Protein 4QHW (pdb70)

Foldseek 3Di:
DFFKDKAWQLQFKFWDFPRQQWDRDPQHIDNHADQGIKMKGKKWFQFKWKWWKWFFWAFAFWKWKDWVPDIFIFGHDHPHTDTGTTGMDTRHGTFMTMMMMGGDTHPDRHHTGTTIMMITRTPHDMFADDPHDSQVSLQFKKKKKWFDDDPAFFWKKKKKKAWAPLQDDLKWWTWDFDFWDWTGDDDPQWDKGKTWGAFPDFDQDLVVDPPQRAKAFDWAWPQKDKDKGGDVHIHIMIIHTAPDDHPDMKMKMGWAFPVPAKIKDWIWIQNVVVRDIITTTIIIGGNDGGGTHTTMIMMTNNGSNCLQGKHKMKMDFMWTAGPVGDIFTIWKMFMDMDVSVVVRNHQFWDKADDPPQIIMTMRNGGGDHDHSDMYTGDRDDDDDDDPVVVVVVD

Radius of gyration: 24.27 Å; Cα contacts (8 Å, |Δi|>4): 1242; chains: 1; bounding box: 59×66×51 Å

Nearest PDB structures (foldseek):
  4qhw-assembly1_A  TM=1.003E+00  e=2.823E-78  Bacteroides caccae ATCC 43185
  8pn5-assembly4_D  TM=7.816E-01  e=3.533E-12  Bacillus cereus
  8pmu-assembly1_A  TM=7.713E-01  e=2.130E-11  Bacillus cereus
  6qe7-assembly1_A  TM=2.405E-01  e=1.167E-02  Acetivibrio thermocellus
  3u37-assembly2_H  TM=4.743E-01  e=4.272E+00  Butyrivibrio proteoclasticus B316

Solvent-accessible surface area: 18450 Å² total

B-factor: mean 20.61, std 12.81, range [6.28, 116.5]

Sequence (394 aa):
QPQQVVVGVSGNGYVTRQQQDGARITQRGVTHWTNPKKSIIVSIYFYLHQPTTADLSSLYAKKGHSEIKVSSYGKKGFKVNLQQSNDFTKVPVGSSSIDIRQQAGYVRRIDLQGVSKSSGEGFGEEIKQLIADNVTGKSNYVKKDDFSDYWGRRGPSVHLGYALPEEGDTEWFYNEITVPKKEEGETHSYYAAGFGEGYFGQYNSPTERRILFSVWSPFDTQNPKEEIPDDQKKIKKLLRQGKDVHIGEFGNEGSGGQSYLKKYPWKKAGNTYKFLQIRPDGNGNTTTYTAYFYATDEKEWKLIASFLRRPKTNTWYKRRPHSFLENFSPEQ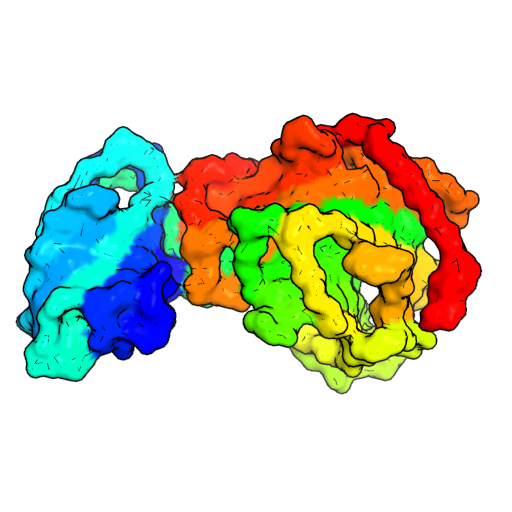GYLSREVFFGNQWARSKEGKKWSSRLTDATFTHDATASAQVRLDYQGGNTKDNRFYLKGGFFNEESVPGTKKFYCCKPTGKEPEEIDWEALKQL

Structure (mmCIF, N/CA/C/O backbone):
data_4QHW
#
_entry.id   4QHW
#
_cell.length_a   87.055
_cell.length_b   117.803
_cell.length_c   113.748
_cell.angle_alpha   90.000
_cell.angle_beta   90.000
_cell.angle_gamma   90.000
#
_symmetry.space_group_name_H-M   'C 2 2 21'
#
loop_
_entity.id
_entity.type
_entity.pdbx_description
1 polymer 'Uncharacterized protein'
2 non-polymer 1,2-ETHANEDIOL
3 non-polymer DI(HYDROXYETHYL)ETHER
4 non-polymer 'SULFATE ION'
5 non-polymer 'CHLORIDE ION'
6 water water
#
loop_
_atom_site.group_PDB
_atom_site.id
_atom_site.type_symbol
_atom_site.label_atom_id
_atom_site.label_alt_id
_atom_site.label_comp_id
_atom_site.label_asym_id
_atom_site.label_entity_id
_atom_site.label_seq_id
_atom_site.pdbx_PDB_ins_code
_atom_site.Cartn_x
_atom_site.Cartn_y
_atom_site.Cartn_z
_atom_site.occupancy
_atom_site.B_iso_or_equiv
_atom_site.auth_seq_id
_atom_site.auth_comp_id
_atom_site.auth_asym_id
_atom_site.auth_atom_id
_atom_site.pdbx_PDB_model_num
ATOM 1 N N . GLN A 1 2 ? 38.741 56.539 16.834 1.00 53.90 19 GLN A N 1
ATOM 2 C CA . GLN A 1 2 ? 37.399 57.159 16.720 1.00 49.78 19 GLN A CA 1
ATOM 3 C C . GLN A 1 2 ? 36.452 56.681 17.841 1.00 44.39 19 GLN A C 1
ATOM 4 O O . GLN A 1 2 ? 36.469 55.497 18.195 1.00 45.67 19 GLN A O 1
ATOM 10 N N . PRO A 1 3 ? 35.633 57.581 18.420 1.00 35.44 20 PRO A N 1
ATOM 11 C CA . PRO A 1 3 ? 34.667 57.037 19.422 1.00 34.22 20 PRO A CA 1
ATOM 12 C C . PRO A 1 3 ? 33.678 56.016 18.788 1.00 31.02 20 PRO A C 1
ATOM 13 O O . PRO A 1 3 ? 33.329 56.117 17.606 1.00 42.76 20 PRO A O 1
ATOM 17 N N . GLN A 1 4 ? 33.175 55.075 19.591 1.00 27.22 21 GLN A N 1
ATOM 18 C CA . GLN A 1 4 ? 32.324 54.005 19.108 1.00 28.26 21 GLN A CA 1
ATOM 19 C C . GLN A 1 4 ? 31.203 53.740 20.120 1.00 24.27 21 GLN A C 1
ATOM 20 O O . GLN A 1 4 ? 31.180 54.295 21.259 1.00 22.23 21 GLN A O 1
ATOM 26 N N . GLN A 1 5 ? 30.255 52.966 19.647 1.00 23.99 22 GLN A N 1
ATOM 27 C CA . GLN A 1 5 ? 29.126 52.547 20.446 1.00 18.71 22 GLN A CA 1
ATOM 28 C C . GLN A 1 5 ? 29.427 51.226 21.149 1.00 20.11 22 GLN A C 1
ATOM 29 O O . GLN A 1 5 ? 29.912 50.277 20.525 1.00 23.96 22 GLN A O 1
ATOM 35 N N . VAL A 1 6 ? 29.048 51.136 22.411 1.00 16.93 23 VAL A N 1
ATOM 36 C CA . VAL A 1 6 ? 29.169 49.969 23.241 1.00 17.07 23 VAL A CA 1
ATOM 37 C C . VAL A 1 6 ? 27.787 49.567 23.751 1.00 15.28 23 VAL A C 1
ATOM 38 O O . VAL A 1 6 ? 27.130 50.358 24.437 1.00 17.72 23 VAL A O 1
ATOM 42 N N . VAL A 1 7 ? 27.319 48.398 23.353 1.00 14.15 24 VAL A N 1
ATOM 43 C CA . VAL A 1 7 ? 26.009 47.880 23.729 1.00 13.50 24 VAL A CA 1
ATOM 44 C C . VAL A 1 7 ? 26.219 46.776 24.754 1.00 14.13 24 VAL A C 1
ATOM 45 O O . VAL A 1 7 ? 26.799 45.748 24.419 1.00 15.63 24 VAL A O 1
ATOM 49 N N . VAL A 1 8 ? 25.757 47.026 25.973 1.00 12.29 25 VAL A N 1
ATOM 50 C CA . VAL A 1 8 ? 25.934 46.096 27.100 1.00 11.55 25 VAL A CA 1
ATOM 51 C C . VAL A 1 8 ? 24.599 45.432 27.394 1.00 12.06 25 VAL A C 1
ATOM 52 O O . VAL A 1 8 ? 23.651 46.095 27.859 1.00 13.83 25 VAL A O 1
ATOM 56 N N . GLY A 1 9 ? 24.506 44.127 27.210 1.00 12.58 26 GLY A N 1
ATOM 57 C CA . GLY A 1 9 ? 23.335 43.370 27.513 1.00 12.81 26 GLY A CA 1
ATOM 58 C C . GLY A 1 9 ? 23.098 43.232 28.990 1.00 11.93 26 GLY A C 1
ATOM 59 O O . GLY A 1 9 ? 24.015 42.842 29.741 1.00 12.50 26 GLY A O 1
ATOM 60 N N . VAL A 1 10 ? 21.894 43.535 29.444 1.00 11.92 27 VAL A N 1
ATOM 61 C CA . VAL A 1 10 ? 21.587 43.399 30.869 1.00 11.87 27 VAL A CA 1
ATOM 62 C C . VAL A 1 10 ? 21.609 41.925 31.350 1.00 11.69 27 VAL A C 1
ATOM 63 O O . VAL A 1 10 ? 22.049 41.648 32.459 1.00 13.16 27 VAL A O 1
ATOM 67 N N . SER A 1 11 ? 21.176 41.028 30.474 1.00 12.24 28 SER A N 1
ATOM 68 C CA . SER A 1 11 ? 21.085 39.628 30.868 1.00 12.89 28 SER A CA 1
ATOM 69 C C . SER A 1 11 ? 22.441 39.069 31.259 1.00 12.36 28 SER A C 1
ATOM 70 O O . SER A 1 11 ? 22.481 38.171 32.107 1.00 14.81 28 SER A O 1
ATOM 73 N N . GLY A 1 12 ? 23.546 39.536 30.673 1.00 12.82 29 GLY A N 1
ATOM 74 C CA . GLY A 1 12 ? 24.866 39.039 31.010 1.00 13.13 29 GLY A CA 1
ATOM 75 C C . GLY A 1 12 ? 25.726 39.932 31.914 1.00 11.67 29 GLY A C 1
ATOM 76 O O . GLY A 1 12 ? 26.769 39.502 32.348 1.00 12.29 29 GLY A O 1
ATOM 77 N N . ASN A 1 13 ? 25.230 41.154 32.199 1.00 12.03 30 ASN A N 1
ATOM 78 C CA . ASN A 1 13 ? 26.029 42.175 32.858 1.00 10.69 30 ASN A CA 1
ATOM 79 C C . ASN A 1 13 ? 25.337 42.935 33.965 1.00 10.33 30 ASN A C 1
ATOM 80 O O . ASN A 1 13 ? 25.960 43.784 34.600 1.00 11.39 30 ASN A O 1
ATOM 85 N N . GLY A 1 14 ? 24.055 42.589 34.201 1.00 11.34 31 GLY A N 1
ATOM 86 C CA . GLY A 1 14 ? 23.251 43.212 35.220 1.00 11.17 31 GLY A CA 1
ATOM 87 C C . GLY A 1 14 ? 22.935 42.271 36.353 1.00 10.65 31 GLY A C 1
ATOM 88 O O . GLY A 1 14 ? 22.820 41.052 36.137 1.00 11.79 31 GLY A O 1
ATOM 89 N N . TYR A 1 15 ? 22.692 42.862 37.538 1.00 10.40 32 TYR A N 1
ATOM 90 C CA . TYR A 1 15 ? 22.456 42.122 38.742 1.00 11.20 32 TYR A CA 1
ATOM 91 C C . TYR A 1 15 ? 21.451 42.959 39.610 1.00 10.95 32 TYR A C 1
ATOM 92 O O . TYR A 1 15 ? 21.602 44.189 39.690 1.00 12.23 32 TYR A O 1
ATOM 101 N N . VAL A 1 16 ? 20.625 42.249 40.371 1.00 10.93 33 VAL A N 1
ATOM 102 C CA . VAL A 1 16 ? 19.831 42.876 41.422 1.00 10.49 33 VAL A CA 1
ATOM 103 C C . VAL A 1 16 ? 20.735 42.920 42.623 1.00 11.64 33 VAL A C 1
ATOM 104 O O . VAL A 1 16 ? 21.099 41.878 43.198 1.00 13.25 33 VAL A O 1
ATOM 108 N N . THR A 1 17 ? 21.117 44.100 43.093 1.00 12.05 34 THR A N 1
ATOM 109 C CA . THR A 1 17 ? 22.080 44.293 44.116 1.00 12.43 34 THR A CA 1
ATOM 110 C C . THR A 1 17 ? 21.537 44.767 45.440 1.00 13.30 34 THR A C 1
ATOM 111 O O . THR A 1 17 ? 22.290 44.884 46.390 1.00 15.66 34 THR A O 1
ATOM 115 N N . ARG A 1 18 ? 20.241 45.065 45.484 1.00 14.00 35 ARG A N 1
ATOM 116 C CA . ARG A 1 18 ? 19.540 45.395 46.744 1.00 13.54 35 ARG A CA 1
ATOM 117 C C . ARG A 1 18 ? 18.111 44.973 46.540 1.00 13.70 35 ARG A C 1
ATOM 118 O O . ARG A 1 18 ? 17.545 45.152 45.471 1.00 13.50 35 ARG A O 1
ATOM 126 N N . GLN A 1 19 ? 17.519 44.360 47.594 1.00 14.45 36 GLN A N 1
ATOM 127 C CA . GLN A 1 19 ? 16.154 43.858 47.585 1.00 14.57 36 GLN A CA 1
ATOM 128 C C . GLN A 1 19 ? 15.870 42.927 46.399 1.00 14.03 36 GLN A C 1
ATOM 129 O O . GLN A 1 19 ? 15.150 43.225 45.466 1.00 14.53 36 GLN A O 1
ATOM 135 N N . GLN A 1 20 ? 16.524 41.758 46.489 1.00 16.04 37 GLN A N 1
ATOM 136 C CA A GLN A 1 20 ? 16.573 40.849 45.359 0.50 14.85 37 GLN A CA 1
ATOM 137 C CA B GLN A 1 20 ? 16.577 40.698 45.509 0.50 16.93 37 GLN A CA 1
ATOM 138 C C . GLN A 1 20 ? 15.276 40.293 44.901 1.00 14.69 37 GLN A C 1
ATOM 139 O O . GLN A 1 20 ? 15.181 39.851 43.728 1.00 17.17 37 GLN A O 1
ATOM 150 N N . ASP A 1 21 ? 14.218 40.295 45.727 1.00 14.22 38 ASP A N 1
ATOM 151 C CA . ASP A 1 21 ? 12.933 39.797 45.257 1.00 14.85 38 ASP A CA 1
ATOM 152 C C . ASP A 1 21 ? 12.126 40.847 44.508 1.00 15.70 38 ASP A C 1
ATOM 153 O O . ASP A 1 21 ? 11.102 40.529 43.935 1.00 17.50 38 ASP A O 1
ATOM 158 N N . GLY A 1 22 ? 12.644 42.084 44.452 1.00 14.43 39 GLY A N 1
ATOM 159 C CA . GLY A 1 22 ? 11.902 43.214 43.929 1.00 13.72 39 GLY A CA 1
ATOM 160 C C . GLY A 1 22 ? 12.197 43.587 42.484 1.00 12.75 39 GLY A C 1
ATOM 161 O O . GLY A 1 22 ? 11.627 44.538 41.942 1.00 14.61 39 GLY A O 1
ATOM 162 N N . ALA A 1 23 ? 13.048 42.778 41.822 1.00 14.26 40 ALA A N 1
ATOM 163 C CA . ALA A 1 23 ? 13.387 42.878 40.426 1.00 14.68 40 ALA A CA 1
ATOM 164 C C . ALA A 1 23 ? 14.007 41.529 40.085 1.00 13.79 40 ALA A C 1
ATOM 165 O O . ALA A 1 23 ? 14.422 40.767 40.982 1.00 14.86 40 ALA A O 1
ATOM 167 N N . ARG A 1 24 ? 14.169 41.275 38.793 1.00 15.08 41 ARG A N 1
ATOM 168 C CA . ARG A 1 24 ? 14.799 40.087 38.341 1.00 15.10 41 ARG A CA 1
ATOM 169 C C . ARG A 1 24 ? 15.570 40.306 37.066 1.00 14.00 41 ARG A C 1
ATOM 170 O O . ARG A 1 24 ? 15.133 41.073 36.185 1.00 17.13 41 ARG A O 1
ATOM 178 N N . ILE A 1 25 ? 16.674 39.597 36.967 1.00 13.65 42 ILE A N 1
ATOM 179 C CA . ILE A 1 25 ? 17.463 39.524 35.733 1.00 12.80 42 ILE A CA 1
ATOM 180 C C . ILE A 1 25 ? 17.154 38.172 35.046 1.00 13.36 42 ILE A C 1
ATOM 181 O O . ILE A 1 25 ? 17.393 37.096 35.623 1.00 16.64 42 ILE A O 1
ATOM 186 N N . THR A 1 26 ? 16.547 38.272 33.875 1.00 15.47 43 THR A N 1
ATOM 187 C CA . THR A 1 26 ? 16.193 37.124 33.076 1.00 17.47 43 THR A CA 1
ATOM 188 C C . THR A 1 26 ? 16.900 37.221 31.703 1.00 17.30 43 THR A C 1
ATOM 189 O O . THR A 1 26 ? 17.759 38.117 31.477 1.00 16.91 43 THR A O 1
ATOM 193 N N . GLN A 1 27 ? 16.596 36.262 30.809 1.00 23.86 44 GLN A N 1
ATOM 194 C CA . GLN A 1 27 ? 17.271 36.254 29.535 1.00 19.52 44 GLN A CA 1
ATOM 195 C C . GLN A 1 27 ? 17.008 37.512 28.725 1.00 17.24 44 GLN A C 1
ATOM 196 O O . GLN A 1 27 ? 17.785 37.803 27.858 1.00 21.14 44 GLN A O 1
ATOM 202 N N . ARG A 1 28 ? 15.956 38.260 29.045 1.00 19.29 45 ARG A N 1
ATOM 203 C CA . ARG A 1 28 ? 15.714 39.531 28.358 1.00 22.02 45 ARG A CA 1
ATOM 204 C C . ARG A 1 28 ? 16.083 40.755 29.123 1.00 17.54 45 ARG A C 1
ATOM 205 O O . ARG A 1 28 ? 15.827 41.882 28.669 1.00 18.78 45 ARG A O 1
ATOM 213 N N . GLY A 1 29 ? 16.743 40.616 30.231 1.00 14.48 46 GLY A N 1
ATOM 214 C CA . GLY A 1 29 ? 17.187 41.723 31.033 1.00 13.99 46 GLY A CA 1
ATOM 215 C C . GLY A 1 29 ? 16.380 41.896 32.302 1.00 13.06 46 GLY A C 1
ATOM 216 O O . GLY A 1 29 ? 16.029 40.915 32.947 1.00 14.88 46 GLY A O 1
ATOM 217 N N . VAL A 1 30 ? 16.130 43.129 32.683 1.00 12.07 47 VAL A N 1
ATOM 218 C CA . VAL A 1 30 ? 15.358 43.392 33.847 1.00 12.33 47 VAL A CA 1
ATOM 219 C C . VAL A 1 30 ? 13.878 43.150 33.556 1.00 12.06 47 VAL A C 1
ATOM 220 O O . VAL A 1 30 ? 13.330 43.717 32.596 1.00 13.52 47 VAL A O 1
ATOM 224 N N . THR A 1 31 ? 13.234 42.344 34.420 1.00 13.46 48 THR A N 1
ATOM 225 C CA . THR A 1 31 ? 11.824 42.115 34.420 1.00 13.04 48 THR A CA 1
ATOM 226 C C . THR A 1 31 ? 11.338 42.049 35.890 1.00 13.69 48 THR A C 1
ATOM 227 O O . THR A 1 31 ? 12.117 42.138 36.842 1.00 13.71 48 THR A O 1
ATOM 231 N N . HIS A 1 32 ? 10.006 41.959 36.065 1.00 15.99 49 HIS A N 1
ATOM 232 C CA . HIS A 1 32 ? 9.450 41.781 37.414 1.00 16.52 49 HIS A CA 1
ATOM 233 C C . HIS A 1 32 ? 9.913 42.840 38.386 1.00 14.71 49 HIS A C 1
ATOM 234 O O . HIS A 1 32 ? 10.195 42.604 39.554 1.00 15.05 49 HIS A O 1
ATOM 241 N N . TRP A 1 33 ? 9.989 44.089 37.883 1.00 12.95 50 TRP A N 1
ATOM 242 C CA . TRP A 1 33 ? 10.607 45.173 38.610 1.00 12.13 50 TRP A CA 1
ATOM 243 C C . TRP A 1 33 ? 9.541 45.965 39.360 1.00 13.67 50 TRP A C 1
ATOM 244 O O . TRP A 1 33 ? 8.890 46.851 38.820 1.00 14.46 50 TRP A O 1
ATOM 255 N N . THR A 1 34 ? 9.335 45.586 40.612 1.00 14.59 51 THR A N 1
ATOM 256 C CA . THR A 1 34 ? 8.202 46.075 41.394 1.00 13.50 51 THR A CA 1
ATOM 257 C C . THR A 1 34 ? 8.532 46.916 42.593 1.00 13.03 51 THR A C 1
ATOM 258 O O . THR A 1 34 ? 7.676 47.654 43.082 1.00 16.62 51 THR A O 1
ATOM 262 N N . ASN A 1 35 ? 9.727 46.758 43.190 1.00 14.16 52 ASN A N 1
ATOM 263 C CA . ASN A 1 35 ? 10.065 47.351 44.460 1.00 12.55 52 ASN A CA 1
ATOM 264 C C . ASN A 1 35 ? 10.907 48.591 44.287 1.00 12.52 52 ASN A C 1
ATOM 265 O O . ASN A 1 35 ? 11.993 48.490 43.741 1.00 13.31 52 ASN A O 1
ATOM 270 N N . PRO A 1 36 ? 10.428 49.794 44.713 1.00 13.46 53 PRO A N 1
ATOM 271 C CA . PRO A 1 36 ? 11.269 51.009 44.549 1.00 14.18 53 PRO A CA 1
ATOM 272 C C . PRO A 1 36 ? 12.582 50.964 45.308 1.00 13.80 53 PRO A C 1
ATOM 273 O O . PRO A 1 36 ? 13.457 51.735 45.007 1.00 15.20 53 PRO A O 1
ATOM 277 N N . LYS A 1 37 ? 12.714 50.090 46.326 1.00 13.35 54 LYS A N 1
ATOM 278 C CA A LYS A 1 37 ? 13.946 49.935 47.088 0.50 13.93 54 LYS A CA 1
ATOM 279 C CA B LYS A 1 37 ? 13.934 49.935 47.082 0.50 13.88 54 LYS A CA 1
ATOM 280 C C . LYS A 1 37 ? 15.011 49.056 46.376 1.00 13.50 54 LYS A C 1
ATOM 281 O O . LYS A 1 37 ? 16.179 49.071 46.783 1.00 15.94 54 LYS A O 1
ATOM 292 N N . SER A 1 38 ? 14.587 48.298 45.374 1.00 12.25 55 SER A N 1
ATOM 293 C CA . SER A 1 38 ? 15.552 47.475 44.656 1.00 12.67 55 SER A CA 1
ATOM 294 C C . SER A 1 38 ? 16.484 48.355 43.864 1.00 12.36 55 SER A C 1
ATOM 295 O O . SER A 1 38 ? 16.185 49.415 43.373 1.00 13.09 55 SER A O 1
ATOM 298 N N . ILE A 1 39 ? 17.715 47.812 43.755 1.00 11.77 56 ILE A N 1
ATOM 299 C CA A ILE A 1 39 ? 18.736 48.343 42.824 0.60 11.16 56 ILE A CA 1
ATOM 300 C CA B ILE A 1 39 ? 18.719 48.377 42.846 0.40 11.35 56 ILE A CA 1
ATOM 301 C C . ILE A 1 39 ? 19.221 47.272 41.843 1.00 10.90 56 ILE A C 1
ATOM 302 O O . ILE A 1 39 ? 19.468 46.135 42.184 1.00 12.82 56 ILE A O 1
ATOM 311 N N . VAL A 1 40 ? 19.248 47.720 40.576 1.00 10.31 57 VAL A N 1
ATOM 312 C CA . VAL A 1 40 ? 19.863 46.954 39.521 1.00 9.89 57 VAL A CA 1
ATOM 313 C C . VAL A 1 40 ? 21.174 47.622 39.187 1.00 11.45 57 VAL A C 1
ATOM 314 O O . VAL A 1 40 ? 21.222 48.834 38.980 1.00 12.84 57 VAL A O 1
ATOM 318 N N . SER A 1 41 ? 22.261 46.848 39.096 1.00 10.37 58 SER A N 1
ATOM 319 C CA . SER A 1 41 ? 23.588 47.363 38.747 1.00 10.13 58 SER A CA 1
ATOM 320 C C . SER A 1 41 ? 24.125 46.653 37.541 1.00 10.68 58 SER A C 1
ATOM 321 O O . SER A 1 41 ? 24.043 45.429 37.455 1.00 11.61 58 SER A O 1
ATOM 324 N N . ILE A 1 42 ? 24.671 47.432 36.621 1.00 10.82 59 ILE A N 1
ATOM 325 C CA . ILE A 1 42 ? 25.224 46.946 35.357 1.00 10.38 59 ILE A CA 1
ATOM 326 C C . ILE A 1 42 ? 26.679 47.321 35.276 1.00 11.29 59 ILE A C 1
ATOM 327 O O . ILE A 1 42 ? 27.043 48.462 35.601 1.00 12.50 59 ILE A O 1
ATOM 332 N N . TYR A 1 43 ? 27.550 46.331 34.936 1.00 10.98 60 TYR A N 1
ATOM 333 C CA . TYR A 1 43 ? 29.002 46.507 34.995 1.00 11.01 60 TYR A CA 1
ATOM 334 C C . TYR A 1 43 ? 29.678 46.219 33.691 1.00 10.65 60 TYR A C 1
ATOM 335 O O . TYR A 1 43 ? 29.357 45.211 33.031 1.00 12.79 60 TYR A O 1
ATOM 344 N N . PHE A 1 44 ? 30.579 47.099 33.284 1.00 11.23 61 PHE A N 1
ATOM 345 C CA . PHE A 1 44 ? 31.407 46.858 32.111 1.00 11.52 61 PHE A CA 1
ATOM 346 C C . PHE A 1 44 ? 32.731 47.595 32.297 1.00 11.21 61 PHE A C 1
ATOM 347 O O . PHE A 1 44 ? 32.832 48.569 33.016 1.00 12.32 61 PHE A O 1
ATOM 355 N N . TYR A 1 45 ? 33.803 47.023 31.683 1.00 12.30 62 TYR A N 1
ATOM 356 C CA . TYR A 1 45 ? 35.150 47.523 31.926 1.00 13.31 62 TYR A CA 1
ATOM 357 C C . TYR A 1 45 ? 35.613 48.411 30.754 1.00 12.45 62 TYR A C 1
ATOM 358 O O . TYR A 1 45 ? 35.431 48.007 29.593 1.00 13.63 62 TYR A O 1
ATOM 367 N N . LEU A 1 46 ? 36.215 49.519 31.120 1.00 12.21 63 LEU A N 1
ATOM 368 C CA . LEU A 1 46 ? 36.834 50.432 30.138 1.00 14.07 63 LEU A CA 1
ATOM 369 C C . LEU A 1 46 ? 38.341 50.476 30.368 1.00 14.82 63 LEU A C 1
ATOM 370 O O . LEU A 1 46 ? 38.826 50.618 31.492 1.00 15.46 63 LEU A O 1
ATOM 375 N N . HIS A 1 47 ? 39.080 50.382 29.265 1.00 15.06 64 HIS A N 1
ATOM 376 C CA . HIS A 1 47 ? 40.572 50.421 29.303 1.00 16.48 64 HIS A CA 1
ATOM 377 C C . HIS A 1 47 ? 41.173 51.786 29.506 1.00 16.92 64 HIS A C 1
ATOM 378 O O . HIS A 1 47 ? 42.331 51.876 29.937 1.00 18.58 64 HIS A O 1
ATOM 385 N N . GLN A 1 48 ? 40.465 52.842 29.144 1.00 16.51 65 GLN A N 1
ATOM 386 C CA . GLN A 1 48 ? 41.037 54.191 29.248 1.00 18.11 65 GLN A CA 1
ATOM 387 C C . GLN A 1 48 ? 39.987 55.219 29.667 1.00 18.69 65 GLN A C 1
ATOM 388 O O . GLN A 1 48 ? 38.783 54.958 29.470 1.00 19.86 65 GLN A O 1
ATOM 394 N N . PRO A 1 49 ? 40.415 56.381 30.181 1.00 18.54 66 PRO A N 1
ATOM 395 C CA . PRO A 1 49 ? 39.476 57.476 30.539 1.00 17.12 66 PRO A CA 1
ATOM 396 C C . PRO A 1 49 ? 38.742 57.866 29.249 1.00 19.15 66 PRO A C 1
ATOM 397 O O . PRO A 1 49 ? 39.295 57.969 28.152 1.00 19.68 66 PRO A O 1
ATOM 401 N N . THR A 1 50 ? 37.462 58.133 29.443 1.00 18.08 67 THR A N 1
ATOM 402 C CA . THR A 1 50 ? 36.583 58.579 28.362 1.00 17.62 67 THR A CA 1
ATOM 403 C C . THR A 1 50 ? 35.302 59.125 28.925 1.00 17.99 67 THR A C 1
ATOM 404 O O . THR A 1 50 ? 34.845 58.715 29.992 1.00 17.90 67 THR A O 1
ATOM 408 N N . THR A 1 51 ? 34.697 59.999 28.147 1.00 18.10 68 THR A N 1
ATOM 409 C CA . THR A 1 51 ? 33.294 60.332 28.361 1.00 17.03 68 THR A CA 1
ATOM 410 C C . THR A 1 51 ? 32.448 59.266 27.688 1.00 17.08 68 THR A C 1
ATOM 411 O O . THR A 1 51 ? 32.896 58.475 26.811 1.00 17.60 68 THR A O 1
ATOM 415 N N . ALA A 1 52 ? 31.142 59.275 28.042 1.00 17.24 69 ALA A N 1
ATOM 416 C CA . ALA A 1 52 ? 30.214 58.380 27.413 1.00 16.06 69 ALA A CA 1
ATOM 417 C C . ALA A 1 52 ? 28.811 58.967 27.492 1.00 15.22 69 ALA A C 1
ATOM 418 O O . ALA A 1 52 ? 28.428 59.508 28.533 1.00 17.53 69 ALA A O 1
ATOM 420 N N . ASP A 1 53 ? 28.079 58.789 26.408 1.00 15.16 70 ASP A N 1
ATOM 421 C CA . ASP A 1 53 ? 26.684 59.221 26.338 1.00 15.95 70 ASP A CA 1
ATOM 422 C C . ASP A 1 53 ? 25.795 57.944 26.567 1.00 15.03 70 ASP A C 1
ATOM 423 O O . ASP A 1 53 ? 25.750 57.092 25.672 1.00 15.55 70 ASP A O 1
ATOM 428 N N . LEU A 1 54 ? 25.124 57.900 27.726 1.00 13.09 71 LEU A N 1
ATOM 429 C CA . LEU A 1 54 ? 24.403 56.711 28.098 1.00 13.34 71 LEU A CA 1
ATOM 430 C C . LEU A 1 54 ? 22.945 56.772 27.630 1.00 12.99 71 LEU A C 1
ATOM 431 O O . LEU A 1 54 ? 22.300 57.820 27.742 1.00 13.65 71 LEU A O 1
ATOM 436 N N . SER A 1 55 ? 22.415 55.606 27.266 1.00 12.34 72 SER A N 1
ATOM 437 C CA A SER A 1 55 ? 21.006 55.372 26.963 0.70 12.11 72 SER A CA 1
ATOM 438 C CA B SER A 1 55 ? 21.011 55.387 26.986 0.30 12.18 72 SER A CA 1
ATOM 439 C C . SER A 1 55 ? 20.646 54.002 27.475 1.00 11.91 72 SER A C 1
ATOM 440 O O . SER A 1 55 ? 21.517 53.141 27.692 1.00 12.97 72 SER A O 1
ATOM 445 N N . LEU A 1 56 ? 19.339 53.752 27.630 1.00 12.41 73 LEU A N 1
ATOM 446 C CA . LEU A 1 56 ? 18.822 52.412 27.901 1.00 11.91 73 LEU A CA 1
ATOM 447 C C . LEU A 1 56 ? 18.003 51.967 26.743 1.00 12.35 73 LEU A C 1
ATOM 448 O O . LEU A 1 56 ? 17.306 52.778 26.094 1.00 17.40 73 LEU A O 1
ATOM 453 N N . TYR A 1 57 ? 17.986 50.693 26.432 1.00 11.73 74 TYR A N 1
ATOM 454 C CA . TYR A 1 57 ? 17.020 50.081 25.488 1.00 11.36 74 TYR A CA 1
ATOM 455 C C . TYR A 1 57 ? 15.980 49.454 26.350 1.00 12.38 74 TYR A C 1
ATOM 456 O O . TYR A 1 57 ? 16.241 48.473 27.067 1.00 12.69 74 TYR A O 1
ATOM 465 N N . ALA A 1 58 ? 14.802 50.123 26.452 1.00 12.57 75 ALA A N 1
ATOM 466 C CA . ALA A 1 58 ? 13.907 49.931 27.577 1.00 12.34 75 ALA A CA 1
ATOM 467 C C . ALA A 1 58 ? 12.458 50.189 27.070 1.00 11.76 75 ALA A C 1
ATOM 468 O O . ALA A 1 58 ? 12.197 50.861 26.105 1.00 13.01 75 ALA A O 1
ATOM 470 N N . LYS A 1 59 ? 11.527 49.644 27.853 1.00 12.52 76 LYS A N 1
ATOM 471 C CA A LYS A 1 59 ? 10.106 49.903 27.746 0.70 13.10 76 LYS A CA 1
ATOM 472 C CA B LYS A 1 59 ? 10.112 49.916 27.735 0.30 12.97 76 LYS A CA 1
ATOM 473 C C . LYS A 1 59 ? 9.501 50.001 29.123 1.00 12.64 76 LYS A C 1
ATOM 474 O O . LYS A 1 59 ? 10.056 49.528 30.111 1.00 14.10 76 LYS A O 1
ATOM 485 N N . GLY A 1 60 ? 8.381 50.709 29.208 1.00 13.19 77 GLY A N 1
ATOM 486 C CA . GLY A 1 60 ? 7.674 50.872 30.469 1.00 14.27 77 GLY A CA 1
ATOM 487 C C . GLY A 1 60 ? 6.950 52.209 30.531 1.00 12.01 77 GLY A C 1
ATOM 488 O O . GLY A 1 60 ? 6.947 53.005 29.588 1.00 13.31 77 GLY A O 1
ATOM 489 N N . HIS A 1 61 ? 6.309 52.415 31.666 1.00 12.65 78 HIS A N 1
ATOM 490 C CA . HIS A 1 61 ? 5.568 53.614 31.985 1.00 13.31 78 HIS A CA 1
ATOM 491 C C . HIS A 1 61 ? 5.881 53.980 33.410 1.00 13.25 78 HIS A C 1
ATOM 492 O O . HIS A 1 61 ? 5.254 53.465 34.378 1.00 14.08 78 HIS A O 1
ATOM 499 N N . SER A 1 62 ? 6.946 54.734 33.575 1.00 12.52 79 SER A N 1
ATOM 500 C CA . SER A 1 62 ? 7.583 54.893 34.871 1.00 13.18 79 SER A CA 1
ATOM 501 C C . SER A 1 62 ? 8.523 56.069 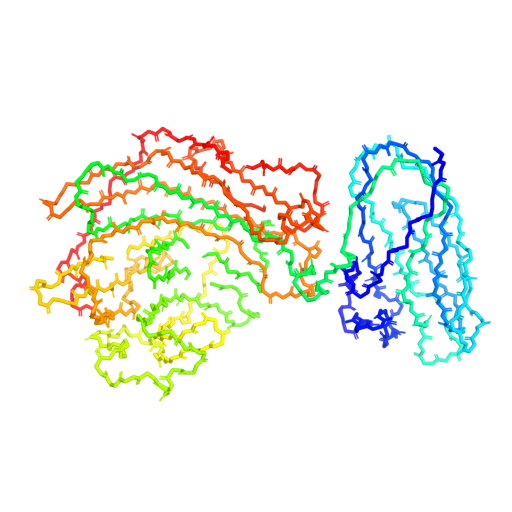34.897 1.00 13.31 79 SER A C 1
ATOM 502 O O . SER A 1 62 ? 8.879 56.621 33.846 1.00 15.00 79 SER A O 1
ATOM 505 N N . GLU A 1 63 ? 8.969 56.376 36.123 1.00 12.91 80 GLU A N 1
ATOM 506 C CA . GLU A 1 63 ? 10.091 57.239 36.374 1.00 12.57 80 GLU A CA 1
ATOM 507 C C . GLU A 1 63 ? 11.108 56.364 37.144 1.00 12.63 80 GLU A C 1
ATOM 508 O O . GLU A 1 63 ? 10.781 55.727 38.132 1.00 13.22 80 GLU A O 1
ATOM 514 N N . ILE A 1 64 ? 12.360 56.381 36.653 1.00 12.14 81 ILE A N 1
ATOM 515 C CA . ILE A 1 64 ? 13.459 55.703 37.295 1.00 11.68 81 ILE A CA 1
ATOM 516 C C . ILE A 1 64 ? 14.623 56.672 37.532 1.00 11.82 81 ILE A C 1
ATOM 517 O O . ILE A 1 64 ? 14.618 57.802 36.990 1.00 13.19 81 ILE A O 1
ATOM 522 N N . LYS A 1 65 ? 15.590 56.252 38.328 1.00 11.31 82 LYS A N 1
ATOM 523 C CA . LYS A 1 65 ? 16.787 56.957 38.608 1.00 12.28 82 LYS A CA 1
ATOM 524 C C . LYS A 1 65 ? 17.971 56.121 38.143 1.00 11.17 82 LYS A C 1
ATOM 525 O O . LYS A 1 65 ? 18.064 54.959 38.483 1.00 13.04 82 LYS A O 1
ATOM 531 N N . VAL A 1 66 ? 18.830 56.693 37.303 1.00 11.49 83 VAL A N 1
ATOM 532 C CA . VAL A 1 66 ? 20.028 56.026 36.781 1.00 10.99 83 VAL A CA 1
ATOM 533 C C . VAL A 1 66 ? 21.197 56.755 37.390 1.00 12.16 83 VAL A C 1
ATOM 534 O O . VAL A 1 66 ? 21.217 57.999 37.310 1.00 15.21 83 VAL A O 1
ATOM 538 N N . SER A 1 67 ? 22.192 56.054 37.937 1.00 11.86 84 SER A N 1
ATOM 539 C CA A SER A 1 67 ? 23.291 56.654 38.670 0.50 12.19 84 SER A CA 1
ATOM 540 C CA B SER A 1 67 ? 23.296 56.728 38.540 0.50 13.10 84 SER A CA 1
ATOM 541 C C . SER A 1 67 ? 24.652 56.105 38.246 1.00 11.98 84 SER A C 1
ATOM 542 O O . SER A 1 67 ? 24.783 54.915 37.976 1.00 13.49 84 SER A O 1
ATOM 547 N N . TYR A 1 68 ? 25.654 56.956 38.244 1.00 13.13 85 TYR A N 1
ATOM 548 C CA . TYR A 1 68 ? 27.058 56.602 38.078 1.00 12.87 85 TYR A CA 1
ATOM 549 C C . TYR A 1 68 ? 27.748 57.310 39.276 1.00 14.97 85 TYR A C 1
ATOM 550 O O . TYR A 1 68 ? 27.894 58.512 39.316 1.00 17.61 85 TYR A O 1
ATOM 559 N N . GLY A 1 69 ? 28.057 56.521 40.299 1.00 18.64 86 GLY A N 1
ATOM 560 C CA . GLY A 1 69 ? 28.590 57.086 41.528 1.00 23.96 86 GLY A CA 1
ATOM 561 C C . GLY A 1 69 ? 27.498 58.038 42.061 1.00 22.41 86 GLY A C 1
ATOM 562 O O . GLY A 1 69 ? 26.282 57.677 42.142 1.00 24.57 86 GLY A O 1
ATOM 563 N N . LYS A 1 70 ? 27.979 59.231 42.444 1.00 26.65 87 LYS A N 1
ATOM 564 C CA . LYS A 1 70 ? 27.124 60.267 43.000 1.00 27.24 87 LYS A CA 1
ATOM 565 C C . LYS A 1 70 ? 26.285 61.026 41.949 1.00 23.94 87 LYS A C 1
ATOM 566 O O . LYS A 1 70 ? 25.492 61.887 42.328 1.00 30.27 87 LYS A O 1
ATOM 572 N N . LYS A 1 71 ? 26.517 60.779 40.683 1.00 20.92 88 LYS A N 1
ATOM 573 C CA . LYS A 1 71 ? 25.821 61.519 39.643 1.00 19.03 88 LYS A CA 1
ATOM 574 C C . LYS A 1 71 ? 24.545 60.746 39.284 1.00 16.25 88 LYS A C 1
ATOM 575 O O . LYS A 1 71 ? 24.612 59.589 38.862 1.00 18.00 88 LYS A O 1
ATOM 581 N N . GLY A 1 72 ? 23.388 61.367 39.442 1.00 17.03 89 GLY A N 1
ATOM 582 C CA . GLY A 1 72 ? 22.117 60.782 39.146 1.00 16.32 89 GLY A CA 1
ATOM 583 C C . GLY A 1 72 ? 21.411 61.498 37.996 1.00 15.60 89 GLY A C 1
ATOM 584 O O . GLY A 1 72 ? 21.590 62.717 37.792 1.00 18.97 89 GLY A O 1
ATOM 585 N N . PHE A 1 73 ? 20.551 60.729 37.335 1.00 14.16 90 PHE A N 1
ATOM 586 C CA . PHE A 1 73 ? 19.725 61.146 36.264 1.00 13.72 90 PHE A CA 1
ATOM 587 C C . PHE A 1 73 ? 18.312 60.669 36.489 1.00 14.27 90 PHE A C 1
ATOM 588 O O . PHE A 1 73 ? 18.092 59.482 36.770 1.00 15.36 90 PHE A O 1
ATOM 596 N N . LYS A 1 74 ? 17.353 61.566 36.293 1.00 15.29 91 LYS A N 1
ATOM 597 C CA . LYS A 1 74 ? 15.958 61.216 36.339 1.00 17.30 91 LYS A CA 1
ATOM 598 C C . LYS A 1 74 ? 15.537 60.878 34.957 1.00 16.33 91 LYS A C 1
ATOM 599 O O . LYS A 1 74 ? 15.727 61.645 34.010 1.00 20.26 91 LYS A O 1
ATOM 605 N N . VAL A 1 75 ? 14.999 59.702 34.747 1.00 13.91 92 VAL A N 1
ATOM 606 C CA . VAL A 1 75 ? 14.667 59.153 33.454 1.00 15.17 92 VAL A CA 1
ATOM 607 C C . VAL A 1 75 ? 13.200 58.651 33.429 1.00 14.42 92 VAL A C 1
ATOM 608 O O . VAL A 1 75 ? 12.821 57.827 34.265 1.00 15.86 92 VAL A O 1
ATOM 612 N N . ASN A 1 76 ? 12.389 59.099 32.490 1.00 17.82 93 ASN A N 1
ATOM 613 C CA . ASN A 1 76 ? 11.066 58.563 32.277 1.00 16.55 93 ASN A CA 1
ATOM 614 C C . ASN A 1 76 ? 11.108 57.503 31.228 1.00 16.68 93 ASN A C 1
ATOM 615 O O . ASN A 1 76 ? 11.848 57.613 30.245 1.00 18.83 93 ASN A O 1
ATOM 620 N N . LEU A 1 77 ? 10.315 56.463 31.414 1.00 14.54 94 LEU A N 1
ATOM 621 C CA . LEU A 1 77 ? 10.012 55.497 30.407 1.00 13.34 94 LEU A CA 1
ATOM 622 C C . LEU A 1 77 ? 8.544 55.690 30.017 1.00 13.5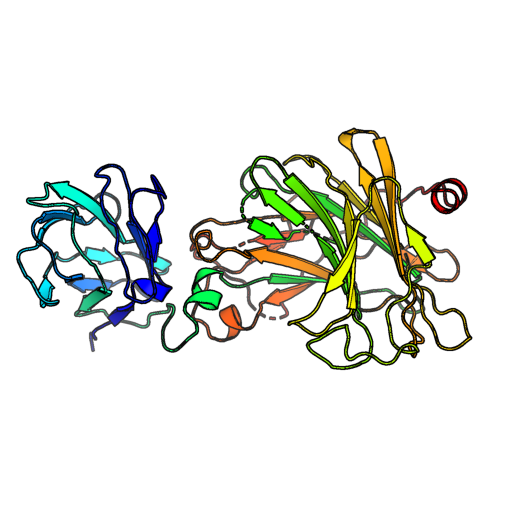0 94 LEU A C 1
ATOM 623 O O . LEU A 1 77 ? 7.677 55.776 30.903 1.00 14.28 94 LEU A O 1
ATOM 628 N N . GLN A 1 78 ? 8.282 55.717 28.740 1.00 13.11 95 GLN A N 1
ATOM 629 C CA A GLN A 1 78 ? 6.926 55.908 28.207 0.65 13.53 95 GLN A CA 1
ATOM 630 C CA B GLN A 1 78 ? 6.909 55.869 28.232 0.35 13.93 95 GLN A CA 1
ATOM 631 C C . GLN A 1 78 ? 6.740 55.190 26.864 1.00 12.63 95 GLN A C 1
ATOM 632 O O . GLN A 1 78 ? 6.663 55.823 25.819 1.00 15.89 95 GLN A O 1
ATOM 643 N N . SER A 1 79 ? 6.779 53.856 26.871 1.00 13.14 96 SER A N 1
ATOM 644 C CA . SER A 1 79 ? 6.642 53.082 25.658 1.00 13.37 96 SER A CA 1
ATOM 645 C C . SER A 1 79 ? 6.100 51.715 25.896 1.00 14.88 96 SER A C 1
ATOM 646 O O . SER A 1 79 ? 6.399 51.120 26.962 1.00 14.83 96 SER A O 1
ATOM 649 N N . ASN A 1 80 ? 5.348 51.183 24.953 1.00 15.58 97 ASN A N 1
ATOM 650 C CA . ASN A 1 80 ? 4.887 49.785 25.021 1.00 17.28 97 ASN A CA 1
ATOM 651 C C . ASN A 1 80 ? 5.859 48.832 24.410 1.00 17.82 97 ASN A C 1
ATOM 652 O O . ASN A 1 80 ? 5.778 47.635 24.659 1.00 23.15 97 ASN A O 1
ATOM 657 N N . ASP A 1 81 ? 6.789 49.319 23.599 1.00 16.37 98 ASP A N 1
ATOM 658 C CA . ASP A 1 81 ? 7.799 48.500 22.957 1.00 16.78 98 ASP A CA 1
ATOM 659 C C . ASP A 1 81 ? 9.160 49.083 23.288 1.00 14.09 98 ASP A C 1
ATOM 660 O O . ASP A 1 81 ? 9.277 50.264 23.610 1.00 15.10 98 ASP A O 1
ATOM 665 N N . PHE A 1 82 ? 10.191 48.259 23.221 1.00 14.93 99 PHE A N 1
ATOM 666 C CA . PHE A 1 82 ? 11.538 48.754 23.487 1.00 13.90 99 PHE A CA 1
ATOM 667 C C . PHE A 1 82 ? 11.916 49.886 22.534 1.00 13.88 99 PHE A C 1
ATOM 668 O O . PHE A 1 82 ? 11.623 49.850 21.332 1.00 16.06 99 PHE A O 1
ATOM 676 N N . THR A 1 83 ? 12.541 50.893 23.141 1.00 12.68 100 THR A N 1
ATOM 677 C CA . THR A 1 83 ? 13.075 52.011 22.415 1.00 12.78 100 THR A CA 1
ATOM 678 C C . THR A 1 83 ? 14.361 52.480 23.096 1.00 13.15 100 THR A C 1
ATOM 679 O O . THR A 1 83 ? 14.567 52.232 24.297 1.00 13.94 100 THR A O 1
ATOM 683 N N . LYS A 1 84 ? 15.210 53.178 22.339 1.00 13.55 101 LYS A N 1
ATOM 684 C CA . LYS A 1 84 ? 16.358 53.856 22.900 1.00 12.66 101 LYS A CA 1
ATOM 685 C C . LYS A 1 84 ? 15.920 55.049 23.704 1.00 12.23 101 LYS A C 1
ATOM 686 O O . LYS A 1 84 ? 15.259 55.926 23.160 1.00 13.84 101 LYS A O 1
ATOM 692 N N . VAL A 1 85 ? 16.327 55.111 24.971 1.00 12.13 102 VAL A N 1
ATOM 693 C CA . VAL A 1 85 ? 15.972 56.159 25.916 1.00 12.33 102 VAL A CA 1
ATOM 694 C C . VAL A 1 85 ? 17.269 56.808 26.423 1.00 11.78 102 VAL A C 1
ATOM 695 O O . VAL A 1 85 ? 17.949 56.258 27.296 1.00 12.92 102 VAL A O 1
ATOM 699 N N . PRO A 1 86 ? 17.590 58.002 25.905 1.00 12.46 103 PRO A N 1
ATOM 700 C CA . PRO A 1 86 ? 18.773 58.689 26.404 1.00 12.77 103 PRO A CA 1
ATOM 701 C C . PRO A 1 86 ? 18.680 58.978 27.901 1.00 13.12 103 PRO A C 1
ATOM 702 O O . PRO A 1 86 ? 17.638 59.394 28.400 1.00 14.14 103 PRO A O 1
ATOM 706 N N . VAL A 1 87 ? 19.815 58.807 28.572 1.00 12.81 104 VAL A N 1
ATOM 707 C CA . VAL A 1 87 ? 19.963 59.111 29.974 1.00 13.55 104 VAL A CA 1
ATOM 708 C C . VAL A 1 87 ? 20.739 60.406 30.231 1.00 14.41 104 VAL A C 1
ATOM 709 O O . VAL A 1 87 ? 20.226 61.342 30.845 1.00 18.44 104 VAL A O 1
ATOM 713 N N . GLY A 1 88 ? 21.958 60.433 29.794 1.00 15.21 105 GLY A N 1
ATOM 714 C CA . GLY A 1 88 ? 22.819 61.533 29.983 1.00 16.05 105 GLY A CA 1
ATOM 715 C C . GLY A 1 88 ? 24.276 61.115 29.799 1.00 15.53 105 GLY A C 1
ATOM 716 O O . GLY A 1 88 ? 24.578 59.977 29.527 1.00 16.87 105 GLY A O 1
ATOM 717 N N . SER A 1 89 ? 25.192 62.053 30.043 1.00 16.71 106 SER A N 1
ATOM 718 C CA A SER A 1 89 ? 26.592 61.842 29.809 0.34 16.92 106 SER A CA 1
ATOM 719 C CA B SER A 1 89 ? 26.602 61.820 29.820 0.33 16.72 106 SER A CA 1
ATOM 720 C CA C SER A 1 89 ? 26.639 61.873 29.823 0.33 17.12 106 SER A CA 1
ATOM 721 C C . SER A 1 89 ? 27.337 61.667 31.131 1.00 16.59 106 SER A C 1
ATOM 722 O O . SER A 1 89 ? 27.046 62.324 32.115 1.00 17.51 106 SER A O 1
ATOM 729 N N . ILE A 1 90 ? 28.328 60.799 31.105 1.00 16.53 107 ILE A N 1
ATOM 730 C CA . ILE A 1 90 ? 29.203 60.598 32.230 1.00 16.91 107 ILE A CA 1
ATOM 731 C C . ILE A 1 90 ? 30.661 60.742 31.787 1.00 15.94 107 ILE A C 1
ATOM 732 O O . ILE A 1 90 ? 30.975 60.633 30.611 1.00 17.39 107 ILE A O 1
ATOM 737 N N . ASP A 1 91 ? 31.505 60.935 32.781 1.00 17.25 108 ASP A N 1
ATOM 738 C CA . ASP A 1 91 ? 32.963 61.141 32.612 1.00 18.92 108 ASP A CA 1
ATOM 739 C C . ASP A 1 91 ? 33.661 60.056 33.437 1.00 17.15 108 ASP A C 1
ATOM 740 O O . ASP A 1 91 ? 33.689 60.113 34.658 1.00 19.73 108 ASP A O 1
ATOM 745 N N . ILE A 1 92 ? 34.209 59.084 32.713 1.00 15.84 109 ILE A N 1
ATOM 746 C CA . ILE A 1 92 ? 34.917 57.973 33.330 1.00 15.99 109 ILE A CA 1
ATOM 747 C C . ILE A 1 92 ? 36.434 58.382 33.428 1.00 16.57 109 ILE A C 1
ATOM 748 O O . ILE A 1 92 ? 37.105 58.482 32.399 1.00 18.89 109 ILE A O 1
ATOM 753 N N . ARG A 1 93 ? 36.873 58.679 34.644 1.00 16.90 110 ARG A N 1
ATOM 754 C CA . ARG A 1 93 ? 38.158 59.359 34.809 1.00 19.42 110 ARG A CA 1
ATOM 755 C C . ARG A 1 93 ? 39.368 58.443 34.810 1.00 20.36 110 ARG A C 1
ATOM 756 O O . ARG A 1 93 ? 40.479 58.863 34.608 1.00 25.01 110 ARG A O 1
ATOM 764 N N . GLN A 1 94 ? 39.143 57.139 34.986 1.00 17.44 111 GLN A N 1
ATOM 765 C CA A GLN A 1 94 ? 40.218 56.129 35.093 0.50 17.94 111 GLN A CA 1
ATOM 766 C CA B GLN A 1 94 ? 40.210 56.140 35.085 0.50 17.86 111 GLN A CA 1
ATOM 767 C C . GLN A 1 94 ? 39.716 54.822 34.477 1.00 17.76 111 GLN A C 1
ATOM 768 O O . GLN A 1 94 ? 38.498 54.561 34.463 1.00 19.59 111 GLN A O 1
ATOM 779 N N . ALA A 1 95 ? 40.658 54.012 34.025 1.00 18.19 112 ALA A N 1
ATOM 780 C CA . ALA A 1 95 ? 40.387 52.659 33.572 1.00 17.40 112 ALA A CA 1
ATOM 781 C C . ALA A 1 95 ? 39.733 51.914 34.751 1.00 16.03 112 ALA A C 1
ATOM 782 O O . ALA A 1 95 ? 39.960 52.169 35.923 1.00 17.04 112 ALA A O 1
ATOM 784 N N . GLY A 1 96 ? 38.979 50.891 34.367 1.00 14.46 113 GLY A N 1
ATOM 785 C CA . GLY A 1 96 ? 38.368 50.007 35.331 1.00 15.04 113 GLY A CA 1
ATOM 786 C C . GLY A 1 96 ? 36.910 49.721 35.048 1.00 12.70 113 GLY A C 1
ATOM 787 O O . GLY A 1 96 ? 36.335 50.183 34.039 1.00 14.63 113 GLY A O 1
ATOM 788 N N . TYR A 1 97 ? 36.324 48.933 35.943 1.00 13.23 114 TYR A N 1
ATOM 789 C CA . TYR A 1 97 ? 34.886 48.633 35.850 1.00 12.19 114 TYR A CA 1
ATOM 790 C C . TYR A 1 97 ? 34.060 49.882 36.160 1.00 11.90 114 TYR A C 1
ATOM 791 O O . TYR A 1 97 ? 34.310 50.625 37.079 1.00 14.21 114 TYR A O 1
ATOM 800 N N . VAL A 1 98 ? 33.083 50.063 35.294 1.00 12.53 115 VAL A N 1
ATOM 801 C CA . VAL A 1 98 ? 32.035 51.078 35.405 1.00 12.91 115 VAL A CA 1
ATOM 802 C C . VAL A 1 98 ? 30.776 50.389 35.886 1.00 12.14 115 VAL A C 1
ATOM 803 O O . VAL A 1 98 ? 30.325 49.415 35.283 1.00 13.29 115 VAL A O 1
ATOM 807 N N . ARG A 1 99 ? 30.199 50.932 36.960 1.00 11.68 116 ARG A N 1
ATOM 808 C CA A ARG A 1 99 ? 28.942 50.426 37.536 0.70 11.80 116 ARG A CA 1
ATOM 809 C CA B ARG A 1 99 ? 28.939 50.439 37.513 0.30 11.85 116 ARG A CA 1
ATOM 810 C C . ARG A 1 99 ? 27.857 51.517 37.322 1.00 12.25 116 ARG A C 1
ATOM 811 O O . ARG A 1 99 ? 28.035 52.646 37.786 1.00 12.82 116 ARG A O 1
ATOM 826 N N . ILE A 1 100 ? 26.774 51.106 36.685 1.00 10.84 117 ILE A N 1
ATOM 827 C CA . ILE A 1 100 ? 25.597 51.946 36.477 1.00 11.14 117 ILE A CA 1
ATOM 828 C C . ILE A 1 100 ? 24.471 51.350 37.275 1.00 11.10 117 ILE A C 1
ATOM 829 O O . ILE A 1 100 ? 24.124 50.168 37.094 1.00 11.44 117 ILE A O 1
ATOM 834 N N . ASP A 1 101 ? 23.860 52.156 38.151 1.00 10.61 118 ASP A N 1
ATOM 835 C CA . ASP A 1 101 ? 22.764 51.685 38.988 1.00 11.15 118 ASP A CA 1
ATOM 836 C C . ASP A 1 101 ? 21.424 52.223 38.491 1.00 10.99 118 ASP A C 1
ATOM 837 O O . ASP A 1 101 ? 21.345 53.355 38.022 1.00 12.75 118 ASP A O 1
ATOM 842 N N . LEU A 1 102 ? 20.395 51.431 38.652 1.00 10.91 119 LEU A N 1
ATOM 843 C CA . LEU A 1 102 ? 19.024 51.748 38.275 1.00 10.66 119 LEU A CA 1
ATOM 844 C C . LEU A 1 102 ? 18.143 51.514 39.505 1.00 11.25 119 LEU A C 1
ATOM 845 O O . LEU A 1 102 ? 18.246 50.500 40.181 1.00 11.64 119 LEU A O 1
ATOM 850 N N . GLN A 1 103 ? 17.193 52.456 39.739 1.00 11.29 120 GLN A N 1
ATOM 851 C CA . GLN A 1 103 ? 16.276 52.334 40.854 1.00 10.88 120 GLN A CA 1
ATOM 852 C C . GLN A 1 103 ? 14.913 52.930 40.429 1.00 11.40 120 GLN A C 1
ATOM 853 O O . GLN A 1 103 ? 14.868 53.962 39.781 1.00 12.54 120 GLN A O 1
ATOM 859 N N . GLY A 1 104 ? 13.829 52.271 40.782 1.00 11.20 121 GLY A N 1
ATOM 860 C CA . GLY A 1 104 ? 12.529 52.777 40.465 1.00 12.14 121 GLY A CA 1
ATOM 861 C C . GLY A 1 104 ? 12.102 53.896 41.392 1.00 11.63 121 GLY A C 1
ATOM 862 O O . GLY A 1 104 ? 12.333 53.831 42.593 1.00 14.31 121 GLY A O 1
ATOM 863 N N . VAL A 1 105 ? 11.419 54.884 40.793 1.00 11.63 122 VAL A N 1
ATOM 864 C CA . VAL A 1 105 ? 10.894 56.030 41.547 1.00 12.40 122 VAL A CA 1
ATOM 865 C C . VAL A 1 105 ? 9.370 56.080 41.539 1.00 12.42 122 VAL A C 1
ATOM 866 O O . VAL A 1 105 ? 8.734 56.187 42.591 1.00 15.16 122 VAL A O 1
ATOM 870 N N . SER A 1 106 ? 8.786 55.995 40.347 1.00 11.60 123 SER A N 1
ATOM 871 C CA . SER A 1 106 ? 7.330 56.005 40.234 1.00 13.00 123 SER A CA 1
ATOM 872 C C . SER A 1 106 ? 6.917 55.040 39.124 1.00 13.35 123 SER A C 1
ATOM 873 O O . SER A 1 106 ? 7.641 54.870 38.114 1.00 13.65 123 SER A O 1
ATOM 876 N N . LYS A 1 107 ? 5.775 54.417 39.277 1.00 19.79 124 LYS A N 1
ATOM 877 C CA . LYS A 1 107 ? 5.236 53.710 38.118 1.00 20.23 124 LYS A CA 1
ATOM 878 C C . LYS A 1 107 ? 3.724 53.841 38.054 1.00 23.20 124 LYS A C 1
ATOM 879 O O . LYS A 1 107 ? 3.051 53.879 39.081 1.00 22.98 124 LYS A O 1
ATOM 885 N N . SER A 1 108 ? 3.241 53.909 36.788 1.00 20.28 125 SER A N 1
ATOM 886 C CA A SER A 1 108 ? 1.784 54.071 36.547 0.60 21.85 125 SER A CA 1
ATOM 887 C CA B SER A 1 108 ? 1.831 54.073 36.416 0.40 20.05 125 SER A CA 1
ATOM 888 C C . SER A 1 108 ? 1.067 52.767 36.627 1.00 24.91 125 SER A C 1
ATOM 889 O O . SER A 1 108 ? -0.233 52.769 36.798 1.00 29.94 125 SER A O 1
ATOM 894 N N . GLY A 1 109 ? 1.829 51.672 36.543 1.00 22.86 126 GLY A N 1
ATOM 895 C CA . GLY A 1 109 ? 1.223 50.360 36.598 1.00 22.14 126 GLY A CA 1
ATOM 896 C C . GLY A 1 109 ? 1.964 49.458 37.502 1.00 22.08 126 GLY A C 1
ATOM 897 O O . GLY A 1 109 ? 2.492 49.958 38.508 1.00 21.89 126 GLY A O 1
ATOM 898 N N . GLU A 1 110 ? 2.036 48.133 37.123 1.00 22.47 127 GLU A N 1
ATOM 899 C CA . GLU A 1 110 ? 2.570 47.108 38.066 1.00 24.90 127 GLU A CA 1
ATOM 900 C C . GLU A 1 110 ? 4.058 47.211 38.351 1.00 21.51 127 GLU A C 1
ATOM 901 O O . GLU A 1 110 ? 4.552 46.894 39.481 1.00 24.35 127 GLU A O 1
ATOM 907 N N . GLY A 1 111 ? 4.820 47.701 37.346 1.00 16.64 128 GLY A N 1
ATOM 908 C CA . GLY A 1 111 ? 6.255 47.736 37.533 1.00 16.93 128 GLY A CA 1
ATOM 909 C C . GLY A 1 111 ? 6.929 48.954 36.904 1.00 13.58 128 GLY A C 1
ATOM 910 O O . GLY A 1 111 ? 6.318 49.777 36.213 1.00 16.15 128 GLY A O 1
ATOM 911 N N . PHE A 1 112 ? 8.232 49.037 37.118 1.00 12.95 129 PHE A N 1
ATOM 912 C CA . PHE A 1 112 ? 9.033 50.149 36.692 1.00 12.71 129 PHE A CA 1
ATOM 913 C C . PHE A 1 112 ? 9.543 49.997 35.285 1.00 13.56 129 PHE A C 1
ATOM 914 O O . PHE A 1 112 ? 10.192 50.926 34.795 1.00 17.07 129 PHE A O 1
ATOM 922 N N . GLY A 1 113 ? 9.333 48.873 34.633 1.00 15.00 130 GLY A N 1
ATOM 923 C CA . GLY A 1 113 ? 9.706 48.715 33.239 1.00 15.84 130 GLY A CA 1
ATOM 924 C C . GLY A 1 113 ? 10.606 47.510 33.032 1.00 13.34 130 GLY A C 1
ATOM 925 O O . GLY A 1 113 ? 10.932 46.740 33.935 1.00 14.40 130 GLY A O 1
ATOM 926 N N . GLU A 1 114 ? 10.999 47.364 31.778 1.00 12.04 131 GLU A N 1
ATOM 927 C CA A GLU A 1 114 ? 11.836 46.270 31.292 0.70 12.26 131 GLU A CA 1
ATOM 928 C CA B GLU A 1 114 ? 11.825 46.274 31.302 0.30 12.64 131 GLU A CA 1
ATOM 929 C C . GLU A 1 114 ? 13.002 46.883 30.579 1.00 11.03 131 GLU A C 1
ATOM 930 O O . GLU A 1 114 ? 12.865 47.778 29.721 1.00 12.85 131 GLU A O 1
ATOM 941 N N . ILE A 1 115 ? 14.226 46.468 30.998 1.00 11.36 132 ILE A N 1
ATOM 942 C CA . ILE A 1 115 ? 15.472 47.043 30.526 1.00 11.84 132 ILE A CA 1
ATOM 943 C C . ILE A 1 115 ? 16.313 45.970 29.903 1.00 11.09 132 ILE A C 1
ATOM 944 O O . ILE A 1 115 ? 16.731 45.033 30.607 1.00 12.75 132 ILE A O 1
ATOM 949 N N . LYS A 1 116 ? 16.547 46.034 28.610 1.00 11.80 133 LYS A N 1
ATOM 950 C CA . LYS A 1 116 ? 17.285 45.024 27.844 1.00 12.02 133 LYS A CA 1
ATOM 951 C C . LYS A 1 116 ? 18.769 45.323 27.718 1.00 12.09 133 LYS A C 1
ATOM 952 O O . LYS A 1 116 ? 19.595 44.408 27.771 1.00 13.24 133 LYS A O 1
ATOM 958 N N . GLN A 1 117 ? 19.116 46.576 27.476 1.00 12.25 134 GLN A N 1
ATOM 959 C CA . GLN A 1 117 ? 20.504 46.973 27.222 1.00 12.39 134 GLN A CA 1
ATOM 960 C C . GLN A 1 117 ? 20.821 48.307 27.832 1.00 11.63 134 GLN A C 1
ATOM 961 O O . GLN A 1 117 ? 19.933 49.181 27.978 1.00 12.46 134 GLN A O 1
ATOM 967 N N . LEU A 1 118 ? 22.087 48.499 28.189 1.00 11.76 135 LEU A N 1
ATOM 968 C CA . LEU A 1 118 ? 22.689 49.778 28.444 1.00 11.77 135 LEU A CA 1
ATOM 969 C C . LEU A 1 118 ? 23.547 50.078 27.235 1.00 12.73 135 LEU A C 1
ATOM 970 O O . LEU A 1 118 ? 24.332 49.239 26.780 1.00 14.59 135 LEU A O 1
ATOM 975 N N . ILE A 1 119 ? 23.383 51.266 26.662 1.00 13.37 136 ILE A N 1
ATOM 976 C CA . ILE A 1 119 ? 24.114 51.711 25.481 1.00 13.92 136 ILE A CA 1
ATOM 977 C C . ILE A 1 119 ? 24.965 52.880 25.881 1.00 13.61 136 ILE A C 1
ATOM 978 O O . ILE A 1 119 ? 24.506 53.859 26.489 1.00 16.36 136 ILE A O 1
ATOM 983 N N . ALA A 1 120 ? 26.262 52.772 25.562 1.00 14.98 137 ALA A N 1
ATOM 984 C CA . ALA A 1 120 ? 27.209 53.840 25.778 1.00 15.38 137 ALA A CA 1
ATOM 985 C C . ALA A 1 120 ? 27.694 54.294 24.396 1.00 16.64 137 ALA A C 1
ATOM 986 O O . ALA A 1 120 ? 28.375 53.543 23.706 1.00 18.57 137 ALA A O 1
ATOM 988 N N . ASP A 1 121 ? 27.334 55.503 24.010 1.00 17.32 138 ASP A N 1
ATOM 989 C CA . ASP A 1 121 ? 27.776 56.071 22.754 1.00 16.95 138 ASP A CA 1
ATOM 990 C C . ASP A 1 121 ? 28.995 56.950 22.947 1.00 16.20 138 ASP A C 1
ATOM 991 O O . ASP A 1 121 ? 29.206 57.523 24.018 1.00 17.28 138 ASP A O 1
ATOM 996 N N . ASN A 1 122 ? 29.703 57.115 21.838 1.00 18.10 139 ASN A N 1
ATOM 997 C CA . ASN A 1 122 ? 30.868 58.014 21.816 1.00 19.94 139 ASN A CA 1
ATOM 998 C C . ASN A 1 122 ? 31.932 57.716 22.860 1.00 16.89 139 ASN A C 1
ATOM 999 O O . ASN A 1 122 ? 32.460 58.563 23.585 1.00 18.36 139 ASN A O 1
ATOM 1004 N N . VAL A 1 123 ? 32.199 56.433 22.954 1.00 18.10 140 VAL A N 1
ATOM 1005 C CA . VAL A 1 123 ? 33.200 55.901 23.928 1.00 16.65 140 VAL A CA 1
ATOM 1006 C C . VAL A 1 123 ? 34.542 55.737 23.200 1.00 18.09 140 VAL A C 1
ATOM 1007 O O . VAL A 1 123 ? 34.613 55.163 22.106 1.00 20.52 140 VAL A O 1
ATOM 1011 N N . THR A 1 124 ? 35.593 56.275 23.826 1.00 17.92 141 THR A N 1
ATOM 1012 C CA . THR A 1 124 ? 36.949 56.119 23.352 1.00 18.45 141 THR A CA 1
ATOM 1013 C C . THR A 1 124 ? 37.572 54.910 24.057 1.00 17.74 141 THR A C 1
ATOM 1014 O O . THR A 1 124 ? 37.568 54.774 25.294 1.00 19.93 141 THR A O 1
ATOM 1018 N N . GLY A 1 125 ? 38.177 54.049 23.256 1.00 19.14 142 GLY A N 1
ATOM 1019 C CA . GLY A 1 125 ? 38.957 52.951 23.761 1.00 19.37 142 GLY A CA 1
ATOM 1020 C C . GLY A 1 125 ? 38.176 51.676 23.871 1.00 18.53 142 GLY A C 1
ATOM 1021 O O . GLY A 1 125 ? 36.948 51.604 23.603 1.00 20.89 142 GLY A O 1
ATOM 1022 N N . LYS A 1 126 ? 38.928 50.652 24.221 1.00 16.35 143 LYS A N 1
ATOM 1023 C CA . LYS A 1 126 ? 38.394 49.281 24.325 1.00 17.60 143 LYS A CA 1
ATOM 1024 C C . LYS A 1 126 ? 37.604 49.071 25.580 1.00 15.45 143 LYS A C 1
ATOM 1025 O O . LYS A 1 126 ? 37.742 49.782 26.575 1.00 16.87 143 LYS A O 1
ATOM 1031 N N . SER A 1 127 ? 36.762 48.082 25.502 1.00 15.31 144 SER A N 1
ATOM 1032 C CA . SER A 1 127 ? 35.895 47.672 26.635 1.00 16.24 144 SER A CA 1
ATOM 1033 C C . SER A 1 127 ? 35.814 46.159 26.714 1.00 16.17 144 SER A C 1
ATOM 1034 O O . SER A 1 127 ? 36.039 45.441 25.709 1.00 18.92 144 SER A O 1
ATOM 1037 N N . ASN A 1 128 ? 35.493 45.655 27.908 1.00 14.05 145 ASN A N 1
ATOM 1038 C CA . ASN A 1 128 ? 35.293 44.233 28.161 1.00 16.05 145 ASN A CA 1
ATOM 1039 C C . ASN A 1 128 ? 34.052 44.037 29.012 1.00 14.24 145 ASN A C 1
ATOM 1040 O O . ASN A 1 128 ? 33.858 44.726 29.978 1.00 14.75 145 ASN A O 1
ATOM 1045 N N . TYR A 1 129 ? 33.264 43.061 28.644 1.00 13.49 146 TYR A N 1
ATOM 1046 C CA . TYR A 1 129 ? 32.044 42.661 29.321 1.00 13.28 146 TYR A CA 1
ATOM 1047 C C . TYR A 1 129 ? 31.483 41.401 28.705 1.00 13.45 146 TYR A C 1
ATOM 1048 O O . TYR A 1 129 ? 32.124 40.815 27.770 1.00 14.55 146 TYR A O 1
ATOM 1057 N N . VAL A 1 130 ? 30.404 40.864 29.223 1.00 12.89 147 VAL A N 1
ATOM 1058 C CA . VAL A 1 130 ? 29.810 39.644 28.768 1.00 12.89 147 VAL A CA 1
ATOM 1059 C C . VAL A 1 130 ? 29.021 39.915 27.473 1.00 13.57 147 VAL A C 1
ATOM 1060 O O . VAL A 1 130 ? 27.982 40.584 27.500 1.00 14.59 147 VAL A O 1
ATOM 1064 N N . LYS A 1 131 ? 29.575 39.429 26.369 1.00 15.24 148 LYS A N 1
ATOM 1065 C CA A LYS A 1 131 ? 28.938 39.537 25.052 0.60 18.38 148 LYS A CA 1
ATOM 1066 C CA B LYS A 1 131 ? 29.040 39.608 25.002 0.40 16.87 148 LYS A CA 1
ATOM 1067 C C . LYS A 1 131 ? 29.534 38.391 24.249 1.00 17.82 148 LYS A C 1
ATOM 1068 O O . LYS A 1 131 ? 30.701 37.971 24.464 1.00 18.81 148 LYS A O 1
ATOM 1079 N N . ASP A 1 132 ? 28.725 37.871 23.367 1.00 19.25 149 ASP A N 1
ATOM 1080 C CA A ASP A 1 132 ? 29.050 36.743 22.566 0.80 21.69 149 ASP A CA 1
ATOM 1081 C CA B ASP A 1 132 ? 29.180 36.779 22.506 0.20 20.13 149 ASP A CA 1
ATOM 1082 C C . ASP A 1 132 ? 29.593 35.620 23.429 1.00 21.48 149 ASP A C 1
ATOM 1083 O O . ASP A 1 132 ? 30.630 34.978 23.175 1.00 24.44 149 ASP A O 1
ATOM 1092 N N . PHE A 1 133 ? 28.838 35.367 24.494 1.00 20.14 150 PHE A N 1
ATOM 1093 C CA . PHE A 1 133 ? 29.217 34.463 25.556 1.00 18.22 150 PHE A CA 1
ATOM 1094 C C . PHE A 1 133 ? 28.003 34.110 26.355 1.00 18.34 150 PHE A C 1
ATOM 1095 O O . PHE A 1 133 ? 27.072 34.892 26.509 1.00 21.78 150 PHE A O 1
ATOM 1103 N N . SER A 1 134 ? 28.047 32.941 27.005 1.00 17.89 151 SER A N 1
ATOM 1104 C CA . SER A 1 134 ? 26.984 32.466 27.889 1.00 18.58 151 SER A CA 1
ATOM 1105 C C . SER A 1 134 ? 26.691 33.483 29.002 1.00 16.27 151 SER A C 1
ATOM 1106 O O . SER A 1 134 ? 27.610 33.884 29.788 1.00 16.89 151 SER A O 1
ATOM 1109 N N . ASP A 1 135 ? 25.441 33.930 29.057 1.00 17.94 152 ASP A N 1
ATOM 1110 C CA . ASP A 1 135 ? 25.077 34.807 30.149 1.00 18.30 152 ASP A CA 1
ATOM 1111 C C . ASP A 1 135 ? 25.154 34.087 31.514 1.00 16.01 152 ASP A C 1
ATOM 1112 O O . ASP A 1 135 ? 25.497 34.736 32.526 1.00 15.48 152 ASP A O 1
ATOM 1117 N N . TYR A 1 136 ? 24.845 32.805 31.536 1.00 16.65 153 TYR A N 1
ATOM 1118 C CA . TYR A 1 136 ? 24.946 32.033 32.785 1.00 16.61 153 TYR A CA 1
ATOM 1119 C C . TYR A 1 136 ? 26.366 31.970 33.331 1.00 16.04 153 TYR A C 1
ATOM 1120 O O . TYR A 1 136 ? 26.647 32.372 34.460 1.00 15.43 153 TYR A O 1
ATOM 1129 N N . TRP A 1 137 ? 27.294 31.527 32.493 1.00 15.18 154 TRP A N 1
ATOM 1130 C CA . TRP A 1 137 ? 28.680 31.472 32.909 1.00 15.03 154 TRP A CA 1
ATOM 1131 C C . TRP A 1 137 ? 29.292 32.816 33.114 1.00 12.44 154 TRP A C 1
ATOM 1132 O O . TRP A 1 137 ? 30.131 33.049 34.003 1.00 13.34 154 TRP A O 1
ATOM 1143 N N . GLY A 1 138 ? 28.887 33.760 32.219 1.00 14.06 155 GLY A N 1
ATOM 1144 C CA . GLY A 1 138 ? 29.412 35.109 32.387 1.00 12.91 155 GLY A CA 1
ATOM 1145 C C . GLY A 1 138 ? 29.064 35.785 33.704 1.00 10.88 155 GLY A C 1
ATOM 1146 O O . GLY A 1 138 ? 29.937 36.431 34.260 1.00 13.20 155 GLY A O 1
ATOM 1147 N N . ARG A 1 139 ? 27.820 35.586 34.121 1.00 11.85 156 ARG A N 1
ATOM 1148 C CA . ARG A 1 139 ? 27.413 36.151 35.402 1.00 11.59 156 ARG A CA 1
ATOM 1149 C C . ARG A 1 139 ? 27.985 35.368 36.600 1.00 11.38 156 ARG A C 1
ATOM 1150 O O . ARG A 1 139 ? 28.309 35.955 37.628 1.00 11.73 156 ARG A O 1
ATOM 1158 N N . ARG A 1 140 ? 28.146 34.043 36.469 1.00 11.35 157 ARG A N 1
ATOM 1159 C CA . ARG A 1 140 ? 28.873 33.326 37.527 1.00 11.82 157 ARG A CA 1
ATOM 1160 C C . ARG A 1 140 ? 30.261 33.910 37.778 1.00 12.51 157 ARG A C 1
ATOM 1161 O O . ARG A 1 140 ? 30.729 34.016 38.915 1.00 12.97 157 ARG A O 1
ATOM 1169 N N . GLY A 1 141 ? 30.906 34.274 36.664 1.00 11.97 158 GLY A N 1
ATOM 1170 C CA . GLY A 1 141 ? 32.192 34.887 36.788 1.00 11.93 158 GLY A CA 1
ATOM 1171 C C . GLY A 1 141 ? 33.346 33.885 36.817 1.00 11.25 158 GLY A C 1
ATOM 1172 O O . GLY A 1 141 ? 33.133 32.668 36.830 1.00 12.34 158 GLY A O 1
ATOM 1173 N N . PRO A 1 142 ? 34.565 34.421 36.814 1.00 11.83 159 PRO A N 1
ATOM 1174 C CA . PRO A 1 142 ? 35.768 33.589 36.524 1.00 12.96 159 PRO A CA 1
ATOM 1175 C C . PRO A 1 142 ? 36.308 32.868 37.761 1.00 12.52 159 PRO A C 1
ATOM 1176 O O . PRO A 1 142 ? 36.905 33.510 38.636 1.00 12.95 159 PRO A O 1
ATOM 1180 N N . SER A 1 143 ? 36.135 31.548 37.774 1.00 12.39 160 SER A N 1
ATOM 1181 C CA . SER A 1 143 ? 36.808 30.785 38.808 1.00 11.56 160 SER A CA 1
ATOM 1182 C C . SER A 1 143 ? 38.340 30.889 38.680 1.00 11.29 160 SER A C 1
ATOM 1183 O O . SER A 1 143 ? 38.880 31.054 37.562 1.00 11.66 160 SER A O 1
ATOM 1186 N N . VAL A 1 144 ? 38.995 30.741 39.825 1.00 11.00 161 VAL A N 1
ATOM 1187 C CA . VAL A 1 144 ? 40.464 30.870 39.912 1.00 10.53 161 VAL A CA 1
ATOM 1188 C C . VAL A 1 144 ? 40.986 29.681 40.722 1.00 10.06 161 VAL A C 1
ATOM 1189 O O . VAL A 1 144 ? 40.283 29.148 41.600 1.00 10.89 161 VAL A O 1
ATOM 1193 N N . HIS A 1 145 ? 42.236 29.341 40.438 1.00 10.66 162 HIS A N 1
ATOM 1194 C CA . HIS A 1 145 ? 42.825 28.141 41.007 1.00 9.60 162 HIS A CA 1
ATOM 1195 C C . HIS A 1 145 ? 44.274 28.394 41.392 1.00 10.15 162 HIS A C 1
ATOM 1196 O O . HIS A 1 145 ? 44.954 29.243 40.813 1.00 10.94 162 HIS A O 1
ATOM 1203 N N . LEU A 1 146 ? 44.746 27.591 42.362 1.00 10.62 163 LEU A N 1
ATOM 1204 C CA . LEU A 1 146 ? 46.137 27.550 42.762 1.00 10.90 163 LEU A CA 1
ATOM 1205 C C . LEU A 1 146 ? 46.596 26.098 42.709 1.00 9.35 163 LEU A C 1
ATOM 1206 O O . LEU A 1 146 ? 45.980 25.273 43.388 1.00 11.71 163 LEU A O 1
ATOM 1211 N N . GLY A 1 147 ? 47.668 25.827 42.004 1.00 9.94 164 GLY A N 1
ATOM 1212 C CA . GLY A 1 147 ? 48.298 24.5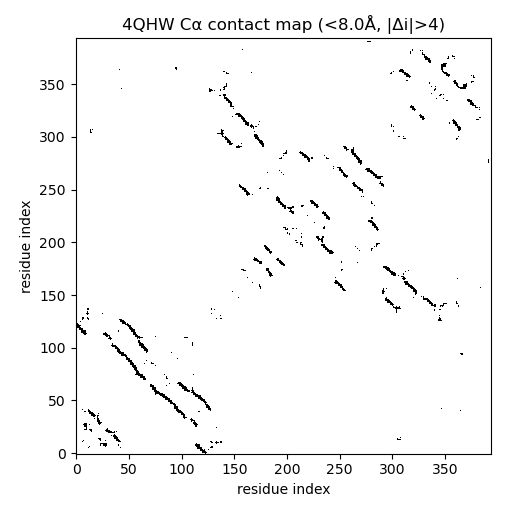24 41.993 1.00 10.32 164 GLY A CA 1
ATOM 1213 C C . GLY A 1 147 ? 49.584 24.527 42.730 1.00 10.99 164 GLY A C 1
ATOM 1214 O O . GLY A 1 147 ? 50.410 25.425 42.557 1.00 14.83 164 GLY A O 1
ATOM 1215 N N . TYR A 1 148 ? 49.772 23.566 43.646 1.00 10.03 165 TYR A N 1
ATOM 1216 C CA . TYR A 1 148 ? 50.931 23.493 44.492 1.00 10.40 165 TYR A CA 1
ATOM 1217 C C . TYR A 1 148 ? 51.925 22.453 43.949 1.00 10.40 165 TYR A C 1
ATOM 1218 O O . TYR A 1 148 ? 51.540 21.341 43.552 1.00 12.66 165 TYR A O 1
ATOM 1227 N N . ALA A 1 149 ? 53.209 22.820 43.951 1.00 12.09 166 ALA A N 1
ATOM 1228 C CA . ALA A 1 149 ? 54.231 21.902 43.466 1.00 12.16 166 ALA A CA 1
ATOM 1229 C C . ALA A 1 149 ? 54.598 20.855 44.541 1.00 12.40 166 ALA A C 1
ATOM 1230 O O . ALA A 1 149 ? 54.956 21.214 45.640 1.00 15.14 166 ALA A O 1
ATOM 1232 N N . LEU A 1 150 ? 54.551 19.588 44.179 1.00 13.19 167 LEU A N 1
ATOM 1233 C CA .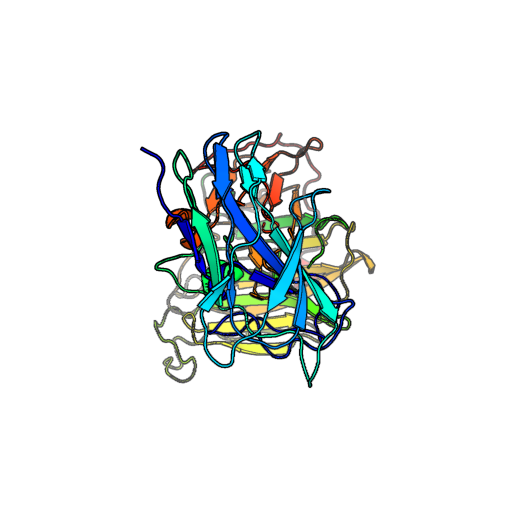 LEU A 1 150 ? 54.963 18.520 45.032 1.00 13.53 167 LEU A CA 1
ATOM 1234 C C . LEU A 1 150 ? 56.475 18.292 44.949 1.00 13.38 167 LEU A C 1
ATOM 1235 O O . LEU A 1 150 ? 57.083 18.556 43.898 1.00 15.67 167 LEU A O 1
ATOM 1240 N N . PRO A 1 151 ? 57.036 17.700 45.988 1.00 14.80 168 PRO A N 1
ATOM 1241 C CA . PRO A 1 151 ? 58.438 17.251 45.881 1.00 17.92 168 PRO A CA 1
ATOM 1242 C C . PRO A 1 151 ? 58.612 16.101 44.939 1.00 15.57 168 PRO A C 1
ATOM 1243 O O . PRO A 1 151 ? 57.616 15.434 44.527 1.00 16.46 168 PRO A O 1
ATOM 1247 N N . GLU A 1 152 ? 59.867 15.763 44.658 1.00 18.99 169 GLU A N 1
ATOM 1248 C CA A GLU A 1 152 ? 60.140 14.572 43.914 0.60 19.39 169 GLU A CA 1
ATOM 1249 C CA B GLU A 1 152 ? 60.259 14.539 44.000 0.40 19.87 169 GLU A CA 1
ATOM 1250 C C . GLU A 1 152 ? 59.672 13.360 44.758 1.00 17.58 169 GLU A C 1
ATOM 1251 O O . GLU A 1 152 ? 59.584 13.399 45.964 1.00 20.59 169 GLU A O 1
ATOM 1262 N N . GLY A 1 153 ? 59.364 12.319 44.020 1.00 18.25 170 GLY A N 1
ATOM 1263 C CA . GLY A 1 153 ? 58.915 11.061 44.613 1.00 18.45 170 GLY A CA 1
ATOM 1264 C C . GLY A 1 153 ? 57.391 10.991 44.651 1.00 16.28 170 GLY A C 1
ATOM 1265 O O . GLY A 1 153 ? 56.688 11.683 43.909 1.00 17.28 170 GLY A O 1
ATOM 1266 N N . ASP A 1 154 ? 56.910 10.053 45.449 1.00 15.81 171 ASP A N 1
ATOM 1267 C CA . ASP A 1 154 ? 55.487 9.721 45.524 1.00 14.25 171 ASP A CA 1
ATOM 1268 C C . ASP A 1 154 ? 54.883 10.322 46.794 1.00 12.85 171 ASP A C 1
ATOM 1269 O O . ASP A 1 154 ? 55.284 9.947 47.919 1.00 15.59 171 ASP A O 1
ATOM 1274 N N . THR A 1 155 ? 53.890 11.203 46.606 1.00 11.73 172 THR A N 1
ATOM 1275 C CA . THR A 1 155 ? 53.127 11.769 47.696 1.00 11.14 172 THR A CA 1
ATOM 1276 C C . THR A 1 155 ? 51.864 10.940 47.930 1.00 10.48 172 THR A C 1
ATOM 1277 O O . THR A 1 155 ? 51.176 10.579 46.960 1.00 11.60 172 THR A O 1
ATOM 1281 N N . GLU A 1 156 ? 51.598 10.673 49.201 1.00 10.70 173 GLU A N 1
ATOM 1282 C CA . GLU A 1 156 ? 50.402 9.975 49.616 1.00 11.64 173 GLU A CA 1
ATOM 1283 C C . GLU A 1 156 ? 49.351 10.906 50.252 1.00 9.58 173 GLU A C 1
ATOM 1284 O O . GLU A 1 156 ? 48.157 10.734 49.972 1.00 12.21 173 GLU A O 1
ATOM 1290 N N . TRP A 1 157 ? 49.765 11.860 51.067 1.00 9.67 174 TRP A N 1
ATOM 1291 C CA . TRP A 1 157 ? 48.854 12.753 51.771 1.00 10.37 174 TRP A CA 1
ATOM 1292 C C . TRP A 1 157 ? 49.151 14.192 51.408 1.00 10.66 174 TRP A C 1
ATOM 1293 O O . TRP A 1 157 ? 50.303 14.607 51.342 1.00 10.49 174 TRP A O 1
ATOM 1304 N N . PHE A 1 158 ? 48.088 14.958 51.234 1.00 9.49 175 PHE A N 1
ATOM 1305 C CA . PHE A 1 158 ? 48.130 16.418 51.136 1.00 9.72 175 PHE A CA 1
ATOM 1306 C C . PHE A 1 158 ? 47.294 17.009 52.258 1.00 9.13 175 PHE A C 1
ATOM 1307 O O . PHE A 1 158 ? 46.182 16.549 52.585 1.00 10.55 175 PHE A O 1
ATOM 1315 N N . TYR A 1 159 ? 47.854 18.041 52.871 1.00 9.38 176 TYR A N 1
ATOM 1316 C CA . TYR A 1 159 ? 47.276 18.805 53.952 1.00 9.97 176 TYR A CA 1
ATOM 1317 C C . TYR A 1 159 ? 47.254 20.286 53.612 1.00 9.84 176 TYR A C 1
ATOM 1318 O O . TYR A 1 159 ? 48.280 20.820 53.166 1.00 10.27 176 TYR A O 1
ATOM 1327 N N . ASN A 1 160 ? 46.129 20.937 53.826 1.00 9.82 177 ASN A N 1
ATOM 1328 C CA . ASN A 1 160 ? 45.982 22.337 53.551 1.00 10.14 177 ASN A CA 1
ATOM 1329 C C . ASN A 1 160 ? 45.061 22.994 54.581 1.00 9.93 177 ASN A C 1
ATOM 1330 O O . ASN A 1 160 ? 44.072 22.359 55.007 1.00 11.69 177 ASN A O 1
ATOM 1335 N N . GLU A 1 161 ? 45.349 24.224 54.942 1.00 10.55 178 GLU A N 1
ATOM 1336 C CA . GLU A 1 161 ? 44.512 25.013 55.864 1.00 10.94 178 GLU A CA 1
ATOM 1337 C C . GLU A 1 161 ? 43.791 26.097 55.089 1.00 10.36 178 GLU A C 1
ATOM 1338 O O . GLU A 1 161 ? 44.407 26.842 54.341 1.00 13.24 178 GLU A O 1
ATOM 1344 N N . ILE A 1 162 ? 42.501 26.215 55.358 1.00 10.65 179 ILE A N 1
ATOM 1345 C CA . ILE A 1 162 ? 41.658 27.168 54.678 1.00 10.14 179 ILE A CA 1
ATOM 1346 C C . ILE A 1 162 ? 40.989 28.110 55.685 1.00 10.64 179 ILE A C 1
ATOM 1347 O O . ILE A 1 162 ? 40.453 27.650 56.685 1.00 12.00 179 ILE A O 1
ATOM 1352 N N . THR A 1 163 ? 40.971 29.378 55.377 1.00 11.49 180 THR A N 1
ATOM 1353 C CA . THR A 1 163 ? 40.245 30.372 56.148 1.00 11.40 180 THR A CA 1
ATOM 1354 C C . THR A 1 163 ? 39.527 31.304 55.169 1.00 11.48 180 THR A C 1
ATOM 1355 O O . THR A 1 163 ? 40.156 31.919 54.308 1.00 12.48 180 THR A O 1
ATOM 1359 N N . VAL A 1 164 ? 38.209 31.437 55.393 1.00 11.50 181 VAL A N 1
ATOM 1360 C CA . VAL A 1 164 ? 37.405 32.366 54.581 1.00 11.06 181 VAL A CA 1
ATOM 1361 C C . VAL A 1 164 ? 37.193 33.596 55.447 1.00 12.42 181 VAL A C 1
ATOM 1362 O O . VAL A 1 164 ? 36.520 33.520 56.470 1.00 13.71 181 VAL A O 1
ATOM 1366 N N . PRO A 1 165 ? 37.819 34.735 55.110 1.00 12.81 182 PRO A N 1
ATOM 1367 C CA . PRO A 1 165 ? 37.593 35.927 55.954 1.00 15.82 182 PRO A CA 1
ATOM 1368 C C . PRO A 1 165 ? 36.141 36.354 55.792 1.00 14.03 182 PRO A C 1
ATOM 1369 O O . PRO A 1 165 ? 35.458 36.060 54.776 1.00 14.97 182 PRO A O 1
ATOM 1373 N N . LYS A 1 166 ? 35.631 37.096 56.792 1.00 16.26 183 LYS A N 1
ATOM 1374 C CA A LYS A 1 166 ? 34.242 37.588 56.724 0.60 16.18 183 LYS A CA 1
ATOM 1375 C CA B LYS A 1 166 ? 34.230 37.555 56.711 0.40 16.07 183 LYS A CA 1
ATOM 1376 C C . LYS A 1 166 ? 33.916 38.299 55.399 1.00 14.98 183 LYS A C 1
ATOM 1377 O O . LYS A 1 166 ? 32.869 38.056 54.779 1.00 16.13 183 LYS A O 1
ATOM 1388 N N . GLU A 1 167 ? 34.883 39.125 54.929 1.00 15.86 184 GLU A N 1
ATOM 1389 C CA A GLU A 1 167 ? 34.640 39.887 53.695 0.80 18.27 184 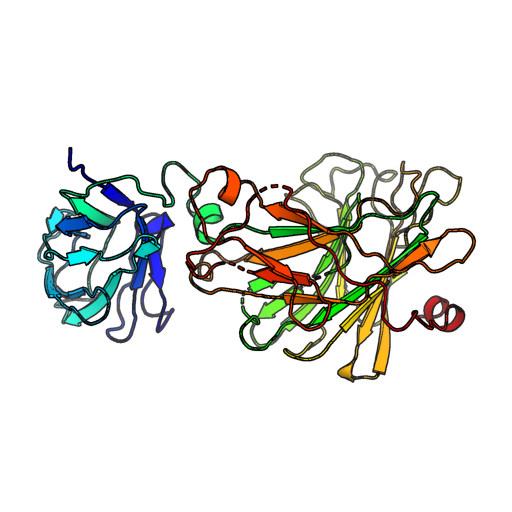GLU A CA 1
ATOM 1390 C CA B GLU A 1 167 ? 34.689 39.913 53.697 0.20 17.18 184 GLU A CA 1
ATOM 1391 C C . GLU A 1 167 ? 34.636 39.002 52.453 1.00 15.98 184 GLU A C 1
ATOM 1392 O O . GLU A 1 167 ? 34.169 39.415 51.389 1.00 18.21 184 GLU A O 1
ATOM 1403 N N . GLY A 1 168 ? 35.179 37.811 52.604 1.00 14.83 185 GLY A N 1
ATOM 1404 C CA . GLY A 1 168 ? 35.217 36.831 51.528 1.00 12.89 185 GLY A CA 1
ATOM 1405 C C . GLY A 1 168 ? 34.152 35.759 51.556 1.00 12.78 185 GLY A C 1
ATOM 1406 O O . GLY A 1 168 ? 34.138 34.924 50.647 1.00 12.60 185 GLY A O 1
ATOM 1407 N N . GLU A 1 169 ? 33.280 35.821 52.567 1.00 13.15 186 GLU A N 1
ATOM 1408 C CA . GLU A 1 169 ? 32.260 34.865 52.791 1.00 12.08 186 GLU A CA 1
ATOM 1409 C C . GLU A 1 169 ? 30.994 35.249 52.014 1.00 12.93 186 GLU A C 1
ATOM 1410 O O . GLU A 1 169 ? 30.370 36.289 52.347 1.00 14.64 186 GLU A O 1
ATOM 1416 N N . THR A 1 170 ? 30.623 34.473 50.994 1.00 12.71 187 THR A N 1
ATOM 1417 C CA . THR A 1 170 ? 29.580 34.847 50.063 1.00 12.08 187 THR A CA 1
ATOM 1418 C C . THR A 1 170 ? 28.714 33.624 49.758 1.00 11.89 187 THR A C 1
ATOM 1419 O O . THR A 1 170 ? 29.252 32.577 49.344 1.00 12.48 187 THR A O 1
ATOM 1431 N N . HIS A 1 172 ? 26.651 30.811 48.093 1.00 12.62 189 HIS A N 1
ATOM 1432 C CA . HIS A 1 172 ? 26.729 30.110 46.820 1.00 11.41 189 HIS A CA 1
ATOM 1433 C C . HIS A 1 172 ? 28.164 30.116 46.251 1.00 12.61 189 HIS A C 1
ATOM 1434 O O . HIS A 1 172 ? 28.345 30.148 45.046 1.00 13.00 189 HIS A O 1
ATOM 1441 N N . SER A 1 173 ? 29.136 29.983 47.142 1.00 11.70 190 SER A N 1
ATOM 1442 C CA . SER A 1 173 ? 30.547 29.839 46.811 1.00 11.34 190 SER A CA 1
ATOM 1443 C C . SER A 1 173 ? 31.035 28.440 47.149 1.00 11.01 190 SER A C 1
ATOM 1444 O O . SER A 1 173 ? 30.577 27.836 48.134 1.00 11.72 190 SER A O 1
ATOM 1447 N N . TYR A 1 174 ? 31.988 27.936 46.338 1.00 10.82 191 TYR A N 1
ATOM 1448 C CA . TYR A 1 174 ? 32.724 26.711 46.609 1.00 9.70 191 TYR A CA 1
ATOM 1449 C C . TYR A 1 174 ? 34.173 27.140 46.860 1.00 10.00 191 TYR A C 1
ATOM 1450 O O . TYR A 1 174 ? 34.847 27.653 45.972 1.00 10.54 191 TYR A O 1
ATOM 1459 N N . TYR A 1 175 ? 34.655 26.875 48.071 1.00 9.82 192 TYR A N 1
ATOM 1460 C CA . TYR A 1 175 ? 35.993 27.106 48.553 1.00 10.14 192 TYR A CA 1
ATOM 1461 C C . TYR A 1 175 ? 36.673 25.724 48.551 1.00 9.81 192 TYR A C 1
ATOM 1462 O O . TYR A 1 175 ? 36.505 24.947 49.491 1.00 10.26 192 TYR A O 1
ATOM 1479 N N . ALA A 1 177 ? 39.516 23.247 48.786 1.00 9.91 194 ALA A N 1
ATOM 1480 C CA . ALA A 1 177 ? 40.796 23.260 49.469 1.00 9.34 194 ALA A CA 1
ATOM 1481 C C . ALA A 1 177 ? 41.873 22.268 49.004 1.00 9.61 194 ALA A C 1
ATOM 1482 O O . ALA A 1 177 ? 43.058 22.626 48.935 1.00 10.71 194 ALA A O 1
ATOM 1484 N N . ALA A 1 178 ? 41.440 21.030 48.766 1.00 9.46 195 ALA A N 1
ATOM 1485 C CA . ALA A 1 178 ? 42.363 19.925 48.549 1.00 9.01 195 ALA A CA 1
ATOM 1486 C C . ALA A 1 178 ? 41.944 19.104 47.350 1.00 9.93 195 ALA A C 1
ATOM 1487 O O . ALA A 1 178 ? 41.448 17.989 47.509 1.00 12.09 195 ALA A O 1
ATOM 1489 N N . GLY A 1 179 ? 42.141 19.659 46.168 1.00 9.22 196 GLY A N 1
ATOM 1490 C CA . GLY A 1 179 ? 41.898 18.955 44.970 1.00 9.54 196 GLY A CA 1
ATOM 1491 C C . GLY A 1 179 ? 43.067 18.021 44.576 1.00 9.03 196 GLY A C 1
ATOM 1492 O O . GLY A 1 179 ? 44.139 18.052 45.214 1.00 9.80 196 GLY A O 1
ATOM 1493 N N . PHE A 1 180 ? 42.823 17.219 43.575 1.00 8.79 197 PHE A N 1
ATOM 1494 C CA . PHE A 1 180 ? 43.752 16.197 43.131 1.00 8.79 197 PHE A CA 1
ATOM 1495 C C . PHE A 1 180 ? 43.392 15.824 41.724 1.00 9.00 197 PHE A C 1
ATOM 1496 O O . PHE A 1 180 ? 42.480 16.411 41.084 1.00 10.46 197 PHE A O 1
ATOM 1504 N N . GLY A 1 181 ? 44.119 14.868 41.101 1.00 10.19 198 GLY A N 1
ATOM 1505 C CA . GLY A 1 181 ? 43.963 14.645 39.676 1.00 11.44 198 GLY A CA 1
ATOM 1506 C C . GLY A 1 181 ? 42.618 14.167 39.263 1.00 10.07 198 GLY A C 1
ATOM 1507 O O . GLY A 1 181 ? 42.216 14.317 38.111 1.00 12.59 198 GLY A O 1
ATOM 1508 N N . GLU A 1 182 ? 41.883 13.542 40.197 1.00 9.39 199 GLU A N 1
ATOM 1509 C CA . GLU A 1 182 ? 40.640 12.833 39.914 1.00 9.56 199 GLU A CA 1
ATOM 1510 C C . GLU A 1 182 ? 39.438 13.420 40.666 1.00 9.16 199 GLU A C 1
ATOM 1511 O O . GLU A 1 182 ? 38.362 12.782 40.694 1.00 10.08 199 GLU A O 1
ATOM 1517 N N . GLY A 1 183 ? 39.549 14.573 41.309 1.00 8.79 200 GLY A N 1
ATOM 1518 C CA . GLY A 1 183 ? 38.440 15.097 42.064 1.00 8.41 200 GLY A CA 1
ATOM 1519 C C . GLY A 1 183 ? 38.816 16.214 43.035 1.00 7.93 200 GLY A C 1
ATOM 1520 O O . GLY A 1 183 ? 39.879 16.824 42.915 1.00 8.96 200 GLY A O 1
ATOM 1521 N N . TYR A 1 184 ? 37.849 16.526 43.900 1.00 8.37 201 TYR A N 1
ATOM 1522 C CA . TYR A 1 184 ? 37.820 17.735 44.690 1.00 8.80 201 TYR A CA 1
ATOM 1523 C C . TYR A 1 184 ? 37.418 17.440 46.108 1.00 8.12 201 TYR A C 1
ATOM 1524 O O . TYR A 1 184 ? 36.693 16.517 46.410 1.00 8.88 201 TYR A O 1
ATOM 1533 N N . PHE A 1 185 ? 37.915 18.303 47.009 1.00 8.78 202 PHE A N 1
ATOM 1534 C CA . PHE A 1 185 ? 37.564 18.253 48.441 1.00 9.19 202 PHE A CA 1
ATOM 1535 C C . PHE A 1 185 ? 37.577 19.669 49.017 1.00 9.01 202 PHE A C 1
ATOM 1536 O O . PHE A 1 185 ? 38.603 20.368 48.908 1.00 9.45 202 PHE A O 1
ATOM 1544 N N . GLY A 1 186 ? 36.423 20.158 49.490 1.00 9.12 203 GLY A N 1
ATOM 1545 C CA . GLY A 1 186 ? 36.365 21.497 49.972 1.00 9.57 203 GLY A CA 1
ATOM 1546 C C . GLY A 1 186 ? 35.106 21.766 50.731 1.00 8.91 203 GLY A C 1
ATOM 1547 O O . GLY A 1 186 ? 34.457 20.865 51.239 1.00 9.62 203 GLY A O 1
ATOM 1556 N N . GLN A 1 188 ? 31.474 24.410 50.975 1.00 12.26 205 GLN A N 1
ATOM 1557 C CA . GLN A 1 188 ? 30.522 25.294 50.308 1.00 12.38 205 GLN A CA 1
ATOM 1558 C C . GLN A 1 188 ? 29.709 26.102 51.330 1.00 15.63 205 GLN A C 1
ATOM 1559 O O . GLN A 1 188 ? 29.435 25.639 52.413 1.00 15.73 205 GLN A O 1
ATOM 1565 N N . TYR A 1 189 ? 29.217 27.269 50.858 1.00 18.24 206 TYR A N 1
ATOM 1566 C CA . TYR A 1 189 ? 28.179 28.093 51.568 1.00 18.20 206 TYR A CA 1
ATOM 1567 C C . TYR A 1 189 ? 26.863 28.042 50.801 1.00 16.00 206 TYR A C 1
ATOM 1568 O O . TYR A 1 189 ? 26.717 28.760 49.852 1.00 19.38 206 TYR A O 1
ATOM 1577 N N . ASN A 1 190 ? 26.006 27.099 51.150 1.00 17.20 207 ASN A N 1
ATOM 1578 C CA . ASN A 1 190 ? 24.937 26.710 50.274 1.00 18.14 207 ASN A CA 1
ATOM 1579 C C . ASN A 1 190 ? 23.640 27.466 50.498 1.00 19.60 207 ASN A C 1
ATOM 1580 O O . ASN A 1 190 ? 22.920 27.698 49.521 1.00 25.37 207 ASN A O 1
ATOM 1585 N N . SER A 1 191 ? 23.369 27.850 51.735 1.00 19.10 208 SER A N 1
ATOM 1586 C CA . SER A 1 191 ? 22.098 28.562 52.087 1.00 20.45 208 SER A CA 1
ATOM 1587 C C . SER A 1 191 ? 22.261 29.154 53.457 1.00 21.97 208 SER A C 1
ATOM 1588 O O . SER A 1 191 ? 23.252 28.858 54.189 1.00 22.82 208 SER A O 1
ATOM 1591 N N . PRO A 1 192 ? 21.246 29.900 53.960 1.00 26.65 209 PRO A N 1
ATOM 1592 C CA . PRO A 1 192 ? 21.385 30.441 55.280 1.00 33.71 209 PRO A CA 1
ATOM 1593 C C . PRO A 1 192 ? 21.375 29.396 56.366 1.00 30.13 209 PRO A C 1
ATOM 1594 O O . PRO A 1 192 ? 21.680 29.735 57.651 1.00 27.96 209 PRO A O 1
ATOM 1598 N N . THR A 1 193 ? 20.929 28.202 55.995 1.00 25.04 210 THR A N 1
ATOM 1599 C CA . THR A 1 193 ? 20.823 27.089 56.958 1.00 25.15 210 THR A CA 1
ATOM 1600 C C . THR A 1 193 ? 21.681 25.898 56.669 1.00 23.16 210 THR A C 1
ATOM 1601 O O . THR A 1 193 ? 21.545 24.892 57.397 1.00 27.20 210 THR A O 1
ATOM 1605 N N . GLU A 1 194 ? 22.469 25.912 55.626 1.00 19.49 211 GLU A N 1
ATOM 1606 C CA . GLU A 1 194 ? 23.262 24.752 55.261 1.00 18.00 211 GLU A CA 1
ATOM 1607 C C . GLU A 1 194 ? 24.599 25.129 54.656 1.00 15.93 211 GLU A C 1
ATOM 1608 O O . GLU A 1 194 ? 24.658 25.931 53.735 1.00 16.34 211 GLU A O 1
ATOM 1614 N N . ARG A 1 195 ? 25.620 24.479 55.141 1.00 14.60 212 ARG A N 1
ATOM 1615 C CA . ARG A 1 195 ? 26.927 24.526 54.562 1.00 13.33 212 ARG A CA 1
ATOM 1616 C C . ARG A 1 195 ? 27.439 23.118 54.490 1.00 12.42 212 ARG A C 1
ATOM 1617 O O . ARG A 1 195 ? 27.134 22.313 55.353 1.00 15.38 212 ARG A O 1
ATOM 1625 N N . ARG A 1 196 ? 28.178 22.806 53.466 1.00 13.13 213 ARG A N 1
ATOM 1626 C CA . ARG A 1 196 ? 28.612 21.452 53.201 1.00 12.25 213 ARG A CA 1
ATOM 1627 C C . ARG A 1 196 ? 30.118 21.306 53.049 1.00 10.92 213 ARG A C 1
ATOM 1628 O O . ARG A 1 196 ? 30.791 22.179 52.463 1.00 12.41 213 ARG A O 1
ATOM 1636 N N . ILE A 1 197 ? 30.641 20.245 53.617 1.00 10.06 214 ILE A N 1
ATOM 1637 C CA . ILE A 1 197 ? 32.010 19.754 53.353 1.00 9.39 214 ILE A CA 1
ATOM 1638 C C . ILE A 1 197 ? 31.847 18.688 52.284 1.00 10.19 214 ILE A C 1
ATOM 1639 O O . ILE A 1 197 ? 31.185 17.677 52.518 1.00 12.91 214 ILE A O 1
ATOM 1644 N N . LEU A 1 198 ? 32.365 18.926 51.068 1.00 9.42 215 LEU A N 1
ATOM 1645 C CA . LEU A 1 198 ? 32.089 18.098 49.897 1.00 9.34 215 LEU A CA 1
ATOM 1646 C C . LEU A 1 198 ? 33.365 17.424 49.426 1.00 9.33 215 LEU A C 1
ATOM 1647 O O . LEU A 1 198 ? 34.436 18.039 49.376 1.00 9.60 215 LEU A O 1
ATOM 1652 N N . PHE A 1 199 ? 33.238 16.167 49.033 1.00 8.87 216 PHE A N 1
ATOM 1653 C CA . PHE A 1 199 ? 34.326 15.343 48.533 1.00 8.30 216 PHE A CA 1
ATOM 1654 C C . PHE A 1 199 ? 33.811 14.516 47.364 1.00 8.32 216 PHE A C 1
ATOM 1655 O O . PHE A 1 199 ? 32.875 13.711 47.537 1.00 9.95 216 PHE A O 1
ATOM 1663 N N . SER A 1 200 ? 34.406 14.696 46.189 1.00 9.21 217 SER A N 1
ATOM 1664 C CA . SER A 1 200 ? 33.898 14.100 44.951 1.00 9.03 217 SER A CA 1
ATOM 1665 C C . SER A 1 200 ? 35.077 13.449 44.207 1.00 9.49 217 SER A C 1
ATOM 1666 O O . SER A 1 200 ? 36.134 14.056 44.093 1.00 9.48 217 SER A O 1
ATOM 1669 N N . VAL A 1 201 ? 34.808 12.279 43.636 1.00 8.64 218 VAL A N 1
ATOM 1670 C CA . VAL A 1 201 ? 35.791 11.540 42.822 1.00 8.42 218 VAL A CA 1
ATOM 1671 C C . VAL A 1 201 ? 35.098 11.122 41.540 1.00 9.17 218 VAL A C 1
ATOM 1672 O O . VAL A 1 201 ? 34.057 10.511 41.540 1.00 10.39 218 VAL A O 1
ATOM 1676 N N . TRP A 1 202 ? 35.772 11.464 40.415 1.00 9.60 219 TRP A N 1
ATOM 1677 C CA . TRP A 1 202 ? 35.253 11.095 39.095 1.00 10.31 219 TRP A CA 1
ATOM 1678 C C . TRP A 1 202 ? 35.571 9.636 38.776 1.00 10.41 219 TRP A C 1
ATOM 1679 O O . TRP A 1 202 ? 36.661 9.121 39.053 1.00 11.39 219 TRP A O 1
ATOM 1690 N N . SER A 1 203 ? 34.612 8.972 38.151 1.00 10.82 220 SER A N 1
ATOM 1691 C CA . SER A 1 203 ? 34.877 7.711 37.515 1.00 10.88 220 SER A CA 1
ATOM 1692 C C . SER A 1 203 ? 35.786 7.912 36.344 1.00 11.57 220 SER A C 1
ATOM 1693 O O . SER A 1 203 ? 35.710 8.922 35.649 1.00 12.49 220 SER A O 1
ATOM 1696 N N . PRO A 1 204 ? 36.565 6.842 35.980 1.00 11.28 221 PRO A N 1
ATOM 1697 C CA . PRO A 1 204 ? 37.366 6.925 34.724 1.00 12.54 221 PRO A CA 1
ATOM 1698 C C . PRO A 1 204 ? 36.506 6.816 33.484 1.00 13.39 221 PRO A C 1
ATOM 1699 O O . PRO A 1 204 ? 36.972 7.113 32.387 1.00 16.00 221 PRO A O 1
ATOM 1703 N N . PHE A 1 205 ? 35.258 6.367 33.624 1.00 12.41 222 PHE A N 1
ATOM 1704 C CA . PHE A 1 205 ? 34.370 6.216 32.475 1.00 12.33 222 PHE A CA 1
ATOM 1705 C C . PHE A 1 205 ? 33.766 7.555 32.106 1.00 13.90 222 PHE A C 1
ATOM 1706 O O . PHE A 1 205 ? 33.071 8.168 32.938 1.00 15.95 222 PHE A O 1
ATOM 1714 N N . ASP A 1 206 ? 33.984 7.987 30.863 1.00 20.04 223 ASP A N 1
ATOM 1715 C CA . ASP A 1 206 ? 33.500 9.254 30.344 1.00 26.01 223 ASP A CA 1
ATOM 1716 C C . ASP A 1 206 ? 32.038 9.237 29.991 1.00 22.38 223 ASP A C 1
ATOM 1717 O O . ASP A 1 206 ? 31.608 8.480 29.100 1.00 25.30 223 ASP A O 1
ATOM 1722 N N . THR A 1 207 ? 31.243 9.839 30.869 1.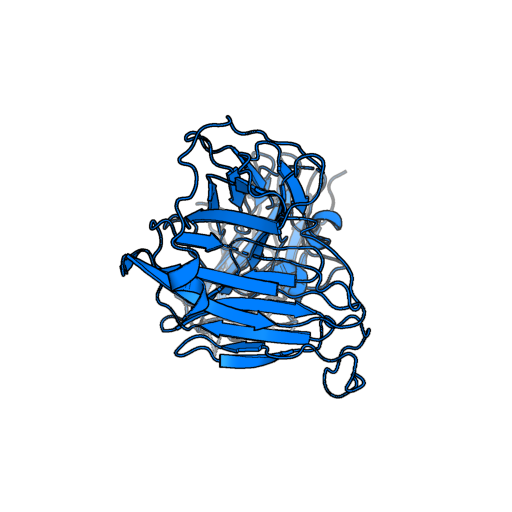00 21.02 224 THR A N 1
ATOM 1723 C CA . THR A 1 207 ? 29.811 9.929 30.656 1.00 19.45 224 THR A CA 1
ATOM 1724 C C . THR A 1 207 ? 29.216 11.063 31.501 1.00 18.88 224 THR A C 1
ATOM 1725 O O . THR A 1 207 ? 29.778 11.447 32.526 1.00 19.19 224 THR A O 1
ATOM 1729 N N . GLN A 1 208 ? 28.042 11.573 31.054 1.00 20.78 225 GLN A N 1
ATOM 1730 C CA . GLN A 1 208 ? 27.301 12.553 31.840 1.00 19.49 225 GLN A CA 1
ATOM 1731 C C . GLN A 1 208 ? 26.272 11.932 32.757 1.00 19.33 225 GLN A C 1
ATOM 1732 O O . GLN A 1 208 ? 25.629 12.671 33.492 1.00 18.55 225 GLN A O 1
ATOM 1738 N N . ASN A 1 209 ? 26.062 10.617 32.649 1.00 17.71 226 ASN A N 1
ATOM 1739 C CA . ASN A 1 209 ? 25.088 9.893 33.477 1.00 19.99 226 ASN A CA 1
ATOM 1740 C C . ASN A 1 209 ? 25.715 8.775 34.271 1.00 17.67 226 ASN A C 1
ATOM 1741 O O . ASN A 1 209 ? 26.149 7.789 33.660 1.00 17.55 226 ASN A O 1
ATOM 1746 N N . PRO A 1 210 ? 25.808 8.886 35.596 1.00 15.49 227 PRO A N 1
ATOM 1747 C CA . PRO A 1 210 ? 26.525 7.863 36.379 1.00 15.65 227 PRO A CA 1
ATOM 1748 C C . PRO A 1 210 ? 25.893 6.449 36.286 1.00 16.25 227 PRO A C 1
ATOM 1749 O O . PRO A 1 210 ? 26.551 5.446 36.508 1.00 16.07 227 PRO A O 1
ATOM 1753 N N . LYS A 1 211 ? 24.597 6.394 35.938 1.00 16.65 228 LYS A N 1
ATOM 1754 C CA . LYS A 1 211 ? 23.968 5.133 35.767 1.00 18.78 228 LYS A CA 1
ATOM 1755 C C . LYS A 1 211 ? 24.393 4.392 34.512 1.00 19.73 228 LYS A C 1
ATOM 1756 O O . LYS A 1 211 ? 24.078 3.186 34.363 1.00 23.00 228 LYS A O 1
ATOM 1762 N N . GLU A 1 212 ? 25.093 5.077 33.587 1.00 17.50 229 GLU A N 1
ATOM 1763 C CA A GLU A 1 212 ? 25.727 4.531 32.319 0.50 17.29 229 GLU A CA 1
ATOM 1764 C CA B GLU A 1 212 ? 25.560 4.338 32.436 0.50 18.27 229 GLU A CA 1
ATOM 1765 C C . GLU A 1 212 ? 27.025 3.813 32.594 1.00 14.42 229 GLU A C 1
ATOM 1766 O O . GLU A 1 212 ? 27.560 3.146 31.713 1.00 15.37 229 GLU A O 1
ATOM 1777 N N . ILE A 1 213 ? 27.624 4.023 33.755 1.00 13.69 230 ILE A N 1
ATOM 1778 C CA . ILE A 1 213 ? 28.952 3.518 34.036 1.00 13.59 230 ILE A CA 1
ATOM 1779 C C . ILE A 1 213 ? 28.903 2.003 34.252 1.00 13.08 230 ILE A C 1
ATOM 1780 O O . ILE A 1 213 ? 28.114 1.525 35.053 1.00 13.30 230 ILE A O 1
ATOM 1785 N N . PRO A 1 214 ? 29.776 1.236 33.564 1.00 11.70 231 PRO A N 1
ATOM 1786 C CA . PRO A 1 214 ? 29.852 -0.190 33.879 1.00 12.29 231 PRO A CA 1
ATOM 1787 C C . PRO A 1 214 ? 30.146 -0.443 35.339 1.00 11.45 231 PRO A C 1
ATOM 1788 O O . PRO A 1 214 ? 30.870 0.345 35.977 1.00 12.28 231 PRO A O 1
ATOM 1792 N N . ASP A 1 215 ? 29.602 -1.502 35.891 1.00 12.98 232 ASP A N 1
ATOM 1793 C CA . ASP A 1 215 ? 29.745 -1.735 37.305 1.00 13.73 232 ASP A CA 1
ATOM 1794 C C . ASP A 1 215 ? 31.192 -1.669 37.771 1.00 12.83 232 ASP A C 1
ATOM 1795 O O . ASP A 1 215 ? 31.490 -1.092 38.823 1.00 14.85 232 ASP A O 1
ATOM 1800 N N . ASP A 1 216 ? 32.127 -2.259 37.012 1.00 12.44 233 ASP A N 1
ATOM 1801 C CA . ASP A 1 216 ? 33.511 -2.302 37.377 1.00 13.24 233 ASP A CA 1
ATOM 1802 C C . ASP A 1 216 ? 34.285 -1.007 37.195 1.00 12.94 233 ASP A C 1
ATOM 1803 O O . ASP A 1 216 ? 35.505 -0.987 37.400 1.00 15.30 233 ASP A O 1
ATOM 1808 N N . GLN A 1 217 ? 33.599 0.061 36.764 1.00 12.58 234 GLN A N 1
ATOM 1809 C CA . GLN A 1 217 ? 34.179 1.375 36.662 1.00 11.60 234 GLN A CA 1
ATOM 1810 C C . GLN A 1 217 ? 33.499 2.399 37.578 1.00 11.77 234 GLN A C 1
ATOM 1811 O O . GLN A 1 217 ? 33.951 3.555 37.613 1.00 11.96 234 GLN A O 1
ATOM 1817 N N . LYS A 1 218 ? 32.491 1.994 38.269 1.00 11.40 235 LYS A N 1
ATOM 1818 C CA A LYS A 1 218 ? 31.906 2.863 39.268 0.60 10.92 235 LYS A CA 1
ATOM 1819 C CA B LYS A 1 218 ? 31.867 2.885 39.223 0.40 11.11 235 LYS A CA 1
ATOM 1820 C C . LYS A 1 218 ? 32.837 3.167 40.458 1.00 11.33 235 LYS A C 1
ATOM 1821 O O . LYS A 1 218 ? 33.601 2.337 40.919 1.00 11.51 235 LYS A O 1
ATOM 1832 N N . ILE A 1 219 ? 32.710 4.417 40.928 1.00 10.67 236 ILE A N 1
ATOM 1833 C CA . ILE A 1 219 ? 33.358 4.755 42.176 1.00 10.00 236 ILE A CA 1
ATOM 1834 C C . ILE A 1 219 ? 32.656 3.926 43.278 1.00 11.01 236 ILE A C 1
ATOM 1835 O O . ILE A 1 219 ? 31.450 3.889 43.392 1.00 12.91 236 ILE A O 1
ATOM 1840 N N . LYS A 1 220 ? 33.472 3.205 44.031 1.00 10.57 237 LYS A N 1
ATOM 1841 C CA A LYS A 1 220 ? 33.005 2.379 45.134 0.40 11.03 237 LYS A CA 1
ATOM 1842 C CA B LYS A 1 220 ? 33.004 2.354 45.121 0.60 11.08 237 LYS A CA 1
ATOM 1843 C C . LYS A 1 220 ? 33.245 2.978 46.552 1.00 10.69 237 LYS A C 1
ATOM 1844 O O . LYS A 1 220 ? 34.313 3.486 46.910 1.00 12.60 237 LYS A O 1
ATOM 1855 N N . LEU A 1 221 ? 32.162 2.889 47.351 1.00 11.53 238 LEU A N 1
ATOM 1856 C CA . LEU A 1 221 ? 32.251 3.362 48.708 1.00 10.98 238 LEU A CA 1
ATOM 1857 C C . LEU A 1 221 ? 32.987 2.325 49.562 1.00 10.31 238 LEU A C 1
ATOM 1858 O O . LEU A 1 221 ? 32.548 1.167 49.671 1.00 13.98 238 LEU A O 1
ATOM 1863 N N . LEU A 1 222 ? 34.065 2.764 50.215 1.00 10.51 239 LEU A N 1
ATOM 1864 C CA . LEU A 1 222 ? 34.795 1.938 51.171 1.00 11.10 239 LEU A CA 1
ATOM 1865 C C . LEU A 1 222 ? 34.467 2.293 52.603 1.00 10.34 239 LEU A C 1
ATOM 1866 O O . LEU A 1 222 ? 34.380 1.375 53.456 1.00 11.93 239 LEU A O 1
ATOM 1871 N N . ARG A 1 223 ? 34.367 3.571 52.939 1.00 10.19 240 ARG A N 1
ATOM 1872 C CA . ARG A 1 223 ? 34.078 4.052 54.255 1.00 10.14 240 ARG A CA 1
ATOM 1873 C C . ARG A 1 223 ? 33.207 5.288 54.141 1.00 9.91 240 ARG A C 1
ATOM 1874 O O . ARG A 1 223 ? 33.391 6.099 53.240 1.00 10.84 240 ARG A O 1
ATOM 1882 N N . GLN A 1 224 ? 32.344 5.471 55.149 1.00 11.66 241 GLN A N 1
ATOM 1883 C CA . GLN A 1 224 ? 31.429 6.607 55.215 1.00 10.93 241 GLN A CA 1
ATOM 1884 C C . GLN A 1 224 ? 31.463 7.199 56.548 1.00 10.49 241 GLN A C 1
ATOM 1885 O O . GLN A 1 224 ? 31.221 6.484 57.545 1.00 12.31 241 GLN A O 1
ATOM 1891 N N . GLY A 1 225 ? 31.740 8.482 56.667 1.00 11.56 242 GLY A N 1
ATOM 1892 C CA . GLY A 1 225 ? 31.764 9.108 57.972 1.00 11.52 242 GLY A CA 1
ATOM 1893 C C . GLY A 1 225 ? 30.389 9.241 58.575 1.00 11.48 242 GLY A C 1
ATOM 1894 O O . GLY A 1 225 ? 29.355 9.273 57.895 1.00 12.20 242 GLY A O 1
ATOM 1895 N N . LYS A 1 226 ? 30.397 9.400 59.881 1.00 13.08 243 LYS A N 1
ATOM 1896 C CA . LYS A 1 226 ? 29.167 9.708 60.620 1.00 12.58 243 LYS A CA 1
ATOM 1897 C C . LYS A 1 226 ? 28.496 10.914 60.005 1.00 12.81 243 LYS A C 1
ATOM 1898 O O . LYS A 1 226 ? 29.111 11.975 59.838 1.00 12.94 243 LYS A O 1
ATOM 1904 N N . ASP A 1 227 ? 27.176 10.774 59.747 1.00 13.77 244 ASP A N 1
ATOM 1905 C CA . ASP A 1 227 ? 26.286 11.821 59.232 1.00 13.66 244 ASP A CA 1
ATOM 1906 C C . ASP A 1 227 ? 26.596 12.249 57.796 1.00 11.84 244 ASP A C 1
ATOM 1907 O O . ASP A 1 227 ? 25.970 13.154 57.303 1.00 14.98 244 ASP A O 1
ATOM 1912 N N . VAL A 1 228 ? 27.463 11.546 57.083 1.00 12.05 245 VAL A N 1
ATOM 1913 C CA . VAL A 1 228 ? 27.804 11.887 55.717 1.00 11.73 245 VAL A CA 1
ATOM 1914 C C . VAL A 1 228 ? 26.768 11.280 54.743 1.00 11.33 245 VAL A C 1
ATOM 1915 O O . VAL A 1 228 ? 26.337 10.146 54.919 1.00 14.62 245 VAL A O 1
ATOM 1919 N N . HIS A 1 229 ? 26.410 12.069 53.747 1.00 11.15 246 HIS A N 1
ATOM 1920 C CA . HIS A 1 229 ? 25.535 11.684 52.693 1.00 12.17 246 HIS A CA 1
ATOM 1921 C C . HIS A 1 229 ? 26.364 11.241 51.473 1.00 12.71 246 HIS A C 1
ATOM 1922 O O . HIS A 1 229 ? 27.236 12.014 51.035 1.00 14.32 246 HIS A O 1
ATOM 1929 N N . ILE A 1 230 ? 26.073 10.061 50.925 1.00 12.45 247 ILE A N 1
ATOM 1930 C CA . ILE A 1 230 ? 26.773 9.499 49.776 1.00 12.18 247 ILE A CA 1
ATOM 1931 C C . ILE A 1 230 ? 25.813 9.437 48.607 1.00 14.10 247 ILE A C 1
ATOM 1932 O O . ILE A 1 230 ? 24.637 9.060 48.762 1.00 17.19 247 ILE A O 1
ATOM 1937 N N . GLY A 1 231 ? 26.296 9.833 47.432 1.00 11.94 248 GLY A N 1
ATOM 1938 C CA . GLY A 1 231 ? 25.553 9.708 46.218 1.00 12.98 248 GLY A CA 1
ATOM 1939 C C . GLY A 1 231 ? 26.429 9.714 44.998 1.00 13.07 248 GLY A C 1
ATOM 1940 O O . GLY A 1 231 ? 27.640 9.458 45.100 1.00 14.25 248 GLY A O 1
ATOM 1941 N N . GLU A 1 232 ? 25.824 9.869 43.845 1.00 14.99 249 GLU A N 1
ATOM 1942 C CA . GLU A 1 232 ? 26.524 10.006 42.602 1.00 13.46 249 GLU A CA 1
ATOM 1943 C C . GLU A 1 232 ? 26.232 11.310 41.981 1.00 15.82 249 GLU A C 1
ATOM 1944 O O . GLU A 1 232 ? 25.286 12.008 42.381 1.00 22.96 249 GLU A O 1
ATOM 1950 N N . PHE A 1 233 ? 27.013 11.698 41.019 1.00 14.19 250 PHE A N 1
ATOM 1951 C CA . PHE A 1 233 ? 26.776 12.899 40.258 1.00 14.87 250 PHE A CA 1
ATOM 1952 C C . PHE A 1 233 ? 27.018 12.634 38.784 1.00 14.33 250 PHE A C 1
ATOM 1953 O O . PHE A 1 233 ? 27.756 11.733 38.402 1.00 13.09 250 PHE A O 1
ATOM 1961 N N . GLY A 1 234 ? 26.421 13.516 37.954 1.00 15.14 251 GLY A N 1
ATOM 1962 C CA . GLY A 1 234 ? 26.602 13.554 36.539 1.00 17.95 251 GLY A CA 1
ATOM 1963 C C . GLY A 1 234 ? 26.612 14.983 36.043 1.00 18.55 251 GLY A C 1
ATOM 1964 O O . GLY A 1 234 ? 26.786 15.911 36.778 1.00 21.16 251 GLY A O 1
ATOM 1965 N N . ASN A 1 235 ? 26.522 15.095 34.725 1.00 18.84 252 ASN A N 1
ATOM 1966 C CA . ASN A 1 235 ? 26.430 16.399 34.010 1.00 19.61 252 ASN A CA 1
ATOM 1967 C C . ASN A 1 235 ? 27.672 17.258 33.993 1.00 23.13 252 ASN A C 1
ATOM 1968 O O . ASN A 1 235 ? 27.620 18.383 33.564 1.00 27.31 252 ASN A O 1
ATOM 1973 N N . GLU A 1 236 ? 28.784 16.706 34.469 1.00 21.83 253 GLU A N 1
ATOM 1974 C CA . GLU A 1 236 ? 30.098 17.340 34.393 1.00 23.69 253 GLU A CA 1
ATOM 1975 C C . GLU A 1 236 ? 31.125 16.224 34.417 1.00 21.65 253 GLU A C 1
ATOM 1976 O O . GLU A 1 236 ? 32.074 16.265 35.207 1.00 23.08 253 GLU A O 1
ATOM 1982 N N . GLY A 1 237 ? 30.968 15.262 33.523 1.00 21.91 254 GLY A N 1
ATOM 1983 C CA . GLY A 1 237 ? 31.448 13.931 33.860 1.00 19.22 254 GLY A CA 1
ATOM 1984 C C . GLY A 1 237 ? 30.610 13.399 35.025 1.00 17.10 254 GLY A C 1
ATOM 1985 O O . GLY A 1 237 ? 29.724 14.042 35.588 1.00 17.41 254 GLY A O 1
ATOM 1986 N N . SER A 1 238 ? 30.989 12.213 35.505 1.00 15.04 255 SER A N 1
ATOM 1987 C CA . SER A 1 238 ? 30.217 11.492 36.498 1.00 11.66 255 SER A CA 1
ATOM 1988 C C . SER A 1 238 ? 31.117 10.788 37.494 1.00 11.85 255 SER A C 1
ATOM 1989 O O . SER A 1 238 ? 32.265 10.442 37.197 1.00 12.41 255 SER A O 1
ATOM 1992 N N . GLY A 1 239 ? 30.548 10.490 38.659 1.00 11.56 256 GLY A N 1
ATOM 1993 C CA . GLY A 1 239 ? 31.292 9.804 39.697 1.00 11.38 256 GLY A CA 1
ATOM 1994 C C . GLY A 1 239 ? 30.535 9.761 41.006 1.00 11.38 256 GLY A C 1
ATOM 1995 O O . GLY A 1 239 ? 29.310 9.824 41.045 1.00 11.86 256 GLY A O 1
ATOM 1996 N N . GLY A 1 240 ? 31.315 9.601 42.076 1.00 11.13 257 GLY A N 1
ATOM 1997 C CA . GLY A 1 240 ? 30.799 9.518 43.401 1.00 10.84 257 GLY A CA 1
ATOM 1998 C C . GLY A 1 240 ? 31.019 10.794 44.188 1.00 9.86 257 GLY A C 1
ATOM 1999 O O . GLY A 1 240 ? 32.030 11.468 44.020 1.00 11.52 257 GLY A O 1
ATOM 2000 N N . GLN A 1 241 ? 30.033 11.144 45.038 1.00 10.72 258 GLN A N 1
ATOM 2001 C CA . GLN A 1 241 ? 30.156 12.258 45.897 1.00 10.92 258 GLN A CA 1
ATOM 2002 C C . GLN A 1 241 ? 29.724 11.977 47.301 1.00 10.77 258 GLN A C 1
ATOM 2003 O O . GLN A 1 241 ? 28.950 11.062 47.558 1.00 12.21 258 GLN A O 1
ATOM 2009 N N . SER A 1 242 ? 30.233 12.809 48.215 1.00 10.31 259 SER A N 1
ATOM 2010 C CA . SER A 1 242 ? 29.915 12.688 49.633 1.00 10.84 259 SER A CA 1
ATOM 2011 C C . SER A 1 242 ? 29.923 14.060 50.216 1.00 10.29 259 SER A C 1
ATOM 2012 O O . SER A 1 242 ? 30.720 14.934 49.825 1.00 12.30 259 SER A O 1
ATOM 2015 N N . TYR A 1 243 ? 29.052 14.309 51.205 1.00 10.78 260 TYR A N 1
ATOM 2016 C CA . TYR A 1 243 ? 29.106 15.565 51.897 1.00 10.60 260 TYR A CA 1
ATOM 2017 C C . TYR A 1 243 ? 28.642 15.409 53.334 1.00 11.33 260 TYR A C 1
ATOM 2018 O O . TYR A 1 243 ? 27.793 14.597 53.668 1.00 11.10 260 TYR A O 1
ATOM 2027 N N . LEU A 1 244 ? 29.214 16.267 54.169 1.00 11.51 261 LEU A N 1
ATOM 2028 C CA . LEU A 1 244 ? 28.815 16.465 55.561 1.00 11.25 261 LEU A CA 1
ATOM 2029 C C . LEU A 1 244 ? 28.241 17.875 55.700 1.00 11.58 261 LEU A C 1
ATOM 2030 O O . LEU A 1 244 ? 28.882 18.855 55.314 1.00 12.11 261 LEU A O 1
ATOM 2035 N N . LYS A 1 245 ? 27.044 17.988 56.254 1.00 11.85 262 LYS A N 1
ATOM 2036 C CA A LYS A 1 245 ? 26.489 19.285 56.623 0.60 12.33 262 LYS A CA 1
ATOM 2037 C CA B LYS A 1 245 ? 26.499 19.285 56.630 0.40 12.41 262 LYS A CA 1
ATOM 2038 C C . LYS A 1 245 ? 27.240 19.743 57.886 1.00 12.72 262 LYS A C 1
ATOM 2039 O O . LYS A 1 245 ? 27.220 19.029 58.917 1.00 15.70 262 LYS A O 1
ATOM 2050 N N . TYR A 1 246 ? 27.893 20.897 57.798 1.00 12.53 263 TYR A N 1
ATOM 2051 C CA . TYR A 1 246 ? 28.716 21.373 58.889 1.00 12.59 263 TYR A CA 1
ATOM 2052 C C . TYR A 1 246 ? 28.715 22.901 58.860 1.00 12.88 263 TYR A C 1
ATOM 2053 O O . TYR A 1 246 ? 29.086 23.481 57.830 1.00 13.44 263 TYR A O 1
ATOM 2062 N N . PRO A 1 247 ? 28.353 23.514 59.987 1.00 13.92 264 PRO A N 1
ATOM 2063 C CA . PRO A 1 247 ? 28.216 24.995 60.015 1.00 14.69 264 PRO A CA 1
ATOM 2064 C C . PRO A 1 247 ? 29.550 25.702 60.250 1.00 14.38 264 PRO A C 1
ATOM 2065 O O . PRO A 1 247 ? 29.875 26.272 61.305 1.00 16.49 264 PRO A O 1
ATOM 2069 N N . TRP A 1 248 ? 30.392 25.658 59.217 1.00 14.42 265 TRP A N 1
ATOM 2070 C CA . TRP A 1 248 ? 31.679 26.309 59.279 1.00 13.58 265 TRP A CA 1
ATOM 2071 C C . TRP A 1 248 ? 31.468 27.842 59.374 1.00 13.20 265 TRP A C 1
ATOM 2072 O O . TRP A 1 248 ? 30.482 28.351 58.891 1.00 14.18 265 TRP A O 1
ATOM 2083 N N . LYS A 1 249 ? 32.458 28.497 59.987 1.00 13.65 266 LYS A N 1
ATOM 2084 C CA A LYS A 1 249 ? 32.417 29.937 60.253 0.60 14.73 266 LYS A CA 1
ATOM 2085 C CA B LYS A 1 249 ? 32.411 29.934 60.258 0.40 14.57 266 LYS A CA 1
ATOM 2086 C C . LYS A 1 249 ? 33.516 30.719 59.532 1.00 14.02 266 LYS A C 1
ATOM 2087 O O . LYS A 1 249 ? 34.680 30.256 59.448 1.00 14.38 266 LYS A O 1
ATOM 2098 N N . ALA A 1 250 ? 33.114 31.864 59.011 1.00 15.20 267 ALA A N 1
ATOM 2099 C CA . ALA A 1 250 ? 34.092 32.813 58.527 1.00 15.12 267 ALA A CA 1
ATOM 2100 C C . ALA A 1 250 ? 35.103 33.152 59.629 1.00 14.88 267 ALA A C 1
ATOM 2101 O O . ALA A 1 250 ? 34.732 33.272 60.823 1.00 17.99 267 ALA A O 1
ATOM 2103 N N . GLY A 1 251 ? 36.355 33.322 59.234 1.00 14.89 268 GLY A N 1
ATOM 2104 C CA . GLY A 1 251 ? 37.436 33.662 60.114 1.00 15.32 268 GLY A CA 1
ATOM 2105 C C . GLY A 1 251 ? 38.092 32.581 60.914 1.00 14.95 268 GLY A C 1
ATOM 2106 O O . GLY A 1 251 ? 39.113 32.795 61.543 1.00 18.80 268 GLY A O 1
ATOM 2107 N N . ASN A 1 252 ? 37.480 31.380 60.840 1.00 14.45 269 ASN A N 1
ATOM 2108 C CA . ASN A 1 252 ? 38.071 30.221 61.489 1.00 13.56 269 ASN A CA 1
ATOM 2109 C C . ASN A 1 252 ? 38.876 29.440 60.445 1.00 14.01 269 ASN A C 1
ATOM 2110 O O . ASN A 1 252 ? 38.582 29.428 59.284 1.00 15.97 269 ASN A O 1
ATOM 2115 N N . THR A 1 253 ? 39.978 28.809 60.900 1.00 13.38 270 THR A N 1
ATOM 2116 C CA . THR A 1 253 ? 40.858 28.067 60.011 1.00 13.85 270 THR A CA 1
ATOM 2117 C C . THR A 1 253 ? 40.501 26.598 60.114 1.00 12.89 270 THR A C 1
ATOM 2118 O O . THR A 1 253 ? 40.580 26.040 61.215 1.00 15.89 270 THR A O 1
ATOM 2122 N N . TYR A 1 254 ? 40.144 25.978 59.006 1.00 11.82 271 TYR A N 1
ATOM 2123 C CA . TYR A 1 254 ? 39.799 24.589 58.901 1.00 11.37 271 TYR A CA 1
ATOM 2124 C C . TYR A 1 254 ? 40.928 23.859 58.182 1.00 12.00 271 TYR A C 1
ATOM 2125 O O . TYR A 1 254 ? 41.726 24.443 57.495 1.00 14.68 271 TYR A O 1
ATOM 2134 N N . LYS A 1 255 ? 41.040 22.569 58.426 1.00 11.53 272 LYS A N 1
ATOM 2135 C CA . LYS A 1 255 ? 42.083 21.738 57.851 1.00 11.01 272 LYS A CA 1
ATOM 2136 C C . LYS A 1 255 ? 41.468 20.660 56.978 1.00 10.28 272 LYS A C 1
ATOM 2137 O O . LYS A 1 255 ? 40.492 20.044 57.379 1.00 11.19 272 LYS A O 1
ATOM 2143 N N . PHE A 1 256 ? 42.098 20.406 55.841 1.00 9.92 273 PHE A N 1
ATOM 2144 C CA . PHE A 1 256 ? 41.690 19.377 54.892 1.00 9.01 273 PHE A CA 1
ATOM 2145 C C . PHE A 1 256 ? 42.889 18.463 54.712 1.00 9.78 273 PHE A C 1
ATOM 2146 O O . PHE A 1 256 ? 43.988 18.931 54.404 1.00 10.87 273 PHE A O 1
ATOM 2154 N N . LEU A 1 257 ? 42.659 17.160 54.890 1.00 9.35 274 LEU A N 1
ATOM 2155 C CA . LEU A 1 257 ? 43.654 16.141 54.816 1.00 9.37 274 LEU A CA 1
ATOM 2156 C C . LEU A 1 257 ? 43.164 15.058 53.855 1.00 8.98 274 LEU A C 1
ATOM 2157 O O . LEU A 1 257 ? 42.115 14.470 54.079 1.00 10.52 274 LEU A O 1
ATOM 2175 N N . GLN A 1 259 ? 44.129 11.593 51.414 1.00 9.92 276 GLN A N 1
ATOM 2176 C CA . GLN A 1 259 ? 45.007 10.478 51.159 1.00 10.43 276 GLN A CA 1
ATOM 2177 C C . GLN A 1 259 ? 44.674 9.863 49.815 1.00 9.21 276 GLN A C 1
ATOM 2178 O O . GLN A 1 259 ? 43.501 9.519 49.561 1.00 10.67 276 GLN A O 1
ATOM 2184 N N . ILE A 1 260 ? 45.694 9.651 49.001 1.00 9.63 277 ILE A N 1
ATOM 2185 C CA . ILE A 1 260 ? 45.537 9.028 47.658 1.00 9.91 277 ILE A CA 1
ATOM 2186 C C . ILE A 1 260 ? 46.619 7.908 47.613 1.00 10.99 277 ILE A C 1
ATOM 2187 O O . ILE A 1 260 ? 47.803 8.173 47.756 1.00 11.46 277 ILE A O 1
ATOM 2192 N N . ARG A 1 261 ? 46.148 6.676 47.474 1.00 10.62 278 ARG A N 1
ATOM 2193 C CA . ARG A 1 261 ? 47.013 5.512 47.579 1.00 11.21 278 ARG A CA 1
ATOM 2194 C C . ARG A 1 261 ? 46.611 4.430 46.586 1.00 10.42 278 ARG A C 1
ATOM 2195 O O . ARG A 1 261 ? 45.477 3.916 46.652 1.00 11.03 278 ARG A O 1
ATOM 2203 N N . PRO A 1 262 ? 47.527 4.007 45.706 1.00 10.29 279 PRO A N 1
ATOM 2204 C CA . PRO A 1 262 ? 47.213 2.892 44.829 1.00 10.53 279 PRO A CA 1
ATOM 2205 C C . PRO A 1 262 ? 47.221 1.583 45.666 1.00 10.54 279 PRO A C 1
ATOM 2206 O O . PRO A 1 262 ? 48.016 1.493 46.627 1.00 12.24 279 PRO A O 1
ATOM 2210 N N . ASP A 1 263 ? 46.387 0.619 45.267 1.00 9.98 280 ASP A N 1
ATOM 2211 C CA . ASP A 1 263 ? 46.363 -0.633 45.997 1.00 11.01 280 ASP A CA 1
ATOM 2212 C C . ASP A 1 263 ? 47.308 -1.685 45.420 1.00 9.89 280 ASP A C 1
ATOM 2213 O O . ASP A 1 263 ? 47.434 -2.745 46.042 1.00 12.93 280 ASP A O 1
ATOM 2218 N N . GLY A 1 264 ? 47.931 -1.432 44.286 1.00 10.60 281 GLY A N 1
ATOM 2219 C CA . GLY A 1 264 ? 48.777 -2.395 43.616 1.00 11.37 281 GLY A CA 1
ATOM 2220 C C . GLY A 1 264 ? 48.058 -3.414 42.815 1.00 11.52 281 GLY A C 1
ATOM 2221 O O . GLY A 1 264 ? 48.673 -4.279 42.193 1.00 13.64 281 GLY A O 1
ATOM 2222 N N . ASN A 1 265 ? 46.704 -3.335 42.788 1.00 10.68 282 ASN A N 1
ATOM 2223 C CA . ASN A 1 265 ? 45.851 -4.187 42.042 1.00 9.64 282 ASN A CA 1
ATOM 2224 C C . ASN A 1 265 ? 45.039 -3.475 40.966 1.00 11.05 282 ASN A C 1
ATOM 2225 O O . ASN A 1 265 ? 44.076 -3.973 40.396 1.00 13.00 282 ASN A O 1
ATOM 2230 N N . GLY A 1 266 ? 45.543 -2.270 40.631 1.00 11.53 283 GLY A N 1
ATOM 2231 C CA . GLY A 1 266 ? 44.950 -1.520 39.573 1.00 11.73 283 GLY A CA 1
ATOM 2232 C C . GLY A 1 266 ? 43.841 -0.551 39.973 1.00 10.80 283 GLY A C 1
ATOM 2233 O O . GLY A 1 266 ? 43.184 0.015 39.063 1.00 12.74 283 GLY A O 1
ATOM 2234 N N . ASN A 1 267 ? 43.640 -0.329 41.267 1.00 10.05 284 ASN A N 1
ATOM 2235 C CA . ASN A 1 267 ? 42.741 0.667 41.779 1.00 9.55 284 ASN A CA 1
ATOM 2236 C C . ASN A 1 267 ? 43.538 1.682 42.593 1.00 10.77 284 ASN A C 1
ATOM 2237 O O . ASN A 1 267 ? 44.657 1.434 43.003 1.00 10.61 284 ASN A O 1
ATOM 2242 N N . THR A 1 268 ? 42.847 2.785 42.922 1.00 9.14 285 THR A N 1
ATOM 2243 C CA . THR A 1 268 ? 43.384 3.769 43.808 1.00 9.24 285 THR A CA 1
ATOM 2244 C C . THR A 1 268 ? 42.308 4.174 44.829 1.00 9.48 285 THR A C 1
ATOM 2245 O O . THR A 1 268 ? 41.146 4.298 44.411 1.00 10.22 285 THR A O 1
ATOM 2249 N N . THR A 1 269 ? 42.711 4.377 46.064 1.00 9.52 286 THR A N 1
ATOM 2250 C CA A THR A 1 269 ? 41.780 4.825 47.042 0.70 9.69 286 THR A CA 1
ATOM 2251 C CA B THR A 1 269 ? 41.792 4.800 47.100 0.30 9.98 286 THR A CA 1
ATOM 2252 C C . THR A 1 269 ? 42.020 6.273 47.445 1.00 10.28 286 THR A C 1
ATOM 2253 O O . THR A 1 269 ? 43.149 6.764 47.421 1.00 11.33 286 THR A O 1
ATOM 2260 N N . TYR A 1 270 ? 40.917 6.939 47.752 1.00 9.15 287 TYR A N 1
ATOM 2261 C CA . TYR A 1 270 ? 40.818 8.368 48.007 1.00 9.44 287 TYR A CA 1
ATOM 2262 C C . TYR A 1 270 ? 40.095 8.555 49.323 1.00 8.87 287 TYR A C 1
ATOM 2263 O O . TYR A 1 270 ? 38.901 8.199 49.424 1.00 9.89 287 TYR A O 1
ATOM 2272 N N . THR A 1 271 ? 40.757 9.084 50.362 1.00 8.31 288 THR A N 1
ATOM 2273 C CA . THR A 1 271 ? 40.161 9.219 51.672 1.00 9.21 288 THR A CA 1
ATOM 2274 C C . THR A 1 271 ? 40.317 10.633 52.212 1.00 9.55 288 THR A C 1
ATOM 2275 O O . THR A 1 271 ? 41.435 11.153 52.261 1.00 10.42 288 THR A O 1
ATOM 2279 N N . ALA A 1 272 ? 39.190 11.234 52.546 1.00 8.99 289 ALA A N 1
ATOM 2280 C CA . ALA A 1 272 ? 39.089 12.648 52.903 1.00 8.93 289 ALA A CA 1
ATOM 2281 C C . ALA A 1 272 ? 38.701 12.863 54.335 1.00 8.16 289 ALA A C 1
ATOM 2282 O O . ALA A 1 272 ? 37.668 12.332 54.797 1.00 9.57 289 ALA A O 1
ATOM 2284 N N . TYR A 1 273 ? 39.535 13.635 55.046 1.00 9.01 290 TYR A N 1
ATOM 2285 C CA . TYR A 1 273 ? 39.288 14.030 56.429 1.00 9.19 290 TYR A CA 1
ATOM 2286 C C . TYR A 1 273 ? 39.270 15.545 56.565 1.00 9.20 290 TYR A C 1
ATOM 2287 O O . TYR A 1 273 ? 40.085 16.260 55.979 1.00 9.83 290 TYR A O 1
ATOM 2296 N N . PHE A 1 274 ? 38.335 16.022 57.386 1.00 9.97 291 PHE A N 1
ATOM 2297 C CA . PHE A 1 274 ? 38.101 17.436 57.633 1.00 10.40 291 PHE A CA 1
ATOM 2298 C C . PHE A 1 274 ? 38.259 17.731 59.109 1.00 10.54 291 PHE A C 1
ATOM 2299 O O . PHE A 1 274 ? 37.670 17.016 59.944 1.00 11.16 291 PHE A O 1
ATOM 2307 N N . TYR A 1 275 ? 39.061 18.717 59.467 1.00 10.44 292 TYR A N 1
ATOM 2308 C CA . TYR A 1 275 ? 39.204 19.116 60.847 1.00 11.49 292 TYR A CA 1
ATOM 2309 C C . TYR A 1 275 ? 38.170 20.158 61.199 1.00 10.48 292 TYR A C 1
ATOM 2310 O O . TYR A 1 275 ? 38.242 21.305 60.718 1.00 12.05 292 TYR A O 1
ATOM 2319 N N . ALA A 1 276 ? 37.207 19.738 62.013 1.00 11.63 293 ALA A N 1
ATOM 2320 C CA . ALA A 1 276 ? 36.099 20.594 62.496 1.00 12.93 293 ALA A CA 1
ATOM 2321 C C . ALA A 1 276 ? 36.613 21.420 63.619 1.00 13.18 293 ALA A C 1
ATOM 2322 O O . ALA A 1 276 ? 36.518 21.055 64.789 1.00 15.03 293 ALA A O 1
ATOM 2324 N N . THR A 1 277 ? 37.250 22.544 63.271 1.00 13.57 294 THR A N 1
ATOM 2325 C CA . THR A 1 277 ? 37.968 23.334 64.244 1.00 13.60 294 THR A CA 1
ATOM 2326 C C . THR A 1 277 ? 37.059 23.742 65.438 1.00 15.10 294 THR A C 1
ATOM 2327 O O . THR A 1 277 ? 37.530 23.720 66.588 1.00 18.03 294 THR A O 1
ATOM 2331 N N . ASP A 1 278 ? 35.794 24.034 65.198 1.00 15.36 295 ASP A N 1
ATOM 2332 C CA . ASP A 1 278 ? 34.906 24.468 66.227 1.00 17.50 295 ASP A CA 1
ATOM 2333 C C . ASP A 1 278 ? 34.707 23.429 67.341 1.00 19.16 295 ASP A C 1
ATOM 2334 O O . ASP A 1 278 ? 34.397 23.739 68.492 1.00 23.25 295 ASP A O 1
ATOM 2339 N N . GLU A 1 279 ? 34.859 22.156 66.969 1.00 18.29 296 GLU A N 1
ATOM 2340 C CA . GLU A 1 279 ? 34.778 20.999 67.856 1.00 20.19 296 GLU A CA 1
ATOM 2341 C C . GLU A 1 279 ? 36.099 20.378 68.257 1.00 18.91 296 GLU A C 1
ATOM 2342 O O . GLU A 1 279 ? 36.123 19.377 69.045 1.00 22.47 296 GLU A O 1
ATOM 2348 N N . LYS A 1 280 ? 37.190 20.845 67.656 1.00 17.31 297 LYS A N 1
ATOM 2349 C CA . LYS A 1 280 ? 38.521 20.341 67.861 1.00 18.89 297 LYS A CA 1
ATOM 2350 C C . LYS A 1 280 ? 38.617 18.857 67.580 1.00 19.54 297 LYS A C 1
ATOM 2351 O O . LYS A 1 280 ? 39.231 18.094 68.336 1.00 21.97 297 LYS A O 1
ATOM 2357 N N . GLU A 1 281 ? 38.018 18.422 66.461 1.00 16.23 298 GLU A N 1
ATOM 2358 C CA . GLU A 1 281 ? 38.118 17.039 66.065 1.00 16.73 298 GLU A CA 1
ATOM 2359 C C . GLU A 1 281 ? 38.112 16.799 64.580 1.00 14.64 298 GLU A C 1
ATOM 2360 O O . GLU A 1 281 ? 37.455 17.546 63.844 1.00 14.84 298 GLU A O 1
ATOM 2366 N N . TRP A 1 282 ? 38.847 15.779 64.170 1.00 14.01 299 TRP A N 1
ATOM 2367 C CA . TRP A 1 282 ? 38.788 15.307 62.806 1.00 12.11 299 TRP A CA 1
ATOM 2368 C C . TRP A 1 282 ? 37.501 14.530 62.533 1.00 12.56 299 TRP A C 1
ATOM 2369 O O . TRP A 1 282 ? 37.025 13.767 63.383 1.00 14.74 299 TRP A O 1
ATOM 2380 N N . LYS A 1 283 ? 36.990 14.715 61.336 1.00 11.16 300 LYS A N 1
ATOM 2381 C CA . LYS A 1 283 ? 35.838 14.021 60.779 1.00 11.53 300 LYS A CA 1
ATOM 2382 C C . LYS A 1 283 ? 36.264 13.287 59.524 1.00 10.52 300 LYS A C 1
ATOM 2383 O O . LYS A 1 283 ? 36.891 13.878 58.629 1.00 12.92 300 LYS A O 1
ATOM 2389 N N . LEU A 1 284 ? 35.828 12.040 59.406 1.00 9.93 301 LEU A N 1
ATOM 2390 C CA . LEU A 1 284 ? 35.879 11.334 58.134 1.00 9.30 301 LEU A CA 1
ATOM 2391 C C . LEU A 1 284 ? 34.739 11.856 57.252 1.00 9.40 301 LEU A C 1
ATOM 2392 O O . LEU A 1 284 ? 33.591 11.907 57.706 1.00 10.39 301 LEU A O 1
ATOM 2397 N N . ILE A 1 285 ? 35.032 12.144 55.990 1.00 9.71 302 ILE A N 1
ATOM 2398 C CA . ILE A 1 285 ? 34.000 12.387 55.014 1.00 8.85 302 ILE A CA 1
ATOM 2399 C C . ILE A 1 285 ? 33.697 11.051 54.363 1.00 8.66 302 ILE A C 1
ATOM 2400 O O . ILE A 1 285 ? 32.674 10.406 54.680 1.00 10.37 302 ILE A O 1
ATOM 2405 N N . ALA A 1 286 ? 34.564 10.536 53.505 1.00 9.45 303 ALA A N 1
ATOM 2406 C CA . ALA A 1 286 ? 34.425 9.226 52.933 1.00 8.95 303 ALA A CA 1
ATOM 2407 C C . ALA A 1 286 ? 35.765 8.701 52.481 1.00 9.29 303 ALA A C 1
ATOM 2408 O O . ALA A 1 286 ? 36.730 9.461 52.343 1.00 9.55 303 ALA A O 1
ATOM 2410 N N . SER A 1 287 ? 35.766 7.389 52.179 1.00 9.27 304 SER A N 1
ATOM 2411 C CA . SER A 1 287 ? 36.829 6.746 51.426 1.00 8.99 304 SER A CA 1
ATOM 2412 C C . SER A 1 287 ? 36.167 6.096 50.207 1.00 9.51 304 SER A C 1
ATOM 2413 O O . SER A 1 287 ? 35.219 5.311 50.372 1.00 10.47 304 SER A O 1
ATOM 2416 N N . PHE A 1 288 ? 36.692 6.431 49.028 1.00 9.14 305 PHE A N 1
ATOM 2417 C CA . PHE A 1 288 ? 36.196 5.937 47.778 1.00 8.97 305 PHE A CA 1
ATOM 2418 C C . PHE A 1 288 ? 37.337 5.178 47.035 1.00 9.87 305 PHE A C 1
ATOM 2419 O O . PHE A 1 288 ? 38.506 5.598 47.110 1.00 11.45 305 PHE A O 1
ATOM 2427 N N . LEU A 1 289 ? 36.957 4.127 46.311 1.00 9.68 306 LEU A N 1
ATOM 2428 C CA . LEU A 1 289 ? 37.844 3.429 45.400 1.00 10.09 306 LEU A CA 1
ATOM 2429 C C . LEU A 1 289 ? 37.517 3.816 43.980 1.00 10.60 306 LEU A C 1
ATOM 2430 O O . LEU A 1 289 ? 36.347 3.749 43.568 1.00 11.02 306 LEU A O 1
ATOM 2435 N N . ARG A 1 290 ? 38.560 4.155 43.226 1.00 9.66 307 ARG A N 1
ATOM 2436 C CA A ARG A 1 290 ? 38.449 4.429 41.817 0.50 9.57 307 ARG A CA 1
ATOM 2437 C CA B ARG A 1 290 ? 38.447 4.430 41.814 0.50 9.20 307 ARG A CA 1
ATOM 2438 C C . ARG A 1 290 ? 39.117 3.291 41.037 1.00 9.60 307 ARG A C 1
ATOM 2439 O O . ARG A 1 290 ? 40.318 3.055 41.171 1.00 10.59 307 ARG A O 1
ATOM 2454 N N . PRO A 1 291 ? 38.320 2.514 40.281 1.00 9.98 308 PRO A N 1
ATOM 2455 C CA . PRO A 1 291 ? 38.884 1.459 39.474 1.00 9.79 308 PRO A CA 1
ATOM 2456 C C . PRO A 1 291 ? 39.760 1.981 38.338 1.00 10.57 308 PRO A C 1
ATOM 2457 O O . PRO A 1 291 ? 39.661 3.149 37.942 1.00 11.13 308 PRO A O 1
ATOM 2461 N N . LYS A 1 292 ? 40.500 1.056 37.734 1.00 11.08 309 LYS A N 1
ATOM 2462 C CA . LYS A 1 292 ? 41.282 1.325 36.517 1.00 11.85 309 LYS A CA 1
ATOM 2463 C C . LYS A 1 292 ? 42.160 2.563 36.675 1.00 10.91 309 LYS A C 1
ATOM 2464 O O . LYS A 1 292 ? 42.303 3.367 35.769 1.00 13.66 309 LYS A O 1
ATOM 2470 N N . THR A 1 293 ? 42.748 2.658 37.867 1.00 11.01 310 THR A N 1
ATOM 2471 C CA . THR A 1 293 ? 43.554 3.811 38.254 1.00 10.76 310 THR A CA 1
ATOM 2472 C C . THR A 1 293 ? 44.722 3.363 39.127 1.00 10.38 310 THR A C 1
ATOM 2473 O O . THR A 1 293 ? 44.494 2.636 40.094 1.00 11.24 310 THR A O 1
ATOM 2477 N N . ASN A 1 294 ? 45.927 3.778 38.811 1.00 10.92 311 ASN A N 1
ATOM 2478 C CA . ASN A 1 294 ? 47.106 3.421 39.554 1.00 9.40 311 ASN A CA 1
ATOM 2479 C C . ASN A 1 294 ? 47.963 4.663 39.738 1.00 10.99 311 ASN A C 1
ATOM 2480 O O . ASN A 1 294 ? 48.896 4.917 38.967 1.00 13.39 311 ASN A O 1
ATOM 2485 N N . THR A 1 295 ? 47.642 5.422 40.778 1.00 10.56 312 THR A N 1
ATOM 2486 C CA . THR A 1 295 ? 48.306 6.708 41.019 1.00 10.60 312 THR A CA 1
ATOM 2487 C C . THR A 1 295 ? 48.495 6.954 42.497 1.00 11.30 312 THR A C 1
ATOM 2488 O O . THR A 1 295 ? 47.671 6.589 43.337 1.00 11.05 312 THR A O 1
ATOM 2492 N N . TRP A 1 296 ? 49.594 7.646 42.794 1.00 11.15 313 TRP A N 1
ATOM 2493 C CA . TRP A 1 296 ? 49.751 8.379 44.022 1.00 11.04 313 TRP A CA 1
ATOM 2494 C C . TRP A 1 296 ? 49.092 9.782 43.887 1.00 9.73 313 TRP A C 1
ATOM 2495 O O . TRP A 1 296 ? 48.449 10.071 42.869 1.00 10.97 313 TRP A O 1
ATOM 2506 N N . TYR A 1 297 ? 49.265 10.615 44.895 1.00 10.18 314 TYR A N 1
ATOM 2507 C CA . TYR A 1 297 ? 48.660 11.938 44.857 1.00 9.61 314 TYR A CA 1
ATOM 2508 C C . TYR A 1 297 ? 49.278 12.746 43.695 1.00 9.92 314 TYR A C 1
ATOM 2509 O O . TYR A 1 297 ? 50.502 12.887 43.609 1.00 12.20 314 TYR A O 1
ATOM 2518 N N . LYS A 1 298 ? 48.438 13.326 42.821 1.00 9.91 315 LYS A N 1
ATOM 2519 C CA . LYS A 1 298 ? 48.904 14.209 41.780 1.00 10.62 315 LYS A CA 1
ATOM 2520 C C . LYS A 1 298 ? 48.007 15.479 41.831 1.00 10.25 315 LYS A C 1
ATOM 2521 O O . LYS A 1 298 ? 46.837 15.442 42.212 1.00 11.10 315 LYS A O 1
ATOM 2527 N N . ARG A 1 299 ? 48.632 16.524 41.363 1.00 11.17 316 ARG A N 1
ATOM 2528 C CA A ARG A 1 299 ? 47.885 17.814 41.143 0.60 13.03 316 ARG A CA 1
ATOM 2529 C CA B ARG A 1 299 ? 47.961 17.809 41.144 0.40 13.29 316 ARG A CA 1
ATOM 2530 C C . ARG A 1 299 ? 47.147 18.394 42.368 1.00 10.86 316 ARG A C 1
ATOM 2531 O O . ARG A 1 299 ? 45.975 18.717 42.347 1.00 11.99 316 ARG A O 1
ATOM 2546 N N . PRO A 1 300 ? 47.879 18.458 43.511 1.00 10.11 317 PRO A N 1
ATOM 2547 C CA . PRO A 1 300 ? 47.217 19.150 44.634 1.00 10.10 317 PRO A CA 1
ATOM 2548 C C . PRO A 1 300 ? 46.944 20.573 44.226 1.00 10.17 317 PRO A C 1
ATOM 2549 O O . PRO A 1 300 ? 47.798 21.280 43.701 1.00 10.38 317 PRO A O 1
ATOM 2553 N N . HIS A 1 301 ? 45.730 21.045 44.548 1.00 9.55 318 HIS A N 1
ATOM 2554 C CA . HIS A 1 301 ? 45.327 22.362 44.113 1.00 9.84 318 HIS A CA 1
ATOM 2555 C C . HIS A 1 301 ? 44.139 22.816 44.916 1.00 8.95 318 HIS A C 1
ATOM 2556 O O . HIS A 1 301 ? 43.490 22.006 45.610 1.00 9.88 318 HIS A O 1
ATOM 2563 N N . SER A 1 302 ? 43.840 24.082 44.770 1.00 9.34 319 SER A N 1
ATOM 2564 C CA . SER A 1 302 ? 42.656 24.714 45.382 1.00 9.63 319 SER A CA 1
ATOM 2565 C C . SER A 1 302 ? 41.943 25.524 44.300 1.00 9.47 319 SER A C 1
ATOM 2566 O O . SER A 1 302 ? 42.576 25.931 43.339 1.00 10.19 319 SER A O 1
ATOM 2569 N N . PHE A 1 303 ? 40.665 25.851 44.544 1.00 9.51 320 PHE A N 1
ATOM 2570 C CA . PHE A 1 303 ? 39.993 26.802 43.653 1.00 8.92 320 PHE A CA 1
ATOM 2571 C C . PHE A 1 303 ? 38.939 27.563 44.435 1.00 9.65 320 PHE A C 1
ATOM 2572 O O . PHE A 1 303 ? 38.544 27.181 45.534 1.00 10.22 320 PHE A O 1
ATOM 2580 N N . LEU A 1 304 ? 38.484 28.631 43.807 1.00 10.42 321 LEU A N 1
ATOM 2581 C CA . LEU A 1 304 ? 37.429 29.477 44.296 1.00 10.40 321 LEU A CA 1
ATOM 2582 C C . LEU A 1 304 ? 36.442 29.656 43.155 1.00 10.05 321 LEU A C 1
ATOM 2583 O O . LEU A 1 304 ? 36.832 30.133 42.069 1.00 11.26 321 LEU A O 1
ATOM 2588 N N . GLU A 1 305 ? 35.165 29.363 43.421 1.00 10.71 322 GLU A N 1
ATOM 2589 C CA . GLU A 1 305 ? 34.129 29.363 42.454 1.00 9.93 322 GLU A CA 1
ATOM 2590 C C . GLU A 1 305 ? 32.862 30.027 43.009 1.00 9.49 322 GLU A C 1
ATOM 2591 O O . GLU A 1 305 ? 32.495 29.763 44.148 1.00 11.09 322 GLU A O 1
ATOM 2597 N N . ASN A 1 306 ? 32.190 30.763 42.143 1.00 10.88 323 ASN A N 1
ATOM 2598 C CA . ASN A 1 306 ? 30.817 31.245 42.394 1.00 10.66 323 ASN A CA 1
ATOM 2599 C C . ASN A 1 306 ? 29.885 30.375 41.562 1.00 11.33 323 ASN A C 1
ATOM 2600 O O . ASN A 1 306 ? 30.006 30.368 40.316 1.00 13.03 323 ASN A O 1
ATOM 2605 N N . PHE A 1 307 ? 28.934 29.663 42.198 1.00 10.84 324 PHE A N 1
ATOM 2606 C CA . PHE A 1 307 ? 28.021 28.846 41.458 1.00 11.28 324 PHE A CA 1
ATOM 2607 C C . PHE A 1 307 ? 26.624 29.446 41.214 1.00 13.49 324 PHE A C 1
ATOM 2608 O O . PHE A 1 307 ? 25.758 28.777 40.672 1.00 16.18 324 PHE A O 1
ATOM 2616 N N . SER A 1 308 ? 26.438 30.721 41.585 1.00 12.63 325 SER A N 1
ATOM 2617 C CA . SER A 1 308 ? 25.159 31.393 41.352 1.00 12.71 325 SER A CA 1
ATOM 2618 C C . SER A 1 308 ? 25.385 32.626 40.436 1.00 11.95 325 SER A C 1
ATOM 2619 O O . SER A 1 308 ? 26.050 33.590 40.867 1.00 12.25 325 SER A O 1
ATOM 2622 N N . PRO A 1 309 ? 24.725 32.682 39.298 1.00 12.10 326 PRO A N 1
ATOM 2623 C CA . PRO A 1 309 ? 24.838 33.902 38.468 1.00 13.00 326 PRO A CA 1
ATOM 2624 C C . PRO A 1 309 ? 24.388 35.151 39.195 1.00 11.81 326 PRO A C 1
ATOM 2625 O O . PRO A 1 309 ? 24.991 36.215 38.976 1.00 13.42 326 PRO A O 1
ATOM 2629 N N . GLU A 1 310 ? 23.406 35.052 40.065 1.00 11.99 327 GLU A N 1
ATOM 2630 C CA . GLU A 1 310 ? 22.899 36.205 40.793 1.00 11.80 327 GLU A CA 1
ATOM 2631 C C . GLU A 1 310 ? 23.943 36.822 41.686 1.00 12.23 327 GLU A C 1
ATOM 2632 O O . GLU A 1 310 ? 23.841 37.994 42.057 1.00 13.25 327 GLU A O 1
ATOM 2638 N N . GLN A 1 311 ? 24.937 36.046 42.125 1.00 12.39 328 GLN A N 1
ATOM 2639 C CA . GLN A 1 311 ? 25.963 36.511 43.036 1.00 11.47 328 GLN A CA 1
ATOM 2640 C C . GLN A 1 311 ? 27.202 37.013 42.376 1.00 11.71 328 GLN A C 1
ATOM 2641 O O . GLN A 1 311 ? 28.174 37.390 43.065 1.00 11.75 328 GLN A O 1
ATOM 2647 N N . GLY A 1 312 ? 27.217 37.155 41.034 1.00 11.86 329 GLY A N 1
ATOM 2648 C CA . GLY A 1 312 ? 28.430 37.525 40.374 1.00 12.24 329 GLY A CA 1
ATOM 2649 C C . GLY A 1 312 ? 28.972 38.928 40.684 1.00 11.53 329 GLY A C 1
ATOM 2650 O O . GLY A 1 312 ? 30.154 39.223 40.533 1.00 11.60 329 GLY A O 1
ATOM 2651 N N . TYR A 1 313 ? 28.053 39.788 41.158 1.00 11.12 330 TYR A N 1
ATOM 2652 C CA . TYR A 1 313 ? 28.412 41.142 41.548 1.00 11.99 330 TYR A CA 1
ATOM 2653 C C . TYR A 1 313 ? 29.106 41.274 42.879 1.00 12.61 330 TYR A C 1
ATOM 2654 O O . TYR A 1 313 ? 29.603 42.351 43.209 1.00 12.38 330 TYR A O 1
ATOM 2663 N N . LEU A 1 314 ? 29.146 40.181 43.626 1.00 11.58 331 LEU A N 1
ATOM 2664 C CA . LEU A 1 314 ? 29.817 40.128 44.908 1.00 11.28 331 LEU A CA 1
ATOM 2665 C C . LEU A 1 314 ? 31.162 39.413 44.732 1.00 11.11 331 LEU A C 1
ATOM 2666 O O . LEU A 1 314 ? 31.221 38.407 43.991 1.00 12.53 331 LEU A O 1
ATOM 2671 N N . SER A 1 315 ? 32.193 39.890 45.363 1.00 11.72 332 SER A N 1
ATOM 2672 C CA . SER A 1 315 ? 33.437 39.171 45.490 1.00 11.62 332 SER A CA 1
ATOM 2673 C C . SER A 1 315 ? 33.332 38.078 46.540 1.00 11.86 332 SER A C 1
ATOM 2674 O O . SER A 1 315 ? 32.431 38.065 47.378 1.00 12.74 332 SER A O 1
ATOM 2677 N N . ARG A 1 316 ? 34.267 37.130 46.417 1.00 12.07 333 ARG A N 1
ATOM 2678 C CA . ARG A 1 316 ? 34.522 36.133 47.435 1.00 11.57 333 ARG A CA 1
ATOM 2679 C C . ARG A 1 316 ? 36.054 35.949 47.456 1.00 10.98 333 ARG A C 1
ATOM 2680 O O . ARG A 1 316 ? 36.741 36.273 46.493 1.00 12.22 333 ARG A O 1
ATOM 2688 N N . GLU A 1 317 ? 36.545 35.475 48.611 1.00 11.20 334 GLU A N 1
ATOM 2689 C CA . GLU A 1 317 ? 37.989 35.427 48.872 1.00 12.18 334 GLU A CA 1
ATOM 2690 C C . GLU A 1 317 ? 38.245 34.381 49.924 1.00 10.74 334 GLU A C 1
ATOM 2691 O O . GLU A 1 317 ? 37.418 34.132 50.800 1.00 11.94 334 GLU A O 1
ATOM 2697 N N . VAL A 1 318 ? 39.442 33.761 49.830 1.00 11.31 335 VAL A N 1
ATOM 2698 C CA . VAL A 1 318 ? 39.845 32.678 50.727 1.00 10.21 335 VAL A CA 1
ATOM 2699 C C . VAL A 1 318 ? 41.372 32.682 50.808 1.00 11.20 335 VAL A C 1
ATOM 2700 O O . VAL A 1 318 ? 42.082 32.977 49.867 1.00 11.90 335 VAL A O 1
ATOM 2704 N N . PHE A 1 319 ? 41.834 32.238 51.989 1.00 10.89 336 PHE A N 1
ATOM 2705 C CA . PHE A 1 319 ? 43.231 32.124 52.316 1.00 10.57 336 PHE A CA 1
ATOM 2706 C C . PHE A 1 319 ? 43.604 30.670 52.489 1.00 10.81 336 PHE A C 1
ATOM 2707 O O . PHE A 1 319 ? 42.895 29.924 53.207 1.00 13.06 336 PHE A O 1
ATOM 2715 N N . PHE A 1 320 ? 44.700 30.267 51.887 1.00 10.78 337 PHE A N 1
ATOM 2716 C CA . PHE A 1 320 ? 45.233 28.940 51.998 1.00 10.65 337 PHE A CA 1
ATOM 2717 C C . PHE A 1 320 ? 46.595 28.989 52.635 1.00 10.72 337 PHE A C 1
ATOM 2718 O O . PHE A 1 320 ? 47.524 29.619 52.108 1.00 11.99 337 PHE A O 1
ATOM 2726 N N . GLY A 1 321 ? 46.772 28.266 53.724 1.00 11.58 338 GLY A N 1
ATOM 2727 C CA . GLY A 1 321 ? 48.028 28.266 54.445 1.00 11.71 338 GLY A CA 1
ATOM 2728 C C . GLY A 1 321 ? 48.566 26.887 54.745 1.00 11.67 338 GLY A C 1
ATOM 2729 O O . GLY A 1 321 ? 47.817 25.887 54.805 1.00 11.74 338 GLY A O 1
ATOM 2730 N N . ASN A 1 322 ? 49.863 26.843 55.063 1.00 11.91 339 ASN A N 1
ATOM 2731 C CA . ASN A 1 322 ? 50.460 25.689 55.685 1.00 11.29 339 ASN A CA 1
ATOM 2732 C C . ASN A 1 322 ? 50.239 24.399 54.882 1.00 10.68 339 ASN A C 1
ATOM 2733 O O . ASN A 1 322 ? 49.767 23.395 55.414 1.00 12.15 339 ASN A O 1
ATOM 2738 N N . GLN A 1 323 ? 50.625 24.423 53.609 1.00 11.39 340 GLN A N 1
ATOM 2739 C CA . GLN A 1 323 ? 50.508 23.290 52.738 1.00 10.78 340 GLN A CA 1
ATOM 2740 C C . GLN A 1 323 ? 51.650 22.297 52.977 1.00 12.20 340 GLN A C 1
ATOM 2741 O O . GLN A 1 323 ? 52.831 22.676 52.993 1.00 12.39 340 GLN A O 1
ATOM 2747 N N . TRP A 1 324 ? 51.287 21.030 53.219 1.00 10.97 341 TRP A N 1
ATOM 2748 C CA . TRP A 1 324 ? 52.221 19.941 53.496 1.00 10.24 341 TRP A CA 1
ATOM 2749 C C . TRP A 1 324 ? 51.867 18.700 52.691 1.00 10.86 341 TRP A C 1
ATOM 2750 O O . TRP A 1 324 ? 50.678 18.425 52.405 1.00 12.35 341 TRP A O 1
ATOM 2761 N N . ALA A 1 325 ? 52.919 17.978 52.289 1.00 10.94 342 ALA A N 1
ATOM 2762 C CA . ALA A 1 325 ? 52.806 16.726 51.633 1.00 10.04 342 ALA A CA 1
ATOM 2763 C C . ALA A 1 325 ? 53.507 15.646 52.441 1.00 11.76 342 ALA A C 1
ATOM 2764 O O . ALA A 1 325 ? 54.609 15.897 52.950 1.00 13.18 342 ALA A O 1
ATOM 2766 N N . ARG A 1 326 ? 52.912 14.447 52.542 1.00 11.07 343 ARG A N 1
ATOM 2767 C CA . ARG A 1 326 ? 53.560 13.293 53.180 1.00 11.31 343 ARG A CA 1
ATOM 2768 C C . ARG A 1 326 ? 53.853 12.264 52.135 1.00 11.13 343 ARG A C 1
ATOM 2769 O O . ARG A 1 326 ? 52.952 11.794 51.393 1.00 11.98 343 ARG A O 1
ATOM 2777 N N . SER A 1 327 ? 55.134 11.860 52.009 1.00 12.34 344 SER A N 1
ATOM 2778 C CA . SER A 1 327 ? 55.517 10.897 51.013 1.00 12.85 344 SER A CA 1
ATOM 2779 C C . SER A 1 327 ? 55.017 9.517 51.373 1.00 14.15 344 SER A C 1
ATOM 2780 O O . SER A 1 327 ? 54.690 9.281 52.537 1.00 14.45 344 SER A O 1
ATOM 2783 N N . LYS A 1 328 ? 55.032 8.601 50.401 1.00 13.90 345 LYS A N 1
ATOM 2784 C CA . LYS A 1 328 ? 54.635 7.234 50.688 1.00 14.98 345 LYS A CA 1
ATOM 2785 C C . LYS A 1 328 ? 55.567 6.566 51.735 1.00 15.94 345 LYS A C 1
ATOM 2786 O O . LYS A 1 328 ? 55.116 5.668 52.472 1.00 18.87 345 LYS A O 1
ATOM 2792 N N . GLU A 1 329 ? 56.802 7.109 51.883 1.00 16.64 346 GLU A N 1
ATOM 2793 C CA . GLU A 1 329 ? 57.742 6.643 52.854 1.00 18.14 346 GLU A CA 1
ATOM 2794 C C . GLU A 1 329 ? 57.534 7.209 54.236 1.00 19.24 346 GLU A C 1
ATOM 2795 O O . GLU A 1 329 ? 58.228 6.831 55.207 1.00 25.58 346 GLU A O 1
ATOM 2801 N N . GLY A 1 330 ? 56.630 8.162 54.348 1.00 18.08 347 GLY A N 1
ATOM 2802 C CA . GLY A 1 330 ? 56.271 8.768 55.615 1.00 17.72 347 GLY A CA 1
ATOM 2803 C C . GLY A 1 330 ? 56.907 10.065 56.066 1.00 18.18 347 GLY A C 1
ATOM 2804 O O . GLY A 1 330 ? 56.836 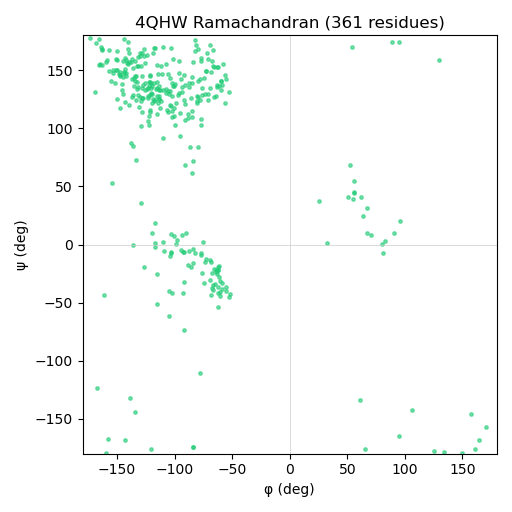10.420 57.253 1.00 20.63 347 GLY A O 1
ATOM 2805 N N . LYS A 1 331 ? 57.457 10.787 55.095 1.00 16.59 348 LYS A N 1
ATOM 2806 C CA A LYS A 1 331 ? 58.173 12.060 55.334 0.50 19.79 348 LYS A CA 1
ATOM 2807 C CA B LYS A 1 331 ? 58.164 12.054 55.356 0.50 19.43 348 LYS A CA 1
ATOM 2808 C C . LYS A 1 331 ? 57.290 13.242 54.909 1.00 13.92 348 LYS A C 1
ATOM 2809 O O . LYS A 1 331 ? 56.821 13.327 53.796 1.00 14.51 348 LYS A O 1
ATOM 2820 N N . TRP A 1 332 ? 57.167 14.184 55.828 1.00 15.00 349 TRP A N 1
ATOM 2821 C CA . TRP A 1 332 ? 56.478 15.413 55.590 1.00 14.21 349 TRP A CA 1
ATOM 2822 C C . TRP A 1 332 ? 57.421 16.462 54.993 1.00 13.63 349 TRP A C 1
ATOM 2823 O O . TRP A 1 332 ? 58.559 16.663 55.445 1.00 17.21 349 TRP A O 1
ATOM 2834 N N . SER A 1 333 ? 56.892 17.204 54.014 1.00 12.49 350 SER A N 1
ATOM 2835 C CA A SER A 1 333 ? 57.548 18.321 53.312 0.50 13.03 350 SER A CA 1
ATOM 2836 C CA B SER A 1 333 ? 57.557 18.363 53.503 0.50 13.04 350 SER A CA 1
ATOM 2837 C C . SER A 1 333 ? 56.567 19.494 53.239 1.00 12.21 350 SER A C 1
ATOM 2838 O O . SER A 1 333 ? 55.402 19.283 52.836 1.00 13.49 350 SER A O 1
ATOM 2843 N N . ARG A 1 334 ? 57.046 20.713 53.483 1.00 12.87 351 ARG A N 1
ATOM 2844 C CA . ARG A 1 334 ? 56.271 21.934 53.394 1.00 12.58 351 ARG A CA 1
ATOM 2845 C C . ARG A 1 334 ? 56.324 22.363 51.940 1.00 14.33 351 ARG A C 1
ATOM 2846 O O . ARG A 1 334 ? 57.384 22.521 51.368 1.00 19.57 351 ARG A O 1
ATOM 2854 N N . LEU A 1 335 ? 55.169 22.570 51.329 1.00 12.33 352 LEU A N 1
ATOM 2855 C CA . LEU A 1 335 ? 55.108 23.068 49.959 1.00 13.03 352 LEU A CA 1
ATOM 2856 C C . LEU A 1 335 ? 55.202 24.586 49.978 1.00 14.09 352 LEU A C 1
ATOM 2857 O O . LEU A 1 335 ? 54.649 25.232 50.840 1.00 18.25 352 LEU A O 1
ATOM 2862 N N . THR A 1 336 ? 55.880 25.121 48.962 1.00 13.16 353 THR A N 1
ATOM 2863 C CA . THR A 1 336 ? 56.133 26.542 48.876 1.00 13.76 353 THR A CA 1
ATOM 2864 C C . THR A 1 336 ? 55.713 27.222 47.594 1.00 13.56 353 THR A C 1
ATOM 2865 O O . THR A 1 336 ? 55.639 28.466 47.619 1.00 14.58 353 THR A O 1
ATOM 2869 N N . ASP A 1 337 ? 55.509 26.467 46.507 1.00 13.73 354 ASP A N 1
ATOM 2870 C CA . ASP A 1 337 ? 55.396 27.050 45.170 1.00 13.82 354 ASP A CA 1
ATOM 2871 C C . ASP A 1 337 ? 53.993 26.811 44.652 1.00 13.02 354 ASP A C 1
ATOM 2872 O O . ASP A 1 337 ? 53.555 25.675 44.513 1.00 16.17 354 ASP A O 1
ATOM 2877 N N . ALA A 1 338 ? 53.299 27.895 44.328 1.00 12.60 355 ALA A N 1
ATOM 2878 C CA . ALA A 1 338 ? 51.968 27.850 43.794 1.00 13.47 355 ALA A CA 1
ATOM 2879 C C . ALA A 1 338 ? 51.892 28.519 42.437 1.00 12.64 355 ALA A C 1
ATOM 2880 O O . ALA A 1 338 ? 52.562 29.520 42.181 1.00 16.81 355 ALA A O 1
ATOM 2882 N N . THR A 1 339 ? 51.057 27.957 41.592 1.00 10.71 356 THR A N 1
ATOM 2883 C CA . THR A 1 339 ? 50.819 28.480 40.265 1.00 10.45 356 THR A CA 1
ATOM 2884 C C . THR A 1 339 ? 49.339 28.901 40.176 1.00 10.57 356 THR A C 1
ATOM 2885 O O . THR A 1 339 ? 48.435 28.065 40.396 1.00 11.00 356 THR A O 1
ATOM 2889 N N . PHE A 1 340 ? 49.088 30.154 39.821 1.00 11.74 357 PHE A N 1
ATOM 2890 C CA . PHE A 1 340 ? 47.750 30.704 39.660 1.00 10.44 357 PHE A CA 1
ATOM 2891 C C . PHE A 1 340 ? 47.249 30.457 38.247 1.00 10.95 357 PHE A C 1
ATOM 2892 O O . PHE A 1 340 ? 47.971 30.729 37.276 1.00 12.61 357 PHE A O 1
ATOM 2900 N N . THR A 1 341 ? 45.996 30.033 38.136 1.00 10.41 358 THR A N 1
ATOM 2901 C CA . THR A 1 341 ? 45.326 29.942 36.868 1.00 11.06 358 THR A CA 1
ATOM 2902 C C . THR A 1 341 ? 43.881 30.418 37.011 1.00 10.16 358 THR A C 1
ATOM 2903 O O . THR A 1 341 ? 43.336 30.606 38.121 1.00 10.85 358 THR A O 1
ATOM 2907 N N . HIS A 1 342 ? 43.234 30.692 35.880 1.00 11.79 359 HIS A N 1
ATOM 2908 C CA . HIS A 1 342 ? 41.851 31.093 35.824 1.00 11.80 359 HIS A CA 1
ATOM 2909 C C . HIS A 1 342 ? 41.105 30.240 34.792 1.00 11.16 359 HIS A C 1
ATOM 2910 O O . HIS A 1 342 ? 41.733 29.566 33.975 1.00 13.44 359 HIS A O 1
ATOM 2917 N N . ASP A 1 343 ? 39.781 30.283 34.850 1.00 11.27 360 ASP A N 1
ATOM 2918 C CA . ASP A 1 343 ? 38.970 29.474 34.013 1.00 11.25 360 ASP A CA 1
ATOM 2919 C C . ASP A 1 343 ? 38.735 30.115 32.613 1.00 12.16 360 ASP A C 1
ATOM 2920 O O . ASP A 1 343 ? 39.328 31.148 32.294 1.00 13.21 360 ASP A O 1
ATOM 2925 N N . ALA A 1 344 ? 37.891 29.456 31.824 1.00 12.62 361 ALA A N 1
ATOM 2926 C CA . ALA A 1 344 ? 37.616 29.852 30.468 1.00 13.85 361 ALA A CA 1
ATOM 2927 C C . ALA A 1 344 ? 36.878 31.147 30.307 1.00 12.71 361 ALA A C 1
ATOM 2928 O O . ALA A 1 344 ? 36.934 31.797 29.283 1.00 15.86 361 ALA A O 1
ATOM 2930 N N . THR A 1 345 ? 36.126 31.526 31.335 1.00 13.44 362 THR A N 1
ATOM 2931 C CA . THR A 1 345 ? 35.402 32.783 31.308 1.00 13.68 362 THR A CA 1
ATOM 2932 C C . THR A 1 345 ? 36.389 33.967 31.366 1.00 14.16 362 THR A C 1
ATOM 2933 O O . THR A 1 345 ? 36.292 34.938 30.617 1.00 15.88 362 THR A O 1
ATOM 2937 N N . ALA A 1 346 ? 37.388 33.840 32.253 1.00 12.65 363 ALA A N 1
ATOM 2938 C CA . ALA A 1 346 ? 38.483 34.759 32.259 1.00 13.32 363 ALA A CA 1
ATOM 2939 C C . ALA A 1 346 ? 39.277 34.716 30.923 1.00 14.14 363 ALA A C 1
ATOM 2940 O O . ALA A 1 346 ? 39.649 35.777 30.413 1.00 15.76 363 ALA A O 1
ATOM 2942 N N . SER A 1 347 ? 39.503 33.510 30.382 1.00 13.69 364 SER A N 1
ATOM 2943 C CA . SER A 1 347 ? 40.249 33.418 29.165 1.00 16.21 364 SER A CA 1
ATOM 2944 C C . SER A 1 347 ? 39.526 34.138 28.012 1.00 16.30 364 SER A C 1
ATOM 2945 O O . SER A 1 347 ? 40.251 34.733 27.196 1.00 20.39 364 SER A O 1
ATOM 2948 N N . ALA A 1 348 ? 38.203 34.068 27.995 1.00 15.65 365 ALA A N 1
ATOM 2949 C CA . ALA A 1 348 ? 37.351 34.721 26.966 1.00 15.55 365 ALA A CA 1
ATOM 2950 C C . ALA A 1 348 ? 37.414 36.300 27.148 1.00 18.38 365 ALA A C 1
ATOM 2951 O O . ALA A 1 348 ? 36.971 36.993 26.242 1.00 20.65 365 ALA A O 1
ATOM 2953 N N . GLN A 1 349 ? 37.941 36.802 28.280 1.00 16.14 366 GLN A N 1
ATOM 2954 C CA . GLN A 1 349 ? 38.094 38.215 28.612 1.00 16.94 366 GLN A CA 1
ATOM 2955 C C . GLN A 1 349 ? 36.766 38.948 28.740 1.00 16.45 366 GLN A C 1
ATOM 2956 O O . GLN A 1 349 ? 36.697 40.150 28.585 1.00 20.21 366 GLN A O 1
ATOM 2962 N N . VAL A 1 350 ? 35.730 38.184 29.045 1.00 14.08 367 VAL A N 1
ATOM 2963 C CA . VAL A 1 350 ? 34.398 38.731 29.275 1.00 14.33 367 VAL A CA 1
ATOM 2964 C C . VAL A 1 350 ? 34.241 39.187 30.731 1.00 13.36 367 VAL A C 1
ATOM 2965 O O . VAL A 1 350 ? 33.302 39.926 31.022 1.00 14.17 367 VAL A O 1
ATOM 2969 N N . ARG A 1 351 ? 35.093 38.696 31.651 1.00 12.23 368 ARG A N 1
ATOM 2970 C CA . ARG A 1 351 ? 35.172 39.045 33.046 1.00 12.37 368 ARG A CA 1
ATOM 2971 C C . ARG A 1 351 ? 36.606 39.218 33.405 1.00 12.46 368 ARG A C 1
ATOM 2972 O O . ARG A 1 351 ? 37.424 38.310 33.109 1.00 14.24 368 ARG A O 1
ATOM 2980 N N . LEU A 1 352 ? 36.987 40.337 34.036 1.00 12.53 369 LEU A N 1
ATOM 2981 C CA . LEU A 1 352 ? 38.356 40.629 34.398 1.00 12.78 369 LEU A CA 1
ATOM 2982 C C . LEU A 1 352 ? 38.642 40.576 35.884 1.00 12.41 369 LEU A C 1
ATOM 2983 O O . LEU A 1 352 ? 39.770 40.811 36.347 1.00 13.86 369 LEU A O 1
ATOM 2988 N N . ASP A 1 353 ? 37.601 40.231 36.654 1.00 12.12 370 ASP A N 1
ATOM 2989 C CA . ASP A 1 353 ? 37.688 40.225 38.098 1.00 11.20 370 ASP A CA 1
ATOM 2990 C C . ASP A 1 353 ? 38.121 38.866 38.640 1.00 11.33 370 ASP A C 1
ATOM 2991 O O . ASP A 1 353 ? 37.358 38.132 39.306 1.00 11.79 370 ASP A O 1
ATOM 2996 N N . TYR A 1 354 ? 39.389 38.517 38.367 1.00 11.45 371 TYR A N 1
ATOM 2997 C CA . TYR A 1 354 ? 40.061 37.314 38.809 1.00 10.88 371 TYR A CA 1
ATOM 2998 C C . TYR A 1 354 ? 41.423 37.699 39.398 1.00 11.77 371 TYR A C 1
ATOM 2999 O O . TYR A 1 354 ? 42.179 38.454 38.804 1.00 13.55 371 TYR A O 1
ATOM 3008 N N . GLN A 1 355 ? 41.790 37.120 40.554 1.00 11.87 372 GLN A N 1
ATOM 3009 C CA . GLN A 1 355 ? 43.003 37.480 41.262 1.00 13.37 372 GLN A CA 1
ATOM 3010 C C . GLN A 1 355 ? 43.408 36.363 42.198 1.00 11.53 372 GLN A C 1
ATOM 3011 O O . GLN A 1 355 ? 42.590 35.561 42.642 1.00 11.82 372 GLN A O 1
ATOM 3017 N N . GLY A 1 356 ? 44.673 36.399 42.535 1.00 12.23 373 GLY A N 1
ATOM 3018 C CA . GLY A 1 356 ? 45.226 35.552 43.570 1.00 12.35 373 GLY A CA 1
ATOM 3019 C C . GLY A 1 356 ? 46.626 36.069 43.893 1.00 12.17 373 GLY A C 1
ATOM 3020 O O . GLY A 1 356 ? 47.148 36.964 43.221 1.00 13.81 373 GLY A O 1
ATOM 3021 N N . GLY A 1 357 ? 47.242 35.489 44.923 1.00 13.15 374 GLY A N 1
ATOM 3022 C CA . GLY A 1 357 ? 48.571 35.869 45.283 1.00 14.75 374 GLY A CA 1
ATOM 3023 C C . GLY A 1 357 ? 48.931 35.564 46.719 1.00 13.03 374 GLY A C 1
ATOM 3024 O O . GLY A 1 357 ? 48.529 34.541 47.250 1.00 13.52 374 GLY A O 1
ATOM 3025 N N . ASN A 1 358 ? 49.754 36.434 47.288 1.00 14.78 375 ASN A N 1
ATOM 3026 C CA . ASN A 1 358 ? 50.269 36.319 48.633 1.00 14.88 375 ASN A CA 1
ATOM 3027 C C . ASN A 1 358 ? 49.520 37.190 49.617 1.00 14.98 375 ASN A C 1
ATOM 3028 O O . ASN A 1 358 ? 49.195 38.359 49.278 1.00 17.69 375 ASN A O 1
ATOM 3033 N N . THR A 1 359 ? 49.231 36.670 50.796 1.00 15.67 376 THR A N 1
ATOM 3034 C CA . THR A 1 359 ? 48.914 37.494 51.928 1.00 15.68 376 THR A CA 1
ATOM 3035 C C . THR A 1 359 ? 50.205 37.993 52.582 1.00 19.64 376 THR A C 1
ATOM 3036 O O . THR A 1 359 ? 51.306 37.640 52.229 1.00 20.38 376 THR A O 1
ATOM 3040 N N . LYS A 1 360 ? 50.002 38.846 53.591 1.00 20.98 377 LYS A N 1
ATOM 3041 C CA . LYS A 1 360 ? 51.117 39.355 54.352 1.00 21.28 377 LYS A CA 1
ATOM 3042 C C . LYS A 1 360 ? 51.436 38.496 55.533 1.00 22.25 377 LYS A C 1
ATOM 3043 O O . LYS A 1 360 ? 52.275 38.882 56.373 1.00 26.79 377 LYS A O 1
ATOM 3049 N N . ASP A 1 361 ? 50.846 37.324 55.628 1.00 20.27 378 ASP A N 1
ATOM 3050 C CA . ASP A 1 361 ? 51.093 36.378 56.750 1.00 20.12 378 ASP A CA 1
ATOM 3051 C C . ASP A 1 361 ? 51.425 34.994 56.235 1.00 18.31 378 ASP A C 1
ATOM 3052 O O . ASP A 1 361 ? 51.100 33.943 56.890 1.00 18.18 378 ASP A O 1
ATOM 3057 N N . ASN A 1 362 ? 52.130 34.953 55.120 1.00 17.27 379 ASN A N 1
ATOM 3058 C CA . ASN A 1 362 ? 52.717 33.713 54.598 1.00 16.24 379 ASN A CA 1
ATOM 3059 C C . ASN A 1 362 ? 51.686 32.700 54.143 1.00 15.17 379 ASN A C 1
ATOM 3060 O O . ASN A 1 362 ? 51.963 31.503 54.192 1.00 16.47 379 ASN A O 1
ATOM 3065 N N . ARG A 1 363 ? 50.548 33.191 53.655 1.00 13.66 380 ARG A N 1
ATOM 3066 C CA . ARG A 1 363 ? 49.538 32.392 53.016 1.00 14.02 380 ARG A CA 1
ATOM 3067 C C . ARG A 1 363 ? 49.369 32.824 51.580 1.00 12.89 380 ARG A C 1
ATOM 3068 O O . ARG A 1 363 ? 49.866 33.844 51.134 1.00 14.45 380 ARG A O 1
ATOM 3076 N N . PHE A 1 364 ? 48.620 32.003 50.838 1.00 11.32 381 PHE A N 1
ATOM 3077 C CA . PHE A 1 364 ? 48.173 32.333 49.531 1.00 11.67 381 PHE A CA 1
ATOM 3078 C C . PHE A 1 364 ? 46.716 32.761 49.615 1.00 10.57 381 PHE A C 1
ATOM 3079 O O . PHE A 1 364 ? 45.982 32.384 50.548 1.00 12.65 381 PHE A O 1
ATOM 3087 N N . TYR A 1 365 ? 46.217 33.486 48.618 1.00 12.18 382 TYR A N 1
ATOM 3088 C CA . TYR A 1 365 ? 44.811 33.847 48.530 1.00 12.35 382 TYR A CA 1
ATOM 3089 C C . TYR A 1 365 ? 44.353 33.688 47.088 1.00 12.38 382 TYR A C 1
ATOM 3090 O O . TYR A 1 365 ? 45.120 33.777 46.139 1.00 12.60 382 TYR A O 1
ATOM 3099 N N . LEU A 1 366 ? 43.022 33.516 46.995 1.00 10.46 383 LEU A N 1
ATOM 3100 C CA . LEU A 1 366 ? 42.266 33.616 45.758 1.00 10.39 383 LEU A CA 1
ATOM 3101 C C . LEU A 1 366 ? 41.106 34.570 45.978 1.00 11.00 383 LEU A C 1
ATOM 3102 O O . LEU A 1 366 ? 40.527 34.626 47.080 1.00 11.30 383 LEU A O 1
ATOM 3107 N N . LYS A 1 367 ? 40.759 35.341 44.928 1.00 11.30 384 LYS A N 1
ATOM 3108 C CA . LYS A 1 367 ? 39.648 36.286 45.000 1.00 10.91 384 LYS A CA 1
ATOM 3109 C C . LYS A 1 367 ? 39.040 36.412 43.610 1.00 10.89 384 LYS A C 1
ATOM 3110 O O . LYS A 1 367 ? 39.776 36.565 42.629 1.00 11.97 384 LYS A O 1
ATOM 3124 N N . GLY A 1 369 ? 35.124 37.687 41.365 1.00 12.53 386 GLY A N 1
ATOM 3125 C CA . GLY A 1 369 ? 33.840 38.323 41.416 1.00 12.31 386 GLY A CA 1
ATOM 3126 C C . GLY A 1 369 ? 33.906 39.739 41.965 1.00 11.78 386 GLY A C 1
ATOM 3127 O O . GLY A 1 369 ? 34.913 40.163 42.477 1.00 12.41 386 GLY A O 1
ATOM 3128 N N . GLY A 1 370 ? 32.766 40.455 41.840 1.00 11.78 387 GLY A N 1
ATOM 3129 C CA . GLY A 1 370 ? 32.723 41.781 42.444 1.00 11.63 387 GLY A CA 1
ATOM 3130 C C . GLY A 1 370 ? 33.325 42.918 41.634 1.00 11.91 387 GLY A C 1
ATOM 3131 O O . GLY A 1 370 ? 33.341 44.042 42.123 1.00 13.31 387 GLY A O 1
ATOM 3132 N N . PHE A 1 371 ? 33.790 42.668 40.424 1.00 11.83 388 PHE A N 1
ATOM 3133 C CA . PHE A 1 371 ? 34.104 43.747 39.531 1.00 11.31 388 PHE A CA 1
ATOM 3134 C C . PHE A 1 371 ? 35.194 44.679 40.024 1.00 12.16 388 PHE A C 1
ATOM 3135 O O . PHE A 1 371 ? 35.128 45.895 39.834 1.00 14.34 388 PHE A O 1
ATOM 3143 N N . PHE A 1 372 ? 36.229 44.079 40.625 1.00 12.95 389 PHE A N 1
ATOM 3144 C CA . PHE A 1 372 ? 37.443 44.787 40.923 1.00 13.25 389 PHE A CA 1
ATOM 3145 C C . PHE A 1 372 ? 38.343 44.921 39.699 1.00 12.75 389 PHE A C 1
ATOM 3146 O O . PHE A 1 372 ? 38.096 44.248 38.681 1.00 13.52 389 PHE A O 1
ATOM 3154 N N . ASN A 1 373 ? 39.365 45.763 39.808 1.00 13.36 390 ASN A N 1
ATOM 3155 C CA . ASN A 1 373 ? 40.135 46.224 38.693 1.00 14.95 390 ASN A CA 1
ATOM 3156 C C . ASN A 1 373 ? 41.522 45.661 38.442 1.00 15.90 390 ASN A C 1
ATOM 3157 O O . ASN A 1 373 ? 42.123 45.914 37.395 1.00 22.41 390 ASN A O 1
ATOM 3162 N N . GLU A 1 374 ? 42.024 44.897 39.413 1.00 15.54 391 GLU A N 1
ATOM 3163 C CA A GLU A 1 374 ? 43.362 44.291 39.303 0.50 18.33 391 GLU A CA 1
ATOM 3164 C CA B GLU A 1 374 ? 43.380 44.300 39.334 0.50 17.48 391 GLU A CA 1
ATOM 3165 C C . GLU A 1 374 ? 43.222 42.808 39.125 1.00 16.74 391 GLU A C 1
ATOM 3166 O O . GLU A 1 374 ? 42.705 42.097 39.979 1.00 17.44 391 GLU A O 1
ATOM 3177 N N . SER A 1 375 ? 43.724 42.358 37.988 1.00 16.98 392 SER A N 1
ATOM 3178 C CA . SER A 1 375 ? 43.741 40.945 37.680 1.00 17.09 392 SER A CA 1
ATOM 3179 C C . SER A 1 375 ? 45.183 40.398 37.704 1.00 16.03 392 SER A C 1
ATOM 3180 O O . SER A 1 375 ? 46.156 41.133 37.825 1.00 18.37 392 SER A O 1
ATOM 3183 N N . VAL A 1 376 ? 45.243 39.073 37.641 1.00 14.13 393 VAL A N 1
ATOM 3184 C CA . VAL A 1 376 ? 46.520 38.352 37.645 1.00 14.06 393 VAL A CA 1
ATOM 3185 C C . VAL A 1 376 ? 46.523 37.410 36.465 1.00 14.46 393 VAL A C 1
ATOM 3186 O O . VAL A 1 376 ? 45.563 36.662 36.250 1.00 14.75 393 VAL A O 1
ATOM 3190 N N . PRO A 1 377 ? 47.692 37.399 35.727 1.00 14.54 394 PRO A N 1
ATOM 3191 C CA . PRO A 1 377 ? 47.620 36.551 34.556 1.00 16.51 394 PRO A CA 1
ATOM 3192 C C . PRO A 1 377 ? 47.767 35.059 34.803 1.00 13.78 394 PRO A C 1
ATOM 3193 O O . PRO A 1 377 ? 48.405 34.587 35.749 1.00 14.70 394 PRO A O 1
ATOM 3205 N N . GLY A 1 379 ? 49.130 31.492 34.877 1.00 11.94 396 GLY A N 1
ATOM 3206 C CA . GLY A 1 379 ? 50.439 30.920 35.105 1.00 12.49 396 GLY A CA 1
ATOM 3207 C C . GLY A 1 379 ? 51.333 31.665 36.072 1.00 13.39 396 GLY A C 1
ATOM 3208 O O . GLY A 1 379 ? 52.458 31.248 36.319 1.00 14.73 396 GLY A O 1
ATOM 3209 N N . THR A 1 380 ? 50.852 32.767 36.658 1.00 13.29 397 THR A N 1
ATOM 3210 C CA . THR A 1 380 ? 51.662 33.520 37.591 1.00 12.75 397 THR A CA 1
ATOM 3211 C C . THR A 1 380 ? 52.055 32.634 38.771 1.00 11.84 397 THR A C 1
ATOM 3212 O O . THR A 1 380 ? 51.216 32.018 39.398 1.00 12.56 397 THR A O 1
ATOM 3216 N N . LYS A 1 381 ? 53.333 32.668 39.131 1.00 13.25 398 LYS A N 1
ATOM 3217 C CA A LYS A 1 381 ? 53.862 31.921 40.242 0.40 12.59 398 LYS A CA 1
ATOM 3218 C CA B LYS A 1 381 ? 53.840 31.920 40.238 0.60 12.56 398 LYS A CA 1
ATOM 3219 C C . LYS A 1 381 ? 53.924 32.775 41.499 1.00 13.37 398 LYS A C 1
ATOM 3220 O O . LYS A 1 381 ? 54.326 33.940 41.480 1.00 16.57 398 LYS A O 1
ATOM 3231 N N . PHE A 1 382 ? 53.555 32.151 42.630 1.00 13.01 399 PHE A N 1
ATOM 3232 C CA . PHE A 1 382 ? 53.652 32.749 43.941 1.00 12.99 399 PHE A CA 1
ATOM 3233 C C . PHE A 1 382 ? 54.382 31.758 44.876 1.00 13.50 399 PHE A C 1
ATOM 3234 O O . PHE A 1 382 ? 54.269 30.562 44.691 1.00 13.65 399 PHE A O 1
ATOM 3242 N N . TYR A 1 383 ? 55.024 32.322 45.886 1.00 13.23 400 TYR A N 1
ATOM 3243 C CA . TYR A 1 383 ? 55.811 31.540 46.796 1.00 13.86 400 TYR A CA 1
ATOM 3244 C C . TYR A 1 383 ? 55.556 31.942 48.206 1.00 14.67 400 TYR A C 1
ATOM 3245 O O . TYR A 1 383 ? 55.378 33.126 48.547 1.00 16.77 400 TYR A O 1
ATOM 3254 N N . CYS A 1 384 ? 55.564 30.953 49.100 1.00 15.09 401 CYS A N 1
ATOM 3255 C CA A CYS A 1 384 ? 55.536 31.166 50.545 0.65 15.38 401 CYS A CA 1
ATOM 3256 C CA B CYS A 1 384 ? 55.569 31.208 50.537 0.35 16.60 401 CYS A CA 1
ATOM 3257 C C . CYS A 1 384 ? 56.816 30.628 51.184 1.00 16.14 401 CYS A C 1
ATOM 3258 O O . CYS A 1 384 ? 57.490 29.796 50.603 1.00 18.74 401 CYS A O 1
ATOM 3263 N N . LYS A 1 385 ? 57.154 31.163 52.330 1.00 17.13 402 LYS A N 1
ATOM 3264 C CA . LYS A 1 385 ? 58.299 30.617 53.093 1.00 17.15 402 LYS A CA 1
ATOM 3265 C C . LYS A 1 385 ? 57.984 29.286 53.729 1.00 18.04 402 LYS A C 1
ATOM 3266 O O . LYS A 1 385 ? 56.819 29.016 54.045 1.00 19.15 402 LYS A O 1
ATOM 3272 N N . PRO A 1 386 ? 58.990 28.433 53.878 1.00 19.19 403 PRO A N 1
ATOM 3273 C CA . PRO A 1 386 ? 58.774 27.070 54.365 1.00 22.40 403 PRO A CA 1
ATOM 3274 C C . PRO A 1 386 ? 58.745 26.947 55.831 1.00 29.61 403 PRO A C 1
ATOM 3275 O O . PRO A 1 386 ? 59.701 26.397 56.421 1.00 36.90 403 PRO A O 1
ATOM 3279 N N . THR A 1 387 ? 57.780 27.626 56.395 1.00 25.10 404 THR A N 1
ATOM 3280 C CA . THR A 1 387 ? 57.569 27.686 57.792 1.00 31.71 404 THR A CA 1
ATOM 3281 C C . THR A 1 387 ? 56.130 27.219 58.043 1.00 22.61 404 THR A C 1
ATOM 3282 O O . THR A 1 387 ? 55.249 27.243 57.146 1.00 24.87 404 THR A O 1
ATOM 3286 N N . GLY A 1 388 ? 55.829 26.881 59.247 1.00 26.91 405 GLY A N 1
ATOM 3287 C CA . GLY A 1 388 ? 54.513 26.390 59.574 1.00 21.89 405 GLY A CA 1
ATOM 3288 C C . GLY A 1 388 ? 54.636 25.110 60.351 1.00 18.87 405 GLY A C 1
ATOM 3289 O O . GLY A 1 388 ? 55.667 24.393 60.323 1.00 23.94 405 GLY A O 1
ATOM 3290 N N . LYS A 1 389 ? 53.575 24.788 61.081 1.00 18.03 406 LYS A N 1
ATOM 3291 C CA . LYS A 1 389 ? 53.579 23.656 61.980 1.00 18.12 406 LYS A CA 1
ATOM 3292 C C . LYS A 1 389 ? 53.335 22.377 61.203 1.00 16.64 406 LYS A C 1
ATOM 3293 O O . LYS A 1 389 ? 52.263 22.236 60.577 1.00 16.82 406 LYS A O 1
ATOM 3299 N N . GLU A 1 390 ? 54.243 21.429 61.307 1.00 16.02 407 GLU A N 1
ATOM 3300 C CA . GLU A 1 390 ? 54.068 20.146 60.652 1.00 14.20 407 GLU A CA 1
ATOM 3301 C C . GLU A 1 390 ? 52.843 19.437 61.244 1.00 14.77 407 GLU A C 1
ATOM 3302 O O . GLU A 1 390 ? 52.601 19.438 62.453 1.00 17.05 407 GLU A O 1
ATOM 3308 N N . PRO A 1 391 ? 52.019 18.826 60.371 1.00 14.27 408 PRO A N 1
ATOM 3309 C CA . PRO A 1 391 ? 50.802 18.167 60.917 1.00 16.89 408 PRO A CA 1
ATOM 3310 C C . PRO A 1 391 ? 51.158 17.045 61.844 1.00 15.71 408 PRO A C 1
ATOM 3311 O O . PRO A 1 391 ? 51.992 16.219 61.539 1.00 17.53 408 PRO A O 1
ATOM 3315 N N . GLU A 1 392 ? 50.480 16.991 62.957 1.00 16.85 409 GLU A N 1
ATOM 3316 C CA A GLU A 1 392 ? 50.567 15.852 63.874 0.70 16.89 409 GLU A CA 1
ATOM 3317 C CA B GLU A 1 392 ? 50.583 15.787 63.811 0.30 16.81 409 GLU A CA 1
ATOM 3318 C C . GLU A 1 392 ? 49.188 15.173 63.921 1.00 14.67 409 GLU A C 1
ATOM 3319 O O . GLU A 1 392 ? 48.232 15.775 64.432 1.00 18.42 409 GLU A O 1
ATOM 3330 N N . ILE A 1 393 ? 49.119 14.012 63.279 1.00 16.29 410 ILE A N 1
ATOM 3331 C CA . ILE A 1 393 ? 47.861 13.368 62.976 1.00 14.87 410 ILE A CA 1
ATOM 3332 C C . ILE A 1 393 ? 47.870 12.045 63.768 1.00 15.09 410 ILE A C 1
ATOM 3333 O O . ILE A 1 393 ? 48.797 11.223 63.599 1.00 15.05 410 ILE A O 1
ATOM 3338 N N . ASP A 1 394 ? 46.775 11.742 64.439 1.00 13.93 411 ASP A N 1
ATOM 3339 C CA . ASP A 1 394 ? 46.575 10.431 65.105 1.00 12.67 411 ASP A CA 1
ATOM 3340 C C . ASP A 1 394 ? 45.994 9.477 64.060 1.00 11.62 411 ASP A C 1
ATOM 3341 O O . ASP A 1 394 ? 44.770 9.291 63.905 1.00 12.63 411 ASP A O 1
ATOM 3346 N N . TRP A 1 395 ? 46.922 8.900 63.292 1.00 12.25 412 TRP A N 1
ATOM 3347 C CA . TRP A 1 395 ? 46.582 8.078 62.168 1.00 12.17 412 TRP A CA 1
ATOM 3348 C C . TRP A 1 395 ? 45.616 6.969 62.490 1.00 11.48 412 TRP A C 1
ATOM 3349 O O . TRP A 1 395 ? 44.694 6.619 61.757 1.00 11.96 412 TRP A O 1
ATOM 3360 N N . GLU A 1 396 ? 45.915 6.302 63.620 1.00 12.36 413 GLU A N 1
ATOM 3361 C CA . GLU A 1 396 ? 45.122 5.161 64.012 1.00 11.83 413 GLU A CA 1
ATOM 3362 C C . GLU A 1 396 ? 43.702 5.534 64.380 1.00 10.92 413 GLU A C 1
ATOM 3363 O O . GLU A 1 396 ? 42.736 4.784 64.118 1.00 13.91 413 GLU A O 1
ATOM 3369 N N . ALA A 1 397 ? 43.541 6.663 65.067 1.00 12.15 414 ALA A N 1
ATOM 3370 C CA . ALA A 1 397 ? 42.222 7.174 65.396 1.00 12.03 414 ALA A CA 1
ATOM 3371 C C . ALA A 1 397 ? 41.414 7.469 64.083 1.00 10.61 414 ALA A C 1
ATOM 3372 O O . ALA A 1 397 ? 40.230 7.159 63.996 1.00 12.17 414 ALA A O 1
ATOM 3374 N N . LEU A 1 398 ? 42.083 8.101 63.124 1.00 11.50 415 LEU A N 1
ATOM 3375 C CA . LEU A 1 398 ? 41.383 8.392 61.882 1.00 11.84 415 LEU A CA 1
ATOM 3376 C C . LEU A 1 398 ? 40.859 7.151 61.190 1.00 11.34 415 LEU A C 1
ATOM 3377 O O . LEU A 1 398 ? 39.771 7.167 60.635 1.00 11.84 415 LEU A O 1
ATOM 3382 N N . LYS A 1 399 ? 41.627 6.058 61.218 1.00 10.75 416 LYS A N 1
ATOM 3383 C CA . LYS A 1 399 ? 41.270 4.828 60.587 1.00 12.13 416 LYS A CA 1
ATOM 3384 C C . LYS A 1 399 ? 40.009 4.194 61.202 1.00 11.67 416 LYS A C 1
ATOM 3385 O O . LYS A 1 399 ? 39.342 3.383 60.563 1.00 14.17 416 LYS A O 1
ATOM 3391 N N . GLN A 1 400 ? 39.670 4.548 62.449 1.00 10.71 417 GLN A N 1
ATOM 3392 C CA . GLN A 1 400 ? 38.539 4.024 63.169 1.00 11.18 417 GLN A CA 1
ATOM 3393 C C . GLN A 1 400 ? 37.281 4.867 63.074 1.00 12.70 417 GLN A C 1
ATOM 3394 O O . GLN A 1 400 ? 36.204 4.480 63.553 1.00 14.49 417 GLN A O 1
ATOM 3400 N N . LEU A 1 401 ? 37.382 6.019 62.431 1.00 12.10 418 LEU A N 1
ATOM 3401 C CA . LEU A 1 401 ? 36.186 6.805 62.105 1.00 12.96 418 LEU A CA 1
ATOM 3402 C C . LEU A 1 401 ? 35.382 5.974 60.970 1.00 15.40 418 LEU A C 1
ATOM 3403 O O . LEU A 1 401 ? 35.759 5.185 60.308 1.00 21.52 418 LEU A O 1
#

Secondary structure (DSSP, 8-state):
--EEEEEEHHHHEEEEESGGG-EEETTEEE----TT-EEEEEEEESS-EEEEEEEEEEEEEEEEEEETTEEEEEEEEEEEEEEEEEEEEEE-SSEEEEEEEEEEEESSSSS-EEEEEEEEEE-S-EE-S-SS-HHHHHH---EEEEEPPPSS-EEEEEEEEE--GGG---EE---BBTTEEE--EEETTEEEEEEEEE-SS--S-GGGS-GGGSPEEEEE-TT-EEEEE-SSS-EEEEEEE----TT-EEEE--EEE-SSS-EEEEEEEEEGGGTEEEEEEEEEESS--------EEEEEE--GGGTTS---EEEEEEEEEETTS-EEE--EEEEEE-HHHHTTS-----EEE-TTS-EEE-----S------EEE--S-SPPP---HHHHHT-